Protein AF-A0A1F1UA17-F1 (afdb_monomer_lite)

Secondary structure (DSSP, 8-state):
-TT--SS-------SS------S---------------PPPP-PPPHHHHHHHTTSHHHHHHHHHHHHHHHHHHHHHHHHHHHHHHHHHHHHHHHHHHHHHHHHHHHHHHHHHHHHHHHHHHHHHHHHHHHHHHHHH-SS---HHHHHT-SSHHHHHHHHHHHHHHHHHHHHHHHHHHHHHHHHHHHHHHHHHHHHHHHHHHHHHHHHHHHHHHHHHHHHHHHHHHHHHHHHHHHHHHHHHTS-HHHHHHHHHHHHHHHHHHHHHHHHHHHHHHHHHHHHHHHHHHHHHHHHHHHTT-STT-PPPP-----------------------------------------------HHHHHHHHHHHHHHHHHHHHHHHHHHHHHHHHHHHHHHHHHHHHHHHHHHHHHHHHHHHHHHHHHHHHHHHHHHHHHHHHHHHHHHHHHHHHHHHHHHHHHHHHHHHHHHHHHHHHHHHHHHHHHHHHHHHHHHHHHHHHHHHHHHHHHHHHHHHHHHHHHHHHHHHHHHTSSS--------------STHHHHHHHHHHHHHHT-TT-EE-TT-BSSSEE-HHHHHHHHHGGGT----SSHHHHHHTSSEEEEGGG--TTPEEEEESSSSGGGEEEEEEEEETTEEEEEEETTTEEEEEEGGGSTTB-SEEEE-

Sequence (668 aa):
MAQRFRLAAAVTAVAITATTFVGTASAFPGAPTTKPVQKQRASVPSAHEVKTAKLNPTAAKDMRHTLETQLTQTSLNLNTAQANAQLAWDALSAAQQRAVRKSEEAAEAKRELEAAREAEQRAGKDLGRIASETYRNGGLNVDPGELLAAENPQEILNRSDVLRHLSDARARDLATARNATELAKQWDAYAQATARAAEKALGEQTEAETKAQKVAAETRVTVLETTADQNELLDRLADLNGTSRAKEAKAFQKREDERLQREFEAAQATQREEEARAQAEAARAEAEREAAEQANTTVDGIERPASVRDTGDTGTQAADAGASDDGAASDADSDGTEEAATPSESEAPAGPSDEELAESQRKAEEEAARAAAEREAAEQAEKQRQAEEKRKQLEAEQAEAAKKAEEARKAQEEAQRKAEEAKKAEHERLEREAAEREAAAKKAEEARKAAEQKAKQEAARAEADRKAAEKRAAEQRAAAKKAEEARKAAAKQAAAKKAKEQAAKKAAQQRAAQQKAAAKKAAAQKAQAKKAATKKKQAARAGAGKQAALNWALNIAGSQGYGYVFGANGPRYFDCSSFVQNAFRQSGISTQRVASAQFTGAPQQVSLKNLQVGDLVFSSNNGAPSGIYHVAIYVGNGQVVHARNPRAGIGVTPISYVNNIYPLAARY

Foldseek 3Di:
DPPPDDDDDDPPPPDDDDDDDCDDDDDDDDDPPDDDPCPDDDPQDDPVQLVVLLVDPVSLVVNLVVLLVVLVVLVVLLVVLVVQLVVLVVQLVVLVVQLVVLVVQLVVLVVQLVVLVVQLVVLVVVVVVVVVVCVVVVHPPDDVCNLVPDPDPVVNVVVVVVVVVVVVVVVVSVVSNVVSVVSSVVSVVSSVVSVVSSVVSVVSSVVSVVVSVVSVVVSVVSVVSSVVSSQSSLVSSCVSVVHDSVVSVVVSVVVVVVVVVVVVVVVVVVVVVVVVVVVVVVVVVVVVVVVVVVVPPDDPDDDDDDDDDDDDDDDDDDDDDDDDDDDDDDDDDDDDDDDDDDDDDDDDDDDDDPVVVVVVVVVVVVVVVVVVVVVVVVVVVVVVVVVVVVVVVVVVVVVVVVVVVVVVVVVVVVVVVVVVVVVVVVVVVVVVVVVVVVVVVVVVVVVVVVVVVVVVVVVVVVVVVVVVVVVVVVVVVVVVVVVVVVVVVVVVVVVVVVVVVVVVVVVVVVVVVVVVVVVVVVVVVPDDDDDDDDDDDDDDDDPPQLVQLVVVLQVLQPDPQAWEDPPDQDDRYDAFQSNSQVSNVSSVDGADRAQLRNQVVFPDKAFPVPDDQQWKKFAAPPLDSVRTHHIWGDHDPQKTWGRDDRVPTTHIDRVVVDPRIRRIIGDD

pLDDT: mean 75.11, std 20.71, range [23.78, 97.56]

Structure (mmCIF, N/CA/C/O backbone):
data_AF-A0A1F1UA17-F1
#
_entry.id   AF-A0A1F1UA17-F1
#
loop_
_atom_site.group_PDB
_atom_site.id
_atom_site.type_symbol
_atom_site.label_atom_id
_atom_site.label_alt_id
_atom_site.label_comp_id
_atom_site.label_asym_id
_atom_site.label_entity_id
_atom_site.label_seq_id
_atom_site.pdbx_PDB_ins_code
_atom_site.Cartn_x
_atom_site.Cartn_y
_atom_site.Cartn_z
_atom_site.occupancy
_atom_site.B_iso_or_equiv
_atom_site.auth_seq_id
_atom_site.auth_comp_id
_atom_site.auth_asym_id
_atom_site.auth_atom_id
_atom_site.pdbx_PDB_model_num
ATOM 1 N N . MET A 1 1 ? -37.613 4.885 18.551 1.00 37.16 1 MET A N 1
ATOM 2 C CA . MET A 1 1 ? -36.479 3.938 18.356 1.00 37.16 1 MET A CA 1
ATOM 3 C C . MET A 1 1 ? -35.224 4.584 17.731 1.00 37.16 1 MET A C 1
ATOM 5 O O . MET A 1 1 ? -34.185 3.924 17.656 1.00 37.16 1 MET A O 1
ATOM 9 N N . ALA A 1 2 ? -35.265 5.865 17.331 1.00 29.19 2 ALA A N 1
ATOM 10 C CA . ALA A 1 2 ? -34.175 6.574 16.647 1.00 29.19 2 ALA A CA 1
ATOM 11 C C . ALA A 1 2 ? -33.151 7.234 17.601 1.00 29.19 2 ALA A C 1
ATOM 13 O O . ALA A 1 2 ? -32.923 8.435 17.543 1.00 29.19 2 ALA A O 1
ATOM 14 N N . GLN A 1 3 ? -32.538 6.447 18.492 1.00 27.97 3 GLN A N 1
ATOM 15 C CA . GLN A 1 3 ? -31.350 6.877 19.260 1.00 27.97 3 GLN A CA 1
ATOM 16 C C . GLN A 1 3 ? -30.450 5.706 19.704 1.00 27.97 3 GLN A C 1
ATOM 18 O O . GLN A 1 3 ? -29.608 5.843 20.580 1.00 27.97 3 GLN A O 1
ATOM 23 N N . ARG A 1 4 ? -30.592 4.535 19.065 1.00 32.06 4 ARG A N 1
ATOM 24 C CA . ARG A 1 4 ? -29.698 3.374 19.245 1.00 32.06 4 ARG A CA 1
ATOM 25 C C . ARG A 1 4 ? -28.726 3.253 18.071 1.00 32.06 4 ARG A C 1
ATOM 27 O O . ARG A 1 4 ? -28.770 2.279 17.327 1.00 32.06 4 ARG A O 1
ATOM 34 N N . PHE A 1 5 ? -27.913 4.293 17.906 1.00 30.95 5 PHE A N 1
ATOM 35 C CA . PHE A 1 5 ? -26.740 4.324 17.031 1.00 30.95 5 PHE A CA 1
ATOM 36 C C . PHE A 1 5 ? -25.610 5.078 17.749 1.00 30.95 5 PHE A C 1
ATOM 38 O O . PHE A 1 5 ? -25.275 6.203 17.388 1.00 30.95 5 PHE A O 1
ATOM 45 N N . ARG A 1 6 ? -25.088 4.466 18.822 1.00 32.44 6 ARG A N 1
ATOM 46 C CA . ARG A 1 6 ? -23.750 4.637 19.430 1.00 32.44 6 ARG A CA 1
ATOM 47 C C . ARG A 1 6 ? -23.704 3.838 20.741 1.00 32.44 6 ARG A C 1
ATOM 49 O O . ARG A 1 6 ? -24.639 3.934 21.523 1.00 32.44 6 ARG A O 1
ATOM 56 N N . LEU A 1 7 ? -22.589 3.130 20.946 1.00 27.09 7 LEU A N 1
ATOM 57 C CA . LEU A 1 7 ? -22.154 2.435 22.172 1.00 27.09 7 LEU A CA 1
ATOM 58 C C . LEU A 1 7 ? -22.980 1.211 22.648 1.00 27.09 7 LEU A C 1
ATOM 60 O O . LEU A 1 7 ? -24.201 1.230 22.694 1.00 27.09 7 LEU A O 1
ATOM 64 N N . ALA A 1 8 ? -22.224 0.180 23.054 1.00 26.05 8 ALA A N 1
ATOM 65 C CA . ALA A 1 8 ? -22.585 -1.030 23.811 1.00 26.05 8 ALA A CA 1
ATOM 66 C C . ALA A 1 8 ? -23.638 -2.026 23.248 1.00 26.05 8 ALA A C 1
ATOM 68 O O . ALA A 1 8 ? -24.774 -1.689 22.937 1.00 26.05 8 ALA A O 1
ATOM 69 N N . ALA A 1 9 ? -23.240 -3.310 23.267 1.00 23.78 9 ALA A N 1
ATOM 70 C CA . ALA A 1 9 ? -23.976 -4.527 22.881 1.00 23.78 9 ALA A CA 1
ATOM 71 C C . ALA A 1 9 ? -24.308 -4.700 21.372 1.00 23.78 9 ALA A C 1
ATOM 73 O O . ALA A 1 9 ? -24.719 -3.774 20.687 1.00 23.78 9 ALA A O 1
ATOM 74 N N . ALA A 1 10 ? -24.158 -5.894 20.783 1.00 25.17 10 ALA A N 1
ATOM 75 C CA . ALA A 1 10 ? -24.022 -7.212 21.415 1.00 25.17 10 ALA A CA 1
ATOM 76 C C . ALA A 1 10 ? -22.642 -7.882 21.233 1.00 25.17 10 ALA A C 1
ATOM 78 O O . ALA A 1 10 ? -22.318 -8.404 20.166 1.00 25.17 10 ALA A O 1
ATOM 79 N N . VAL A 1 11 ? -21.890 -8.026 22.332 1.00 29.12 11 VAL A N 1
ATOM 80 C CA . VAL A 1 11 ? -20.833 -9.049 22.454 1.00 29.12 11 VAL A CA 1
ATOM 81 C C . VAL A 1 11 ? -21.508 -10.390 22.778 1.00 29.12 11 VAL A C 1
ATOM 83 O O . VAL A 1 11 ? -21.478 -10.875 23.907 1.00 29.12 11 VAL A O 1
ATOM 86 N N . THR A 1 12 ? -22.220 -10.969 21.805 1.00 28.62 12 THR A N 1
ATOM 87 C CA . THR A 1 12 ? -22.893 -12.280 21.970 1.00 28.62 12 THR A CA 1
ATOM 88 C C . THR A 1 12 ? -22.998 -13.074 20.659 1.00 28.62 12 THR A C 1
ATOM 90 O O . THR A 1 12 ? -23.964 -13.792 20.428 1.00 28.62 12 THR A O 1
ATOM 93 N N . ALA A 1 13 ? -21.986 -12.961 19.793 1.00 25.39 13 ALA A N 1
ATOM 94 C CA . ALA A 1 13 ? -21.880 -13.731 18.546 1.00 25.39 13 ALA A CA 1
ATOM 95 C C . ALA A 1 13 ? -20.439 -14.208 18.252 1.00 25.39 13 ALA A C 1
ATOM 97 O O . ALA A 1 13 ? -20.044 -14.368 17.101 1.00 25.39 13 ALA A O 1
ATOM 98 N N . VAL A 1 14 ? -19.621 -14.448 19.287 1.00 32.19 14 VAL A N 1
ATOM 99 C CA . VAL A 1 14 ? -18.227 -14.926 19.129 1.00 32.19 14 VAL A CA 1
ATOM 100 C C . VAL A 1 14 ? -18.182 -16.458 19.000 1.00 32.19 14 VAL A C 1
ATOM 102 O O . VAL A 1 14 ? -17.486 -17.156 19.734 1.00 32.19 14 VAL A O 1
ATOM 105 N N . ALA A 1 15 ? -18.959 -16.987 18.055 1.00 31.56 15 ALA A N 1
ATOM 106 C CA . ALA A 1 15 ? -18.907 -18.372 17.605 1.00 31.56 15 ALA A CA 1
ATOM 107 C C . ALA A 1 15 ? -19.426 -18.468 16.160 1.00 31.56 15 ALA A C 1
ATOM 109 O O . ALA A 1 15 ? -20.573 -18.132 15.896 1.00 31.56 15 ALA A O 1
ATOM 110 N N . ILE A 1 16 ? -18.587 -18.987 15.255 1.00 31.47 16 ILE A N 1
ATOM 111 C CA . ILE A 1 16 ? -18.923 -19.358 13.866 1.00 31.47 16 ILE A CA 1
ATOM 112 C C . ILE A 1 16 ? -19.369 -18.191 12.952 1.00 31.47 16 ILE A C 1
ATOM 114 O O . ILE A 1 16 ? -20.545 -18.029 12.672 1.00 31.47 16 ILE A O 1
ATOM 118 N N . THR A 1 17 ? -18.391 -17.502 12.351 1.00 27.30 17 THR A N 1
ATOM 119 C CA . THR A 1 17 ? -18.189 -17.499 10.878 1.00 27.30 17 THR A CA 1
ATOM 120 C C . THR A 1 17 ? -16.768 -17.023 10.567 1.00 27.30 17 THR A C 1
ATOM 122 O O . THR A 1 17 ? -16.470 -15.837 10.674 1.00 27.30 17 THR A O 1
ATOM 125 N N . ALA A 1 18 ? -15.877 -17.943 10.188 1.00 37.56 18 ALA A N 1
ATOM 126 C CA . ALA A 1 18 ? -14.478 -17.650 9.861 1.00 37.56 18 ALA A CA 1
ATOM 127 C C . ALA A 1 18 ? -14.213 -17.795 8.350 1.00 37.56 18 ALA A C 1
ATOM 129 O O . ALA A 1 18 ? -13.520 -18.709 7.912 1.00 37.56 18 ALA A O 1
ATOM 130 N N . THR A 1 19 ? -14.785 -16.882 7.564 1.00 32.78 19 THR A N 1
ATOM 131 C CA . THR A 1 19 ? -14.606 -16.710 6.108 1.00 32.78 19 THR A CA 1
ATOM 132 C C . THR A 1 19 ? -15.048 -15.281 5.763 1.00 32.78 19 THR A C 1
ATOM 134 O O . THR A 1 19 ? -16.111 -14.885 6.222 1.00 32.78 19 THR A O 1
ATOM 137 N N . THR A 1 20 ? -14.335 -14.456 4.990 1.00 32.75 20 THR A N 1
ATOM 138 C CA . THR A 1 20 ? -13.154 -14.701 4.141 1.00 32.75 20 THR A CA 1
ATOM 139 C C . THR A 1 20 ? -12.091 -13.607 4.298 1.00 32.75 20 THR A C 1
ATOM 141 O O . THR A 1 20 ? -12.412 -12.427 4.194 1.00 32.75 20 THR A O 1
ATOM 144 N N . PHE A 1 21 ? -10.815 -13.989 4.395 1.00 29.61 21 PHE A N 1
ATOM 145 C CA . PHE A 1 21 ? -9.687 -13.107 4.073 1.00 29.61 21 PHE A CA 1
ATOM 146 C C . PHE A 1 21 ? -8.685 -13.908 3.234 1.00 29.61 21 PHE A C 1
ATOM 148 O O . PHE A 1 21 ? -8.322 -15.023 3.610 1.00 29.61 21 PHE A O 1
ATOM 155 N N . VAL A 1 22 ? -8.301 -13.396 2.061 1.00 34.97 22 VAL A N 1
ATOM 156 C CA . VAL A 1 22 ? -7.479 -14.122 1.077 1.00 34.97 22 VAL A CA 1
ATOM 157 C C . VAL A 1 22 ? -6.304 -13.249 0.653 1.00 34.97 22 VAL A C 1
ATOM 159 O O . VAL A 1 22 ? -6.498 -12.197 0.052 1.00 34.97 22 VAL A O 1
ATOM 162 N N . GLY A 1 23 ? -5.091 -13.730 0.929 1.00 28.97 23 GLY A N 1
ATOM 163 C CA . GLY A 1 23 ? -3.838 -13.010 0.692 1.00 28.97 23 GLY A CA 1
ATOM 164 C C . GLY A 1 23 ? -3.134 -12.672 2.012 1.00 28.97 23 GLY A C 1
ATOM 165 O O . GLY A 1 23 ? -3.680 -11.914 2.799 1.00 28.97 23 GLY A O 1
ATOM 166 N N . THR A 1 24 ? -1.955 -13.214 2.323 1.00 33.53 24 THR A N 1
ATOM 167 C CA . THR A 1 24 ? -1.175 -14.259 1.626 1.00 33.53 24 THR A CA 1
ATOM 168 C C . THR A 1 24 ? -0.622 -15.276 2.629 1.00 33.53 24 THR A C 1
ATOM 170 O O . THR A 1 24 ? -0.332 -14.952 3.776 1.00 33.53 24 THR A O 1
ATOM 173 N N . ALA A 1 25 ? -0.500 -16.540 2.212 1.00 33.84 25 ALA A N 1
ATOM 174 C CA . ALA A 1 25 ? -0.069 -17.620 3.096 1.00 33.84 25 ALA A CA 1
ATOM 175 C C . ALA A 1 25 ? 1.456 -17.816 3.072 1.00 33.84 25 ALA A C 1
ATOM 177 O O . ALA A 1 25 ? 2.014 -18.177 2.037 1.00 33.84 25 ALA A O 1
ATOM 178 N N . SER A 1 26 ? 2.082 -17.690 4.243 1.00 31.70 26 SER A N 1
ATOM 179 C CA . SER A 1 26 ? 3.440 -18.163 4.537 1.00 31.70 26 SER A CA 1
ATOM 180 C C . SER A 1 26 ? 3.420 -18.928 5.865 1.00 31.70 26 SER A C 1
ATOM 182 O O . SER A 1 26 ? 3.401 -18.321 6.931 1.00 31.70 26 SER A O 1
ATOM 184 N N . ALA A 1 27 ? 3.399 -20.264 5.815 1.00 36.69 27 ALA A N 1
ATOM 185 C CA . ALA A 1 27 ? 3.686 -21.107 6.985 1.00 36.69 27 ALA A CA 1
ATOM 186 C C . ALA A 1 27 ? 5.205 -21.047 7.272 1.00 36.69 27 ALA A C 1
ATOM 188 O O . ALA A 1 27 ? 5.982 -20.827 6.346 1.00 36.69 27 ALA A O 1
ATOM 189 N N . PHE A 1 28 ? 5.738 -21.169 8.489 1.00 33.56 28 PHE A N 1
ATOM 190 C CA . PHE A 1 28 ? 5.559 -22.135 9.592 1.00 33.56 28 PHE A CA 1
ATOM 191 C C . PHE A 1 28 ? 6.394 -21.597 10.801 1.00 33.56 28 PHE A C 1
ATOM 193 O O . PHE A 1 28 ? 7.018 -20.546 10.652 1.00 33.56 28 PHE A O 1
ATOM 200 N N . PRO A 1 29 ? 6.634 -22.335 11.910 1.00 49.88 29 PRO A N 1
ATOM 201 C CA . PRO A 1 29 ? 5.796 -23.261 12.684 1.00 49.88 29 PRO A CA 1
ATOM 202 C C . PRO A 1 29 ? 5.737 -22.861 14.186 1.00 49.88 29 PRO A C 1
ATOM 204 O O . PRO A 1 29 ? 6.427 -21.948 14.628 1.00 49.88 29 PRO A O 1
ATOM 207 N N . GLY A 1 30 ? 5.025 -23.644 15.006 1.00 27.45 30 GLY A N 1
ATOM 208 C CA . GLY A 1 30 ? 5.251 -23.704 16.461 1.00 27.45 30 GLY A CA 1
ATOM 209 C C . GLY A 1 30 ? 4.042 -23.318 17.314 1.00 27.45 30 GLY A C 1
ATOM 210 O O . GLY A 1 30 ? 3.489 -22.232 17.183 1.00 27.45 30 GLY A O 1
ATOM 211 N N . ALA A 1 31 ? 3.638 -24.216 18.216 1.00 36.25 31 ALA A N 1
ATOM 212 C CA . ALA A 1 31 ? 2.626 -23.914 19.226 1.00 36.25 31 ALA A CA 1
ATOM 213 C C . ALA A 1 31 ? 3.236 -23.068 20.364 1.00 36.25 31 ALA A C 1
ATOM 215 O O . ALA A 1 31 ? 4.387 -23.310 20.736 1.00 36.25 31 ALA A O 1
ATOM 216 N N . PRO A 1 32 ? 2.487 -22.126 20.968 1.00 37.59 32 PRO A N 1
ATOM 217 C CA . PRO A 1 32 ? 2.959 -21.340 22.105 1.00 37.59 32 PRO A CA 1
ATOM 218 C C . PRO A 1 32 ? 2.970 -22.178 23.397 1.00 37.59 32 PRO A C 1
ATOM 220 O O . PRO A 1 32 ? 2.123 -22.024 24.272 1.00 37.59 32 PRO A O 1
ATOM 223 N N . THR A 1 33 ? 3.948 -23.076 23.536 1.00 43.59 33 THR A N 1
ATOM 224 C CA . THR A 1 33 ? 4.228 -23.788 24.792 1.00 43.59 33 THR A CA 1
ATOM 225 C C . THR A 1 33 ? 5.214 -23.004 25.657 1.00 43.59 33 THR A C 1
ATOM 227 O O . THR A 1 33 ? 6.329 -23.456 25.924 1.00 43.59 33 THR A O 1
ATOM 230 N N . THR A 1 34 ? 4.798 -21.830 26.125 1.00 32.31 34 THR A N 1
ATOM 231 C CA . THR A 1 34 ? 5.414 -21.154 27.274 1.00 32.31 34 THR A CA 1
ATOM 232 C C . THR A 1 34 ? 4.431 -21.164 28.442 1.00 32.31 34 THR A C 1
ATOM 234 O O . THR A 1 34 ? 3.227 -20.984 28.271 1.00 32.31 34 THR A O 1
ATOM 237 N N . LYS A 1 35 ? 4.937 -21.460 29.644 1.00 29.14 35 LYS A N 1
ATOM 238 C CA . LYS A 1 35 ? 4.129 -21.505 30.875 1.00 29.14 35 LYS A CA 1
ATOM 239 C C . LYS A 1 35 ? 3.566 -20.107 31.187 1.00 29.14 35 LYS A C 1
ATOM 241 O O . LYS A 1 35 ? 4.203 -19.123 30.808 1.00 29.14 35 LYS A O 1
ATOM 246 N N . PRO A 1 36 ? 2.393 -20.006 31.842 1.00 31.97 36 PRO A N 1
ATOM 247 C CA . PRO A 1 36 ? 1.668 -18.746 31.953 1.00 31.97 36 PRO A CA 1
ATOM 248 C C . PRO A 1 36 ? 2.503 -17.672 32.645 1.00 31.97 36 PRO A C 1
ATOM 250 O O . PRO A 1 36 ? 3.062 -17.897 33.721 1.00 31.97 36 PRO A O 1
ATOM 253 N N . VAL A 1 37 ? 2.528 -16.480 32.048 1.00 31.67 37 VAL A N 1
ATOM 254 C CA . VAL A 1 37 ? 2.958 -15.268 32.744 1.00 31.67 37 VAL A CA 1
ATOM 255 C C . VAL A 1 37 ? 1.876 -14.956 33.768 1.00 31.67 37 VAL A C 1
ATOM 257 O O . VAL A 1 37 ? 0.871 -14.334 33.441 1.00 31.67 37 VAL A O 1
ATOM 260 N N . GLN A 1 38 ? 2.076 -15.399 35.010 1.00 34.94 38 GLN A N 1
ATOM 261 C CA . GLN A 1 38 ? 1.240 -15.009 36.143 1.00 34.94 38 GLN A CA 1
ATOM 262 C C . GLN A 1 38 ? 1.461 -13.524 36.475 1.00 34.94 38 GLN A C 1
ATOM 264 O O . GLN A 1 38 ? 2.044 -13.174 37.500 1.00 34.94 38 GLN A O 1
ATOM 269 N N . LYS A 1 39 ? 0.936 -12.630 35.627 1.00 39.88 39 LYS A N 1
ATOM 270 C CA . LYS A 1 39 ? 0.374 -11.379 36.139 1.00 39.88 39 LYS A CA 1
ATOM 271 C C . LYS A 1 39 ? -0.710 -11.810 37.121 1.00 39.88 39 LYS A C 1
ATOM 273 O O . LYS A 1 39 ? -1.581 -12.595 36.757 1.00 39.88 39 LYS A O 1
ATOM 278 N N . GLN A 1 40 ? -0.571 -11.409 38.380 1.00 41.22 40 GLN A N 1
ATOM 279 C CA . GLN A 1 40 ? -1.403 -11.934 39.459 1.00 41.22 40 GLN A CA 1
ATOM 280 C C . GLN A 1 40 ? -2.884 -11.733 39.106 1.00 41.22 40 GLN A C 1
ATOM 282 O O . GLN A 1 40 ? -3.300 -10.604 38.843 1.00 41.22 40 GLN A O 1
ATOM 287 N N . ARG A 1 41 ? -3.664 -12.827 39.113 1.00 50.22 41 ARG A N 1
ATOM 288 C CA . ARG A 1 41 ? -5.130 -12.749 39.184 1.00 50.22 41 ARG A CA 1
ATOM 289 C C . ARG A 1 41 ? -5.504 -11.767 40.293 1.00 50.22 41 ARG A C 1
ATOM 291 O O . ARG A 1 41 ? -4.842 -11.746 41.336 1.00 50.22 41 ARG A O 1
ATOM 298 N N . ALA A 1 42 ? -6.583 -11.010 40.100 1.00 54.47 42 ALA A N 1
ATOM 299 C CA . ALA A 1 42 ? -7.197 -10.312 41.222 1.00 54.47 42 ALA A CA 1
ATOM 300 C C . ALA A 1 42 ? -7.484 -11.347 42.322 1.00 54.47 42 ALA A C 1
ATOM 302 O O . ALA A 1 42 ? -7.936 -12.454 42.023 1.00 54.47 42 ALA A O 1
ATOM 303 N N . SER A 1 43 ? -7.175 -11.032 43.582 1.00 66.44 43 SER A N 1
ATOM 304 C CA . SER A 1 43 ? -7.358 -11.974 44.687 1.00 66.44 43 SER A CA 1
ATOM 305 C C . SER A 1 43 ? -8.850 -12.133 44.989 1.00 66.44 43 SER A C 1
ATOM 307 O O . SER A 1 43 ? -9.397 -11.443 45.853 1.00 66.44 43 SER A O 1
ATOM 309 N N . VAL A 1 44 ? -9.504 -13.014 44.229 1.00 74.75 44 VAL A N 1
ATOM 310 C CA . VAL A 1 44 ? -10.883 -13.449 44.450 1.00 74.75 44 VAL A CA 1
ATOM 311 C C . VAL A 1 44 ? -10.953 -14.061 45.855 1.00 74.75 44 VAL A C 1
ATOM 313 O O . VAL A 1 44 ? -10.216 -15.017 46.117 1.00 74.75 44 VAL A O 1
ATOM 316 N N . PRO A 1 45 ? -11.803 -13.541 46.762 1.00 84.19 45 PRO A N 1
ATOM 317 C CA . PRO A 1 45 ? -11.960 -14.082 48.105 1.00 84.19 45 PRO A CA 1
ATOM 318 C C . PRO A 1 45 ? -12.239 -15.584 48.078 1.00 84.19 45 PRO A C 1
ATOM 320 O O . PRO A 1 45 ? -13.050 -16.075 47.282 1.00 84.19 45 PRO A O 1
ATOM 323 N N . SER A 1 46 ? -11.561 -16.336 48.940 1.00 85.56 46 SER A N 1
ATOM 324 C CA . SER A 1 46 ? -11.682 -17.789 48.954 1.00 85.56 46 SER A CA 1
ATOM 325 C C . SER A 1 46 ? -13.071 -18.236 49.415 1.00 85.56 46 SER A C 1
ATOM 327 O O . SER A 1 46 ? -13.778 -17.555 50.164 1.00 85.56 46 SER A O 1
ATOM 329 N N . ALA A 1 47 ? -13.442 -19.462 49.039 1.00 83.25 47 ALA A N 1
ATOM 330 C CA . ALA A 1 47 ? -14.666 -20.101 49.519 1.00 83.25 47 ALA A CA 1
ATOM 331 C C . ALA A 1 47 ? -14.726 -20.234 51.058 1.00 83.25 47 ALA A C 1
ATOM 333 O O . ALA A 1 47 ? -15.807 -20.444 51.605 1.00 83.25 47 ALA A O 1
ATOM 334 N N . HIS A 1 48 ? -13.589 -20.132 51.758 1.00 84.62 48 HIS A N 1
ATOM 335 C CA . HIS A 1 48 ? -13.538 -20.115 53.218 1.00 84.62 48 HIS A CA 1
ATOM 336 C C . HIS A 1 48 ? -13.862 -18.722 53.776 1.00 84.62 48 HIS A C 1
ATOM 338 O O . HIS A 1 48 ? -14.739 -18.603 54.625 1.00 84.62 48 HIS A O 1
ATOM 344 N N . GLU A 1 49 ? -13.219 -17.671 53.260 1.00 85.81 49 GLU A N 1
ATOM 345 C CA . GLU A 1 49 ? -13.422 -16.281 53.704 1.00 85.81 49 GLU A CA 1
ATOM 346 C C . GLU A 1 49 ? -14.857 -15.796 53.473 1.00 85.81 49 GLU A C 1
ATOM 348 O O . GLU A 1 49 ? -15.435 -15.133 54.331 1.00 85.81 49 GLU A O 1
ATOM 353 N N . VAL A 1 50 ? -15.480 -16.185 52.356 1.00 86.50 50 VAL A N 1
ATOM 354 C CA . VAL A 1 50 ? -16.897 -15.875 52.103 1.00 86.50 50 VAL A CA 1
ATOM 355 C C . VAL A 1 50 ? -17.818 -16.613 53.084 1.00 86.50 50 VAL A C 1
ATOM 357 O O . VAL A 1 50 ? -18.811 -16.046 53.541 1.00 86.50 50 VAL A O 1
ATOM 360 N N . LYS A 1 51 ? -17.477 -17.850 53.476 1.00 86.88 51 LYS A N 1
ATOM 361 C CA . LYS A 1 51 ? -18.250 -18.620 54.465 1.00 86.88 51 LYS A CA 1
ATOM 362 C C . LYS A 1 51 ? -18.105 -18.072 55.883 1.00 86.88 51 LYS A C 1
ATOM 364 O O . LYS A 1 51 ? -19.114 -18.009 56.578 1.00 86.88 51 LYS A O 1
ATOM 369 N N . THR A 1 52 ? -16.917 -17.639 56.309 1.00 87.81 52 THR A N 1
ATOM 370 C CA . THR A 1 52 ? -16.751 -16.980 57.617 1.00 87.81 52 THR A CA 1
ATOM 371 C C . THR A 1 52 ? -17.390 -15.594 57.639 1.00 87.81 52 THR A C 1
ATOM 373 O O . THR A 1 52 ? -18.079 -15.274 58.606 1.00 87.81 52 THR A O 1
ATOM 376 N N . ALA A 1 53 ? -17.270 -14.802 56.565 1.00 87.12 53 ALA A N 1
ATOM 377 C CA . ALA A 1 53 ? -17.954 -13.512 56.450 1.00 87.12 53 ALA A CA 1
ATOM 378 C C . ALA A 1 53 ? -19.482 -13.650 56.573 1.00 87.12 53 ALA A C 1
ATOM 380 O O . ALA A 1 53 ? -20.118 -12.849 57.253 1.00 87.12 53 ALA A O 1
ATOM 381 N N . LYS A 1 54 ? -20.073 -14.709 55.997 1.00 89.62 54 LYS A N 1
ATOM 382 C CA . LYS A 1 54 ? -21.518 -14.990 56.068 1.00 89.62 54 LYS A CA 1
ATOM 383 C C . LYS A 1 54 ? -22.054 -15.224 57.494 1.00 89.62 54 LYS A C 1
ATOM 385 O O . LYS A 1 54 ? -23.260 -15.120 57.698 1.00 89.62 54 LYS A O 1
ATOM 390 N N . LEU A 1 55 ? -21.192 -15.497 58.480 1.00 89.69 55 LEU A N 1
ATOM 391 C CA . LEU A 1 55 ? -21.584 -15.686 59.886 1.00 89.69 55 LEU A CA 1
ATOM 392 C C . LEU A 1 55 ? -21.801 -14.368 60.655 1.00 89.69 55 LEU A C 1
ATOM 394 O O . LEU A 1 55 ? -22.323 -14.400 61.767 1.00 89.69 55 LEU A O 1
ATOM 398 N N . ASN A 1 56 ? -21.414 -13.214 60.098 1.00 91.88 56 ASN A N 1
ATOM 399 C CA . ASN A 1 56 ? -21.542 -11.905 60.745 1.00 91.88 56 ASN A CA 1
ATOM 400 C C . ASN A 1 56 ? -22.191 -10.890 59.774 1.00 91.88 56 ASN A C 1
ATOM 402 O O . ASN A 1 56 ? -21.650 -10.674 58.689 1.00 91.88 56 ASN A O 1
ATOM 406 N N . PRO A 1 57 ? -23.313 -10.226 60.130 1.00 89.88 57 PRO A N 1
ATOM 407 C CA . PRO A 1 57 ? -24.018 -9.309 59.226 1.00 89.88 57 PRO A CA 1
ATOM 408 C C . PRO A 1 57 ? -23.169 -8.158 58.665 1.00 89.88 57 PRO A C 1
ATOM 410 O O . PRO A 1 57 ? -23.356 -7.778 57.507 1.00 89.88 57 PRO A O 1
ATOM 413 N N . THR A 1 58 ? -22.230 -7.627 59.455 1.00 91.62 58 THR A N 1
ATOM 414 C CA . THR A 1 58 ? -21.308 -6.560 59.037 1.00 91.62 58 THR A CA 1
ATOM 415 C C . THR A 1 58 ? -20.270 -7.114 58.067 1.00 91.62 58 THR A C 1
ATOM 417 O O . THR A 1 58 ? -20.188 -6.648 56.935 1.00 91.62 58 THR A O 1
ATOM 420 N N . ALA A 1 59 ? -19.576 -8.197 58.435 1.00 90.19 59 ALA A N 1
ATOM 421 C CA . ALA A 1 59 ? -18.579 -8.822 57.560 1.00 90.19 59 ALA A CA 1
ATOM 422 C C . ALA A 1 59 ? -19.188 -9.306 56.228 1.00 90.19 59 ALA A C 1
ATOM 424 O O . ALA A 1 59 ? -18.560 -9.189 55.178 1.00 90.19 59 ALA A O 1
ATOM 425 N N . ALA A 1 60 ? -20.435 -9.786 56.237 1.00 88.94 60 ALA A N 1
ATOM 426 C CA . ALA A 1 60 ? -21.177 -10.135 55.028 1.00 88.94 60 ALA A CA 1
ATOM 427 C C . ALA A 1 60 ? -21.515 -8.912 54.151 1.00 88.94 60 ALA A C 1
ATOM 429 O O . ALA A 1 60 ? -21.577 -9.038 52.928 1.00 88.94 60 ALA A O 1
ATOM 430 N N . LYS A 1 61 ? -21.736 -7.728 54.741 1.00 93.06 61 LYS A N 1
ATOM 431 C CA . LYS A 1 61 ? -21.927 -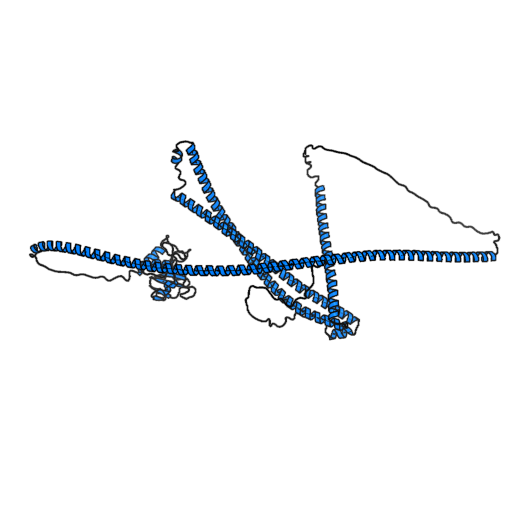6.470 54.000 1.00 93.06 61 LYS A CA 1
ATOM 432 C C . LYS A 1 61 ? -20.621 -6.008 53.355 1.00 93.06 61 LYS A C 1
ATOM 434 O O . LYS A 1 61 ? -20.627 -5.677 52.171 1.00 93.06 61 LYS A O 1
ATOM 439 N N . ASP A 1 62 ? -19.523 -6.053 54.097 1.00 91.75 62 ASP A N 1
ATOM 440 C CA . ASP A 1 62 ? -18.216 -5.599 53.619 1.00 91.75 62 ASP A CA 1
ATOM 441 C C . ASP A 1 62 ? -17.657 -6.554 52.546 1.00 91.75 62 ASP A C 1
ATOM 443 O O . ASP A 1 62 ? -17.154 -6.118 51.511 1.00 91.75 62 ASP A O 1
ATOM 447 N N . MET A 1 63 ? -17.848 -7.868 52.720 1.00 92.19 63 MET A N 1
ATOM 448 C CA . MET A 1 63 ? -17.497 -8.881 51.717 1.00 92.19 63 MET A CA 1
ATOM 449 C C . MET A 1 63 ? -18.321 -8.733 50.427 1.00 92.19 63 MET A C 1
ATOM 451 O O . MET A 1 63 ? -17.751 -8.840 49.342 1.00 92.19 63 MET A O 1
ATOM 455 N N . ARG A 1 64 ? -19.629 -8.420 50.509 1.00 92.44 64 ARG A N 1
ATOM 456 C CA . ARG A 1 64 ? -20.427 -8.059 49.317 1.00 92.44 64 ARG A CA 1
ATOM 457 C C . ARG A 1 64 ? -19.809 -6.865 48.595 1.00 92.44 64 ARG A C 1
ATOM 459 O O . ARG A 1 64 ? -19.581 -6.948 47.395 1.00 92.44 64 ARG A O 1
ATOM 466 N N . HIS A 1 65 ? -19.510 -5.783 49.314 1.00 91.25 65 HIS A N 1
ATOM 467 C CA . HIS A 1 65 ? -18.967 -4.569 48.706 1.00 91.25 65 HIS A CA 1
ATOM 468 C C . HIS A 1 65 ? -17.608 -4.813 48.024 1.00 91.25 65 HIS A C 1
ATOM 470 O O . HIS A 1 65 ? -17.393 -4.338 46.907 1.00 91.25 65 HIS A O 1
ATOM 476 N N . THR A 1 66 ? -16.731 -5.619 48.632 1.00 91.44 66 THR A N 1
ATOM 477 C CA . THR A 1 66 ? -15.458 -6.051 48.026 1.00 91.44 66 THR A CA 1
ATOM 478 C C . THR A 1 66 ? -15.676 -6.857 46.742 1.00 91.44 66 THR A C 1
ATOM 480 O O . THR A 1 66 ? -15.092 -6.523 45.711 1.00 91.44 66 THR A O 1
ATOM 483 N N . LEU A 1 67 ? -16.541 -7.881 46.770 1.00 91.44 67 LEU A N 1
ATOM 484 C CA . LEU A 1 67 ? -16.840 -8.721 45.601 1.00 91.44 67 LEU A CA 1
ATOM 485 C C . LEU A 1 67 ? -17.448 -7.909 44.449 1.00 91.44 67 LEU A C 1
ATOM 487 O O . LEU A 1 67 ? -17.049 -8.074 43.298 1.00 91.44 67 LEU A O 1
ATOM 491 N N . GLU A 1 68 ? -18.377 -7.004 44.754 1.00 90.56 68 GLU A N 1
ATOM 492 C CA . GLU A 1 68 ? -19.005 -6.124 43.765 1.00 90.56 68 GLU A CA 1
ATOM 493 C C . GLU A 1 68 ? -18.002 -5.129 43.168 1.00 90.56 68 GLU A C 1
ATOM 495 O O . GLU A 1 68 ? -17.975 -4.944 41.954 1.00 90.56 68 GLU A O 1
ATOM 500 N N . THR A 1 69 ? -17.108 -4.565 43.986 1.00 90.25 69 THR A N 1
ATOM 501 C CA . THR A 1 69 ? -16.041 -3.664 43.516 1.00 90.25 69 THR A CA 1
ATOM 502 C C . THR A 1 69 ? -15.046 -4.391 42.602 1.00 90.25 69 THR A C 1
ATOM 504 O O . THR A 1 69 ? -14.649 -3.853 41.568 1.00 90.25 69 THR A O 1
ATOM 507 N N . GLN A 1 70 ? -14.693 -5.643 42.913 1.00 90.94 70 GLN A N 1
ATOM 508 C CA . GLN A 1 70 ? -13.874 -6.491 42.035 1.00 90.94 70 GLN A CA 1
ATOM 509 C C . GLN A 1 70 ? -14.598 -6.850 40.721 1.00 90.94 70 GLN A C 1
ATOM 511 O O . GLN A 1 70 ? -13.963 -6.920 39.665 1.00 90.94 70 GLN A O 1
ATOM 516 N N . LEU A 1 71 ? -15.922 -7.027 40.751 1.00 90.88 71 LEU A N 1
ATOM 517 C CA . LEU A 1 71 ? -16.757 -7.247 39.563 1.00 90.88 71 LEU A CA 1
ATOM 518 C C . LEU A 1 71 ? -16.806 -6.011 38.647 1.00 90.88 71 LEU A C 1
ATOM 520 O O . LEU A 1 71 ? -16.603 -6.131 37.437 1.00 90.88 71 LEU A O 1
ATOM 524 N N . THR A 1 72 ? -16.963 -4.812 39.214 1.00 89.19 72 THR A N 1
ATOM 525 C CA . THR A 1 72 ? -16.870 -3.552 38.458 1.00 89.19 72 THR A CA 1
ATOM 526 C C . THR A 1 72 ? -15.462 -3.335 37.896 1.00 89.19 72 THR A C 1
ATOM 528 O O . THR A 1 72 ? -15.320 -2.992 36.724 1.00 89.19 72 THR A O 1
ATOM 531 N N . GLN A 1 73 ? -14.402 -3.605 38.667 1.00 87.62 73 GLN A N 1
ATOM 532 C CA . GLN A 1 73 ? -13.022 -3.455 38.183 1.00 87.62 73 GLN A CA 1
ATOM 533 C C . GLN A 1 73 ? -12.680 -4.446 37.059 1.00 87.62 73 GLN A C 1
ATOM 535 O O . GLN A 1 73 ? -11.980 -4.089 36.112 1.00 87.62 73 GLN A O 1
ATOM 540 N N . THR A 1 74 ? -13.179 -5.683 37.122 1.00 89.62 74 THR A N 1
ATOM 541 C CA . THR A 1 74 ? -13.004 -6.658 36.033 1.00 89.62 74 THR A CA 1
ATOM 542 C C . THR A 1 74 ? -13.793 -6.263 34.781 1.00 89.62 74 THR A C 1
ATOM 544 O O . THR A 1 74 ? -13.252 -6.363 33.681 1.00 89.62 74 THR A O 1
ATOM 547 N N . SER A 1 75 ? -15.008 -5.721 34.929 1.00 86.31 75 SER A N 1
ATOM 548 C CA . SER A 1 75 ? -15.757 -5.105 33.820 1.00 86.31 75 SER A CA 1
ATOM 549 C C . SER A 1 75 ? -14.978 -3.947 33.181 1.00 86.31 75 SER A C 1
ATOM 551 O O . SER A 1 75 ? -14.774 -3.933 31.966 1.00 86.31 75 SER A O 1
ATOM 553 N N . LEU A 1 76 ? -14.440 -3.025 33.990 1.00 85.31 76 LEU A N 1
ATOM 554 C CA . LEU A 1 76 ? -13.607 -1.915 33.520 1.00 85.31 76 LEU A CA 1
ATOM 555 C C . LEU A 1 76 ? -12.391 -2.418 32.724 1.00 85.31 76 LEU A C 1
ATOM 557 O O . LEU A 1 76 ? -12.185 -1.992 31.591 1.00 85.31 76 LEU A O 1
ATOM 561 N N . ASN A 1 77 ? -11.632 -3.374 33.274 1.00 84.00 77 ASN A N 1
ATOM 562 C CA . ASN A 1 77 ? -10.452 -3.953 32.622 1.00 84.00 77 ASN A CA 1
ATOM 563 C C . ASN A 1 77 ? -10.793 -4.585 31.259 1.00 84.00 77 ASN A C 1
ATOM 565 O O . ASN A 1 77 ? -10.052 -4.408 30.289 1.00 84.00 77 ASN A O 1
ATOM 569 N N . LEU A 1 78 ? -11.921 -5.301 31.175 1.00 85.44 78 LEU A N 1
ATOM 570 C CA . LEU A 1 78 ? -12.419 -5.905 29.940 1.00 85.44 78 LEU A CA 1
ATOM 571 C C . LEU A 1 78 ? -12.779 -4.837 28.898 1.00 85.44 78 LEU A C 1
ATOM 573 O O . LEU A 1 78 ? -12.340 -4.927 27.750 1.00 85.44 78 LEU A O 1
ATOM 577 N N . ASN A 1 79 ? -13.518 -3.806 29.310 1.00 82.31 79 ASN A N 1
ATOM 578 C CA . ASN A 1 79 ? -13.915 -2.690 28.451 1.00 82.31 79 ASN A CA 1
ATOM 579 C C . ASN A 1 79 ? -12.688 -1.915 27.938 1.00 82.31 79 ASN A C 1
ATOM 581 O O . ASN A 1 79 ? -12.609 -1.613 26.749 1.00 82.31 79 ASN A O 1
ATOM 585 N N . THR A 1 80 ? -11.679 -1.670 28.783 1.00 82.81 80 THR A N 1
ATOM 586 C CA . THR A 1 80 ? -10.404 -1.055 28.373 1.00 82.81 80 THR A CA 1
ATOM 587 C C . THR A 1 80 ? -9.639 -1.928 27.371 1.00 82.81 80 THR A C 1
ATOM 589 O O . THR A 1 80 ? -9.139 -1.414 26.371 1.00 82.81 80 THR A O 1
ATOM 592 N N . ALA A 1 81 ? -9.568 -3.247 27.579 1.00 80.94 81 ALA A N 1
ATOM 593 C CA . ALA A 1 81 ? -8.904 -4.159 26.642 1.00 80.94 81 ALA A CA 1
ATOM 594 C C . ALA A 1 81 ? -9.622 -4.236 25.278 1.00 80.94 81 ALA A C 1
ATOM 596 O O . ALA A 1 81 ? -8.968 -4.345 24.238 1.00 80.94 81 ALA A O 1
ATOM 597 N N . GLN A 1 82 ? -10.955 -4.137 25.264 1.00 81.06 82 GLN A N 1
ATOM 598 C CA . GLN A 1 82 ? -11.753 -4.061 24.036 1.00 81.06 82 GLN A CA 1
ATOM 599 C C . GLN A 1 82 ? -11.593 -2.705 23.329 1.00 81.06 82 GLN A C 1
ATOM 601 O O . GLN A 1 82 ? -11.360 -2.680 22.121 1.00 81.06 82 GLN A O 1
ATOM 606 N N . ALA A 1 83 ? -11.623 -1.588 24.063 1.00 78.25 83 ALA A N 1
ATOM 607 C CA . ALA A 1 83 ? -11.399 -0.250 23.512 1.00 78.25 83 ALA A CA 1
ATOM 608 C C . ALA A 1 83 ? -9.998 -0.108 22.890 1.00 78.25 83 ALA A C 1
ATOM 610 O O . ALA A 1 83 ? -9.866 0.384 21.771 1.00 78.25 83 ALA A O 1
ATOM 611 N N . ASN A 1 84 ? -8.956 -0.620 23.554 1.00 78.44 84 ASN A N 1
ATOM 612 C CA . ASN A 1 84 ? -7.594 -0.640 23.013 1.00 78.44 84 ASN A CA 1
ATOM 613 C C . ASN A 1 84 ? -7.488 -1.470 21.722 1.00 78.44 84 ASN A C 1
ATOM 615 O O . ASN A 1 84 ? -6.772 -1.080 20.799 1.00 78.44 84 ASN A O 1
ATOM 619 N N . ALA A 1 85 ? -8.216 -2.590 21.626 1.00 78.25 85 ALA A N 1
ATOM 620 C CA . ALA A 1 85 ? -8.282 -3.378 20.398 1.00 78.25 85 ALA A CA 1
ATOM 621 C C . ALA A 1 85 ? -9.001 -2.625 19.267 1.00 78.25 85 ALA A C 1
ATOM 623 O O . ALA A 1 85 ? -8.513 -2.640 18.138 1.00 78.25 85 ALA A O 1
ATOM 624 N N . GLN A 1 86 ? -10.101 -1.922 19.561 1.00 76.44 86 GLN A N 1
ATOM 625 C CA . GLN A 1 86 ? -10.800 -1.092 18.576 1.00 76.44 86 GLN A CA 1
ATOM 626 C C . GLN A 1 86 ? -9.899 0.037 18.055 1.00 76.44 86 GLN A C 1
ATOM 628 O O . GLN A 1 86 ? -9.712 0.151 16.848 1.00 76.44 86 GLN A O 1
ATOM 633 N N . LEU A 1 87 ? -9.242 0.789 18.946 1.00 81.31 87 LEU A N 1
ATOM 634 C CA . LEU A 1 87 ? -8.308 1.858 18.570 1.00 81.31 87 LEU A CA 1
ATOM 635 C C . LEU A 1 87 ? -7.150 1.351 17.691 1.00 81.31 87 LEU A C 1
ATOM 637 O O . LEU A 1 87 ? -6.717 2.048 16.773 1.00 81.31 87 LEU A O 1
ATOM 641 N N . ALA A 1 88 ? -6.662 0.129 17.929 1.00 75.19 88 ALA A N 1
ATOM 642 C CA . ALA A 1 88 ? -5.639 -0.489 17.087 1.00 75.19 88 ALA A CA 1
ATOM 643 C C . ALA A 1 88 ? -6.170 -0.873 15.688 1.00 75.19 88 ALA A C 1
ATOM 645 O O . ALA A 1 88 ? -5.459 -0.695 14.695 1.00 75.19 88 ALA A O 1
ATOM 646 N N . TRP A 1 89 ? -7.420 -1.341 15.587 1.00 75.25 89 TRP A N 1
ATOM 647 C CA . TRP A 1 89 ? -8.098 -1.601 14.309 1.00 75.25 89 TRP A CA 1
ATOM 648 C C . TRP A 1 89 ? -8.419 -0.320 13.530 1.00 75.25 89 TRP A C 1
ATOM 650 O O . TRP A 1 89 ? -8.231 -0.284 12.311 1.00 75.25 89 TRP A O 1
ATOM 660 N N . ASP A 1 90 ? -8.832 0.746 14.212 1.00 78.69 90 ASP A N 1
ATOM 661 C CA . ASP A 1 90 ? -9.086 2.054 13.603 1.00 78.69 90 ASP A CA 1
ATOM 662 C C . ASP A 1 90 ? -7.779 2.665 13.069 1.00 78.69 90 ASP A C 1
ATOM 664 O O . ASP A 1 90 ? -7.723 3.147 11.934 1.00 78.69 90 ASP A O 1
ATOM 668 N N . ALA A 1 91 ? -6.685 2.561 13.836 1.00 78.75 91 ALA A N 1
ATOM 669 C CA . ALA A 1 91 ? -5.354 2.995 13.416 1.00 78.75 91 ALA A CA 1
ATOM 670 C C . ALA A 1 91 ? -4.826 2.213 12.197 1.00 78.75 91 ALA A C 1
ATOM 672 O O . ALA A 1 91 ? -4.264 2.821 11.280 1.00 78.75 91 ALA A O 1
ATOM 673 N N . LEU A 1 92 ? -5.040 0.890 12.150 1.00 83.56 92 LEU A N 1
ATOM 674 C CA . LEU A 1 92 ? -4.735 0.054 10.983 1.00 83.56 92 LEU A CA 1
ATOM 675 C C . LEU A 1 92 ? -5.566 0.473 9.764 1.00 83.56 92 LEU A C 1
ATOM 677 O O . LEU A 1 92 ? -5.005 0.701 8.693 1.00 83.56 92 LEU A O 1
ATOM 681 N N . SER A 1 93 ? -6.876 0.643 9.931 1.00 75.31 93 SER A N 1
ATOM 682 C CA . SER A 1 93 ? -7.788 1.054 8.856 1.00 75.31 93 SER A CA 1
ATOM 683 C C . SER A 1 93 ? -7.396 2.421 8.279 1.00 75.31 93 SER A C 1
ATOM 685 O O . SER A 1 93 ? -7.315 2.602 7.062 1.00 75.31 93 SER A O 1
ATOM 687 N N . ALA A 1 94 ? -7.049 3.377 9.145 1.00 80.25 94 ALA A N 1
ATOM 688 C CA . ALA A 1 94 ? -6.539 4.683 8.741 1.00 80.25 94 ALA A CA 1
ATOM 689 C C . ALA A 1 94 ? -5.172 4.597 8.033 1.00 80.25 94 ALA A C 1
ATOM 691 O O . ALA A 1 94 ? -4.910 5.386 7.123 1.00 80.25 94 ALA A O 1
ATOM 692 N N . ALA A 1 95 ? -4.294 3.665 8.422 1.00 77.00 95 ALA A N 1
ATOM 693 C CA . ALA A 1 95 ? -3.004 3.446 7.764 1.00 77.00 95 ALA A CA 1
ATOM 694 C C . ALA A 1 95 ? -3.163 2.806 6.374 1.00 77.00 95 ALA A C 1
ATOM 696 O O . ALA A 1 95 ? -2.583 3.311 5.414 1.00 77.00 95 ALA A O 1
ATOM 697 N N . GLN A 1 96 ? -4.019 1.787 6.236 1.00 80.12 96 GLN A N 1
ATOM 698 C CA . GLN A 1 96 ? -4.388 1.185 4.946 1.00 80.12 96 GLN A CA 1
ATOM 699 C C . GLN A 1 96 ? -4.932 2.242 3.973 1.00 80.12 96 GLN A C 1
ATOM 701 O O . GLN A 1 96 ? -4.468 2.346 2.840 1.00 80.12 96 GLN A O 1
ATOM 706 N N . GLN A 1 97 ? -5.848 3.104 4.428 1.00 79.31 97 GLN A N 1
ATOM 707 C CA . GLN A 1 97 ? -6.357 4.206 3.606 1.00 79.31 97 GLN A CA 1
ATOM 708 C C . GLN A 1 97 ? -5.274 5.216 3.184 1.00 79.31 97 GLN A C 1
ATOM 710 O O . GLN A 1 97 ? -5.333 5.742 2.072 1.00 79.31 97 GLN A O 1
ATOM 715 N N . ARG A 1 98 ? -4.284 5.514 4.045 1.00 80.94 98 ARG A N 1
ATOM 716 C CA . ARG A 1 98 ? -3.139 6.365 3.663 1.00 80.94 98 ARG A CA 1
ATOM 717 C C . ARG A 1 98 ? -2.265 5.682 2.611 1.00 80.94 98 ARG A C 1
ATOM 719 O O . ARG A 1 98 ? -1.867 6.344 1.657 1.00 80.94 98 ARG A O 1
ATOM 726 N N . ALA A 1 99 ? -2.000 4.385 2.765 1.00 77.12 99 ALA A N 1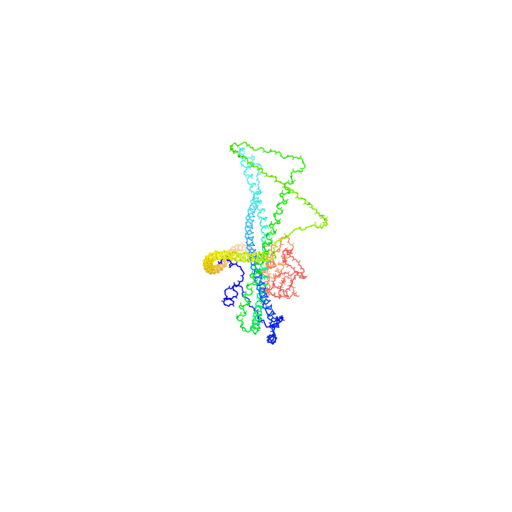
ATOM 727 C CA . ALA A 1 99 ? -1.199 3.606 1.827 1.00 77.12 99 ALA A CA 1
ATOM 728 C C . ALA A 1 99 ? -1.847 3.508 0.436 1.00 77.12 99 ALA A C 1
ATOM 730 O O . ALA A 1 99 ? -1.154 3.705 -0.563 1.00 77.12 99 ALA A O 1
ATOM 731 N N . VAL A 1 100 ? -3.168 3.293 0.363 1.00 85.00 100 VAL A N 1
ATOM 732 C CA . VAL A 1 100 ? -3.930 3.315 -0.900 1.00 85.00 100 VAL A CA 1
ATOM 733 C C . VAL A 1 100 ? -3.812 4.681 -1.577 1.00 85.00 100 VAL A C 1
ATOM 735 O O . VAL A 1 100 ? -3.234 4.754 -2.660 1.00 85.00 100 VAL A O 1
ATOM 738 N N . ARG A 1 101 ? -4.221 5.773 -0.908 1.00 81.94 101 ARG A N 1
ATOM 739 C CA . ARG A 1 101 ? -4.180 7.127 -1.497 1.00 81.94 101 ARG A CA 1
ATOM 740 C C . ARG A 1 101 ? -2.781 7.525 -1.978 1.00 81.94 101 ARG A C 1
ATOM 742 O O . ARG A 1 101 ? -2.636 8.052 -3.074 1.00 81.94 101 ARG A O 1
ATOM 749 N N . LYS A 1 102 ? -1.727 7.227 -1.206 1.00 80.38 102 LYS A N 1
ATOM 750 C CA . LYS A 1 102 ? -0.346 7.534 -1.624 1.00 80.38 102 LYS A CA 1
ATOM 751 C C . LYS A 1 102 ? 0.149 6.655 -2.773 1.00 80.38 102 LYS A C 1
ATOM 753 O O . LYS A 1 102 ? 0.921 7.138 -3.598 1.00 80.38 102 LYS A O 1
ATOM 758 N N . SER A 1 103 ? -0.323 5.414 -2.880 1.00 80.81 103 SER A N 1
ATOM 759 C CA . SER A 1 103 ? -0.043 4.556 -4.039 1.00 80.81 103 SER A CA 1
ATOM 760 C C . SER A 1 103 ? -0.753 5.048 -5.307 1.00 80.81 103 SER A C 1
ATOM 762 O O . SER A 1 103 ? -0.177 4.980 -6.392 1.00 80.81 103 SER A O 1
ATOM 764 N N . GLU A 1 104 ? -1.969 5.584 -5.177 1.00 82.06 104 GLU A N 1
ATOM 765 C CA . GLU A 1 104 ? -2.732 6.197 -6.273 1.00 82.06 104 GLU A CA 1
ATOM 766 C C . GLU A 1 104 ? -2.075 7.501 -6.758 1.00 82.06 104 GLU A C 1
ATOM 768 O O . GLU A 1 104 ? -1.796 7.621 -7.952 1.00 82.06 104 GLU A O 1
ATOM 773 N N . GLU A 1 105 ? -1.710 8.409 -5.841 1.00 78.56 105 GLU A N 1
ATOM 774 C CA . GLU A 1 105 ? -0.927 9.624 -6.138 1.00 78.56 105 GLU A CA 1
ATOM 775 C C . GLU A 1 105 ? 0.381 9.295 -6.883 1.00 78.56 105 GLU A C 1
ATOM 777 O O . GLU A 1 105 ? 0.711 9.927 -7.887 1.00 78.56 105 GLU A O 1
ATOM 782 N N . ALA A 1 106 ? 1.120 8.269 -6.441 1.00 78.06 106 ALA A N 1
ATOM 783 C CA . ALA A 1 106 ? 2.355 7.838 -7.099 1.00 78.06 106 ALA A CA 1
ATOM 784 C C . ALA A 1 106 ? 2.112 7.228 -8.496 1.00 78.06 106 ALA A C 1
ATOM 786 O O . ALA A 1 106 ? 2.921 7.412 -9.409 1.00 78.06 106 ALA A O 1
ATOM 787 N N . ALA A 1 107 ? 0.994 6.522 -8.694 1.00 81.50 107 ALA A N 1
ATOM 788 C CA . ALA A 1 107 ? 0.604 5.973 -9.992 1.00 81.50 107 ALA A CA 1
ATOM 789 C C . ALA A 1 107 ? 0.106 7.054 -10.972 1.00 81.50 107 ALA A C 1
ATOM 791 O O . ALA A 1 107 ? 0.246 6.902 -12.185 1.00 81.50 107 ALA A O 1
ATOM 792 N N . GLU A 1 108 ? -0.476 8.146 -10.479 1.00 82.31 108 GLU A N 1
ATOM 793 C CA . GLU A 1 108 ? -0.813 9.338 -11.263 1.00 82.31 108 GLU A CA 1
ATOM 794 C C . GLU A 1 108 ? 0.437 10.136 -11.648 1.00 82.31 108 GLU A C 1
ATOM 796 O O . GLU A 1 108 ? 0.708 10.290 -12.838 1.00 82.31 108 GLU A O 1
ATOM 801 N N . ALA A 1 109 ? 1.282 10.494 -10.676 1.00 74.56 109 ALA A N 1
ATOM 802 C CA . ALA A 1 109 ? 2.556 11.179 -10.910 1.00 74.56 109 ALA A CA 1
ATOM 803 C C . ALA A 1 109 ? 3.449 10.457 -11.936 1.00 74.56 109 ALA A C 1
ATOM 805 O O . ALA A 1 109 ? 4.119 11.090 -12.755 1.00 74.56 109 ALA A O 1
ATOM 806 N N . LYS A 1 110 ? 3.439 9.118 -11.927 1.00 83.44 110 LYS A N 1
ATOM 807 C CA . LYS A 1 110 ? 4.155 8.302 -12.912 1.00 83.44 110 LYS A CA 1
ATOM 808 C C . LYS A 1 110 ? 3.551 8.385 -14.325 1.00 83.44 110 LYS A C 1
ATOM 810 O O . LYS A 1 110 ? 4.314 8.402 -15.289 1.00 83.44 110 LYS A O 1
ATOM 815 N N . ARG A 1 111 ? 2.221 8.432 -14.468 1.00 87.50 111 ARG A N 1
ATOM 816 C CA . ARG A 1 111 ? 1.554 8.566 -15.781 1.00 87.50 111 ARG A CA 1
ATOM 817 C C . ARG A 1 111 ? 1.862 9.921 -16.416 1.00 87.50 111 ARG A C 1
ATOM 819 O O . ARG A 1 111 ? 2.218 9.968 -17.591 1.00 87.50 111 ARG A O 1
ATOM 826 N N . GLU A 1 112 ? 1.843 10.988 -15.623 1.00 85.19 112 GLU A N 1
ATOM 827 C CA . GLU A 1 112 ? 2.224 12.329 -16.080 1.00 85.19 112 GLU A CA 1
ATOM 828 C C . GLU A 1 112 ? 3.717 12.425 -16.439 1.00 85.19 112 GLU A C 1
ATOM 830 O O . GLU A 1 112 ? 4.072 13.012 -17.461 1.00 85.19 112 GLU A O 1
ATOM 835 N N . LEU A 1 113 ? 4.606 11.754 -15.694 1.00 89.69 113 LEU A N 1
ATOM 836 C CA . LEU A 1 113 ? 6.017 11.602 -16.079 1.00 89.69 113 LEU A CA 1
ATOM 837 C C . LEU A 1 113 ? 6.190 10.876 -17.424 1.00 89.69 113 LEU A C 1
ATOM 839 O O . LEU A 1 113 ? 7.028 11.270 -18.239 1.00 89.69 113 LEU A O 1
ATOM 843 N N . GLU A 1 114 ? 5.427 9.811 -17.673 1.00 88.38 114 GLU A N 1
ATOM 844 C CA . GLU A 1 114 ? 5.470 9.082 -18.945 1.00 88.38 114 GLU A CA 1
ATOM 845 C C . GLU A 1 114 ? 4.974 9.974 -20.102 1.00 88.38 114 GLU A C 1
ATOM 847 O O . GLU A 1 114 ? 5.674 10.099 -21.111 1.00 88.38 114 GLU A O 1
ATOM 852 N N . ALA A 1 115 ? 3.872 10.711 -19.920 1.00 87.50 115 ALA A N 1
ATOM 853 C CA . ALA A 1 115 ? 3.366 11.685 -20.894 1.00 87.50 115 ALA A CA 1
ATOM 854 C C . ALA A 1 115 ? 4.346 12.851 -21.158 1.00 87.50 115 ALA A C 1
ATOM 856 O O . ALA A 1 115 ? 4.578 13.227 -22.314 1.00 87.50 115 ALA A O 1
ATOM 857 N N . ALA A 1 116 ? 4.979 13.394 -20.114 1.00 84.62 116 ALA A N 1
ATOM 858 C CA . ALA A 1 116 ? 5.974 14.460 -20.229 1.00 84.62 116 ALA A CA 1
ATOM 859 C C . ALA A 1 116 ? 7.239 13.988 -20.970 1.00 84.62 116 ALA A C 1
ATOM 861 O O . ALA A 1 116 ? 7.747 14.694 -21.844 1.00 84.62 116 ALA A O 1
ATOM 862 N N . ARG A 1 117 ? 7.704 12.757 -20.714 1.00 91.75 117 ARG A N 1
ATOM 863 C CA . ARG A 1 117 ? 8.808 12.132 -21.468 1.00 91.75 117 ARG A CA 1
ATOM 864 C C . ARG A 1 117 ? 8.439 11.847 -22.928 1.00 91.75 117 ARG A C 1
ATOM 866 O O . ARG A 1 117 ? 9.309 11.912 -23.796 1.00 91.75 117 ARG A O 1
ATOM 873 N N . GLU A 1 118 ? 7.175 11.565 -23.248 1.00 92.62 118 GLU A N 1
ATOM 874 C CA . GLU A 1 118 ? 6.718 11.490 -24.644 1.00 92.62 118 GLU A CA 1
ATOM 875 C C . GLU A 1 118 ? 6.661 12.862 -25.333 1.00 92.62 118 GLU A C 1
ATOM 877 O O . GLU A 1 118 ? 6.897 12.953 -26.541 1.00 92.62 118 GLU A O 1
ATOM 882 N N . ALA A 1 119 ? 6.336 13.934 -24.606 1.00 85.62 119 ALA A N 1
ATOM 883 C CA . ALA A 1 119 ? 6.423 15.302 -25.119 1.00 85.62 119 ALA A CA 1
ATOM 884 C C . ALA A 1 119 ? 7.886 15.705 -25.383 1.00 85.62 119 ALA A C 1
ATOM 886 O O . ALA A 1 119 ? 8.198 16.171 -26.480 1.00 85.62 119 ALA A O 1
ATOM 887 N N . GLU A 1 120 ? 8.797 15.424 -24.446 1.00 92.38 120 GLU A N 1
ATOM 888 C CA . GLU A 1 120 ? 10.242 15.629 -24.617 1.00 92.38 120 GLU A CA 1
ATOM 889 C C . GLU A 1 120 ? 10.785 14.852 -25.827 1.00 92.38 120 GLU A C 1
ATOM 891 O O . GLU A 1 120 ? 11.439 15.428 -26.698 1.00 92.38 120 GLU A O 1
ATOM 896 N N . GLN A 1 121 ? 10.460 13.561 -25.955 1.00 94.50 121 GLN A N 1
ATOM 897 C CA . GLN A 1 121 ? 10.889 12.752 -27.101 1.00 94.50 121 GLN A CA 1
ATOM 898 C C . GLN A 1 121 ? 10.331 13.240 -28.444 1.00 94.50 121 GLN A C 1
ATOM 900 O O . GLN A 1 121 ? 10.970 13.014 -29.473 1.00 94.50 121 GLN A O 1
ATOM 905 N N . ARG A 1 122 ? 9.145 13.861 -28.473 1.00 92.56 122 ARG A N 1
ATOM 906 C CA . ARG A 1 122 ? 8.600 14.490 -29.687 1.00 92.56 122 ARG A CA 1
ATOM 907 C C . ARG A 1 122 ? 9.383 15.754 -30.027 1.00 92.56 122 ARG A C 1
ATOM 909 O O . ARG A 1 122 ? 9.978 15.812 -31.099 1.00 92.56 122 ARG A O 1
ATOM 916 N N . ALA A 1 123 ? 9.498 16.689 -29.088 1.00 89.94 123 ALA A N 1
ATOM 917 C CA . ALA A 1 123 ? 10.218 17.939 -29.309 1.00 89.94 123 ALA A CA 1
ATOM 918 C C . ALA A 1 123 ? 11.717 17.724 -29.623 1.00 89.94 123 ALA A C 1
ATOM 920 O O . ALA A 1 123 ? 12.288 18.434 -30.447 1.00 89.94 123 ALA A O 1
ATOM 921 N N . GLY A 1 124 ? 12.346 16.689 -29.054 1.00 92.69 124 GLY A N 1
ATOM 922 C CA . GLY A 1 124 ? 13.709 16.269 -29.394 1.00 92.69 124 GLY A CA 1
ATOM 923 C C . GLY A 1 124 ? 13.853 15.686 -30.808 1.00 92.69 124 GLY A C 1
ATOM 924 O O . GLY A 1 124 ? 14.871 15.920 -31.463 1.00 92.69 124 GLY A O 1
ATOM 925 N N . LYS A 1 125 ? 12.838 14.971 -31.323 1.00 93.75 125 LYS A N 1
ATOM 926 C CA . LYS A 1 125 ? 12.801 14.521 -32.731 1.00 93.75 125 LYS A CA 1
ATOM 927 C C . LYS A 1 125 ? 12.641 15.704 -33.676 1.00 93.75 125 LYS A C 1
ATOM 929 O O . LYS A 1 125 ? 13.346 15.753 -34.683 1.00 93.75 125 LYS A O 1
ATOM 934 N N . ASP A 1 126 ? 11.777 16.659 -33.336 1.00 87.31 126 ASP A N 1
ATOM 935 C CA . ASP A 1 126 ? 11.636 17.886 -34.113 1.00 87.31 126 ASP A CA 1
ATOM 936 C C . ASP A 1 126 ? 12.935 18.688 -34.112 1.00 87.31 126 ASP A C 1
ATOM 938 O O . ASP A 1 126 ? 13.467 18.907 -35.193 1.00 87.31 126 ASP A O 1
ATOM 942 N N . LEU A 1 127 ? 13.547 18.991 -32.959 1.00 90.19 127 LEU A N 1
ATOM 943 C CA . LEU A 1 127 ? 14.876 19.625 -32.901 1.00 90.19 127 LEU A CA 1
ATOM 944 C C . LEU A 1 127 ? 15.935 18.883 -33.733 1.00 90.19 127 LEU A C 1
ATOM 946 O O . LEU A 1 127 ? 16.716 19.524 -34.437 1.00 90.19 127 LEU A O 1
ATOM 950 N N . GLY A 1 128 ? 15.958 17.546 -33.697 1.00 90.00 128 GLY A N 1
ATOM 951 C CA . GLY A 1 128 ? 16.855 16.734 -34.526 1.00 90.00 128 GLY A CA 1
ATOM 952 C C . GLY A 1 128 ? 16.601 16.898 -36.029 1.00 90.00 128 GLY A C 1
ATOM 953 O O . GLY A 1 128 ? 17.548 16.961 -36.819 1.00 90.00 128 GLY A O 1
ATOM 954 N N . ARG A 1 129 ? 15.332 17.038 -36.428 1.00 88.56 129 ARG A N 1
ATOM 955 C CA . ARG A 1 129 ? 14.925 17.392 -37.791 1.00 88.56 129 ARG A CA 1
ATOM 956 C C . ARG A 1 129 ? 15.358 18.820 -38.147 1.00 88.56 129 ARG A C 1
ATOM 958 O O . ARG A 1 129 ? 16.001 18.970 -39.181 1.00 88.56 129 ARG A O 1
ATOM 965 N N . ILE A 1 130 ? 15.123 19.828 -37.291 1.00 85.69 130 ILE A N 1
ATOM 966 C CA . ILE A 1 130 ? 15.606 21.211 -37.508 1.00 85.69 130 ILE A CA 1
ATOM 967 C C . ILE A 1 130 ? 17.121 21.205 -37.729 1.00 85.69 130 ILE A C 1
ATOM 969 O O . ILE A 1 130 ? 17.604 21.722 -38.730 1.00 85.69 130 ILE A O 1
ATOM 973 N N . ALA A 1 131 ? 17.879 20.571 -36.832 1.00 86.81 131 ALA A N 1
ATOM 974 C CA . ALA A 1 131 ? 19.333 20.509 -36.915 1.00 86.81 131 ALA A CA 1
ATOM 975 C C . ALA A 1 131 ? 19.814 19.812 -38.199 1.00 86.81 131 ALA A C 1
ATOM 977 O O . ALA A 1 131 ? 20.774 20.273 -38.815 1.00 86.81 131 ALA A O 1
ATOM 978 N N . SER A 1 132 ? 19.142 18.744 -38.648 1.00 86.69 132 SER A N 1
ATOM 979 C CA . SER A 1 132 ? 19.484 18.082 -39.914 1.00 86.69 132 SER A CA 1
ATOM 980 C C . SER A 1 132 ? 19.066 18.874 -41.158 1.00 86.69 132 SER A C 1
ATOM 982 O O . SER A 1 132 ? 19.717 18.713 -42.189 1.00 86.69 132 SER A O 1
ATOM 984 N N . GLU A 1 133 ? 17.997 19.668 -41.111 1.00 83.81 133 GLU A N 1
ATOM 985 C CA . GLU A 1 133 ? 17.595 20.578 -42.194 1.00 83.81 133 GLU A CA 1
ATOM 986 C C . GLU A 1 133 ? 18.623 21.716 -42.316 1.00 83.81 133 GLU A C 1
ATOM 988 O O . GLU A 1 133 ? 19.239 21.887 -43.368 1.00 83.81 133 GLU A O 1
ATOM 993 N N . THR A 1 134 ? 18.907 22.402 -41.203 1.00 83.12 134 THR A N 1
ATOM 994 C CA . THR A 1 134 ? 19.926 23.458 -41.083 1.00 83.12 134 THR A CA 1
ATOM 995 C C . THR A 1 134 ? 21.311 22.975 -41.521 1.00 83.12 134 THR A C 1
ATOM 997 O O . THR A 1 134 ? 21.977 23.660 -42.289 1.00 83.12 134 THR A O 1
ATOM 1000 N N . TYR A 1 135 ? 21.750 21.784 -41.098 1.00 83.44 135 TYR A N 1
ATOM 1001 C CA . TYR A 1 135 ? 23.068 21.255 -41.471 1.00 83.44 135 TYR A CA 1
ATOM 1002 C C . TYR A 1 135 ? 23.181 20.907 -42.964 1.00 83.44 135 TYR A C 1
ATOM 1004 O O . TYR A 1 135 ? 24.228 21.133 -43.565 1.00 83.44 135 TYR A O 1
ATOM 1012 N N . ARG A 1 136 ? 22.119 20.368 -43.583 1.00 83.88 136 ARG A N 1
ATOM 1013 C CA . ARG A 1 136 ? 22.125 20.011 -45.016 1.00 83.88 136 ARG A CA 1
ATOM 1014 C C . ARG A 1 136 ? 22.056 21.229 -45.928 1.00 83.88 136 ARG A C 1
ATOM 1016 O O . ARG A 1 136 ? 22.700 21.227 -46.971 1.00 83.88 136 ARG A O 1
ATOM 1023 N N . ASN A 1 137 ? 21.297 22.245 -45.527 1.00 80.12 137 ASN A N 1
ATOM 1024 C CA . ASN A 1 137 ? 21.061 23.449 -46.325 1.00 80.12 137 ASN A CA 1
ATOM 1025 C C . ASN A 1 137 ? 22.047 24.585 -45.971 1.00 80.12 137 ASN A C 1
ATOM 1027 O O . ASN A 1 137 ? 21.956 25.685 -46.508 1.00 80.12 137 ASN A O 1
ATOM 1031 N N . GLY A 1 138 ? 22.978 24.339 -45.043 1.00 72.81 138 GLY A N 1
ATOM 1032 C CA . GLY A 1 138 ? 23.977 25.297 -44.563 1.00 72.81 138 GLY A CA 1
ATOM 1033 C C . GLY A 1 138 ? 23.458 26.350 -43.574 1.00 72.81 138 GLY A C 1
ATOM 1034 O O . GLY A 1 138 ? 24.274 27.019 -42.946 1.00 72.81 138 GLY A O 1
ATOM 1035 N N . GLY A 1 139 ? 22.140 26.501 -43.421 1.00 71.00 139 GLY A N 1
ATOM 1036 C CA . GLY A 1 139 ? 21.510 27.465 -42.521 1.00 71.00 139 GLY A CA 1
ATOM 1037 C C . GLY A 1 139 ? 20.150 27.938 -43.035 1.00 71.00 139 GLY A C 1
ATOM 1038 O O . GLY A 1 139 ? 19.603 27.380 -43.986 1.00 71.00 139 GLY A O 1
ATOM 1039 N N . LEU A 1 140 ? 19.646 29.030 -42.453 1.00 68.56 140 LEU A N 1
ATOM 1040 C CA . LEU A 1 140 ? 18.765 29.964 -43.166 1.00 68.56 140 LEU A CA 1
ATOM 1041 C C . LEU A 1 140 ? 19.646 30.906 -44.004 1.00 68.56 140 LEU A C 1
ATOM 1043 O O . LEU A 1 140 ? 19.695 32.110 -43.767 1.00 68.56 140 LEU A O 1
ATOM 1047 N N . ASN A 1 141 ? 20.393 30.325 -44.946 1.00 62.62 141 ASN A N 1
ATOM 1048 C CA . ASN A 1 141 ? 21.259 31.059 -45.865 1.00 62.62 141 ASN A CA 1
ATOM 1049 C C . ASN A 1 141 ? 20.407 31.671 -46.975 1.00 62.62 141 ASN A C 1
ATOM 1051 O O . ASN A 1 141 ? 20.368 31.164 -48.091 1.00 62.62 141 ASN A O 1
ATOM 1055 N N . VAL A 1 142 ? 19.703 32.743 -46.629 1.00 63.69 142 VAL A N 1
ATOM 1056 C CA . VAL A 1 142 ? 19.105 33.650 -47.603 1.00 63.69 142 VAL A CA 1
ATOM 1057 C C . VAL A 1 142 ? 20.225 34.560 -48.074 1.00 63.69 142 VAL A C 1
ATOM 1059 O O . VAL A 1 142 ? 20.786 35.307 -47.268 1.00 63.69 142 VAL A O 1
ATOM 1062 N N . ASP A 1 143 ? 20.581 34.485 -49.350 1.00 63.94 143 ASP A N 1
ATOM 1063 C CA . ASP A 1 143 ? 21.510 35.458 -49.916 1.00 63.94 143 ASP A CA 1
ATOM 1064 C C . ASP A 1 143 ? 20.824 36.840 -49.880 1.00 63.94 143 ASP A C 1
ATOM 1066 O O . ASP A 1 143 ? 19.679 36.954 -50.330 1.00 63.94 143 ASP A O 1
ATOM 1070 N N . PRO A 1 144 ? 21.462 37.917 -49.382 1.00 66.88 144 PRO A N 1
ATOM 1071 C CA . PRO A 1 144 ? 20.956 39.271 -49.589 1.00 66.88 144 PRO A CA 1
ATOM 1072 C C . PRO A 1 144 ? 20.638 39.550 -51.068 1.00 66.88 144 PRO A C 1
ATOM 1074 O O . PRO A 1 144 ? 19.673 40.250 -51.362 1.00 66.88 144 PRO A O 1
ATOM 1077 N N . GLY A 1 145 ? 21.372 38.931 -51.998 1.00 66.94 145 GLY A N 1
ATOM 1078 C CA . GLY A 1 145 ? 21.074 38.901 -53.427 1.00 66.94 145 GLY A CA 1
ATOM 1079 C C . GLY A 1 145 ? 19.718 38.281 -53.787 1.00 66.94 145 GLY A C 1
ATOM 1080 O O . GLY A 1 145 ? 19.056 38.807 -54.671 1.00 66.94 145 GLY A O 1
ATOM 1081 N N . GLU A 1 146 ? 19.230 37.245 -53.095 1.00 68.19 146 GLU A N 1
ATOM 1082 C CA . GLU A 1 146 ? 17.882 36.686 -53.328 1.00 68.19 146 GLU A CA 1
ATOM 1083 C C . GLU A 1 146 ? 16.757 37.597 -52.816 1.00 68.19 146 GLU A C 1
ATOM 1085 O O . GLU A 1 146 ? 15.634 37.529 -53.318 1.00 68.19 146 GLU A O 1
ATOM 1090 N N . LEU A 1 147 ? 17.029 38.465 -51.838 1.00 71.50 147 LEU A N 1
ATOM 1091 C CA . LEU A 1 147 ? 16.084 39.505 -51.413 1.00 71.50 147 LEU A CA 1
ATOM 1092 C C . LEU A 1 147 ? 16.154 40.746 -52.318 1.00 71.50 147 LEU A C 1
ATOM 1094 O O . LEU A 1 147 ? 15.137 41.399 -52.530 1.00 71.50 147 LEU A O 1
ATOM 1098 N N . LEU A 1 148 ? 17.328 41.051 -52.878 1.00 72.56 148 LEU A N 1
ATOM 1099 C CA . LEU A 1 148 ? 17.555 42.187 -53.781 1.00 72.56 148 LEU A CA 1
ATOM 1100 C C . LEU A 1 148 ? 17.211 41.893 -55.254 1.00 72.56 148 LEU A C 1
ATOM 1102 O O . LEU A 1 148 ? 16.985 42.831 -56.011 1.00 72.56 148 LEU A O 1
ATOM 1106 N N . ALA A 1 149 ? 17.148 40.621 -55.661 1.00 78.69 149 ALA A N 1
ATOM 1107 C CA . ALA A 1 149 ? 16.784 40.178 -57.013 1.00 78.69 149 ALA A CA 1
ATOM 1108 C C . ALA A 1 149 ? 15.285 39.845 -57.179 1.00 78.69 149 ALA A C 1
ATOM 1110 O O . ALA A 1 149 ? 14.906 39.161 -58.129 1.00 78.69 149 ALA A O 1
ATOM 1111 N N . ALA A 1 150 ? 14.435 40.290 -56.252 1.00 79.69 150 ALA A N 1
ATOM 1112 C CA . ALA A 1 150 ? 12.984 40.239 -56.412 1.00 79.69 150 ALA A CA 1
ATOM 1113 C C . ALA A 1 150 ? 12.521 41.229 -57.497 1.00 79.69 150 ALA A C 1
ATOM 1115 O O . ALA A 1 150 ? 13.054 42.333 -57.605 1.00 79.69 150 ALA A O 1
ATOM 1116 N N . GLU A 1 151 ? 11.504 40.868 -58.280 1.00 83.62 151 GLU A N 1
ATOM 1117 C CA . GLU A 1 151 ? 11.091 41.657 -59.453 1.00 83.62 151 GLU A CA 1
ATOM 1118 C C . GLU A 1 151 ? 10.326 42.939 -59.080 1.00 83.62 151 GLU A C 1
ATOM 1120 O O . GLU A 1 151 ? 10.177 43.848 -59.897 1.00 83.62 151 GLU A O 1
ATOM 1125 N N . ASN A 1 152 ? 9.808 43.022 -57.850 1.00 86.31 152 ASN A N 1
ATOM 1126 C CA . ASN A 1 152 ? 9.022 44.154 -57.361 1.00 86.31 152 ASN A CA 1
ATOM 1127 C C . ASN A 1 152 ? 9.042 44.260 -55.816 1.00 86.31 152 ASN A C 1
ATOM 1129 O O . ASN A 1 152 ? 9.293 43.264 -55.132 1.00 86.31 152 ASN A O 1
ATOM 1133 N N . PRO A 1 153 ? 8.716 45.432 -55.228 1.00 85.06 153 PRO A N 1
ATOM 1134 C CA . PRO A 1 153 ? 8.761 45.627 -53.774 1.00 85.06 153 PRO A CA 1
ATOM 1135 C C . PRO A 1 153 ? 7.821 44.721 -52.962 1.00 85.06 153 PRO A C 1
ATOM 1137 O O . PRO A 1 153 ? 8.151 44.366 -51.832 1.00 85.06 153 PRO A O 1
ATOM 1140 N N . GLN A 1 154 ? 6.671 44.319 -53.518 1.00 87.06 154 GLN A N 1
ATOM 1141 C CA . GLN A 1 154 ? 5.725 43.443 -52.816 1.00 87.06 154 GLN A CA 1
ATOM 1142 C C . GLN A 1 154 ? 6.291 42.028 -52.652 1.00 87.06 154 GLN A C 1
ATOM 1144 O O . GLN A 1 154 ? 6.074 41.389 -51.625 1.00 87.06 154 GLN A O 1
ATOM 1149 N N . GLU A 1 155 ? 7.060 41.546 -53.627 1.00 85.06 155 GLU A N 1
ATOM 1150 C CA . GLU A 1 155 ? 7.753 40.268 -53.519 1.00 85.06 155 GLU A CA 1
ATOM 1151 C C . GLU A 1 155 ? 8.821 40.280 -52.411 1.00 85.06 155 GLU A C 1
ATOM 1153 O O . GLU A 1 155 ? 8.924 39.299 -51.674 1.00 85.06 155 GLU A O 1
ATOM 1158 N N . ILE A 1 156 ? 9.555 41.386 -52.224 1.00 83.81 156 ILE A N 1
ATOM 1159 C CA . ILE A 1 156 ? 10.527 41.530 -51.121 1.00 83.81 156 ILE A CA 1
ATOM 1160 C C . ILE A 1 156 ? 9.827 41.376 -49.765 1.00 83.81 156 ILE A C 1
ATOM 1162 O O . ILE A 1 156 ? 10.303 40.629 -48.908 1.00 83.81 156 ILE A O 1
ATOM 1166 N N . LEU A 1 157 ? 8.680 42.042 -49.582 1.00 86.31 157 LEU A N 1
ATOM 1167 C CA . LEU A 1 157 ? 7.868 41.938 -48.364 1.00 86.31 157 LEU A CA 1
ATOM 1168 C C . LEU A 1 157 ? 7.357 40.505 -48.153 1.00 86.31 157 LEU A C 1
ATOM 1170 O O . LEU A 1 157 ? 7.543 39.932 -47.084 1.00 86.31 157 LEU A O 1
ATOM 1174 N N . ASN A 1 158 ? 6.795 39.881 -49.191 1.00 85.31 158 ASN A N 1
ATOM 1175 C CA . ASN A 1 158 ? 6.294 38.507 -49.107 1.00 85.31 158 ASN A CA 1
ATOM 1176 C C . ASN A 1 158 ? 7.414 37.506 -48.747 1.00 85.31 158 ASN A C 1
ATOM 1178 O O . ASN A 1 158 ? 7.211 36.622 -47.912 1.00 85.31 158 ASN A O 1
ATOM 1182 N N . ARG A 1 159 ? 8.607 37.646 -49.349 1.00 84.81 159 ARG A N 1
ATOM 1183 C CA . ARG A 1 159 ? 9.786 36.822 -49.030 1.00 84.81 159 ARG A CA 1
ATOM 1184 C C . ARG A 1 159 ? 10.248 37.061 -47.584 1.00 84.81 159 ARG A C 1
ATOM 1186 O O . ARG A 1 159 ? 10.545 36.094 -46.883 1.00 84.81 159 ARG A O 1
ATOM 1193 N N . SER A 1 160 ? 10.271 38.311 -47.110 1.00 84.69 160 SER A N 1
ATOM 1194 C CA . SER A 1 160 ? 10.715 38.635 -45.747 1.00 84.69 160 SER A CA 1
ATOM 1195 C C . SER A 1 160 ? 9.756 38.124 -44.663 1.00 84.69 160 SER A C 1
ATOM 1197 O O . SER A 1 160 ? 10.224 37.570 -43.667 1.00 84.69 160 SER A O 1
ATOM 1199 N N . ASP A 1 161 ? 8.436 38.190 -44.870 1.00 87.62 161 ASP A N 1
ATOM 1200 C CA . ASP A 1 161 ? 7.459 37.650 -43.915 1.00 87.62 161 ASP A CA 1
ATOM 1201 C C . ASP A 1 161 ? 7.500 36.119 -43.828 1.00 87.62 161 ASP A C 1
ATOM 1203 O O . ASP A 1 161 ? 7.424 35.571 -42.727 1.00 87.62 161 ASP A O 1
ATOM 1207 N N . VAL A 1 162 ? 7.700 35.404 -44.943 1.00 86.19 162 VAL A N 1
ATOM 1208 C CA . VAL A 1 162 ? 7.900 33.939 -44.920 1.00 86.19 162 VAL A CA 1
ATOM 1209 C C . VAL A 1 162 ? 9.120 33.565 -44.072 1.00 86.19 162 VAL A C 1
ATOM 1211 O O . VAL A 1 162 ? 9.056 32.635 -43.265 1.00 86.19 162 VAL A O 1
ATOM 1214 N N . LEU A 1 163 ? 10.218 34.314 -44.197 1.00 83.50 163 LEU A N 1
ATOM 1215 C CA . LEU A 1 163 ? 11.432 34.109 -43.402 1.00 83.50 163 LEU A CA 1
ATOM 1216 C C . LEU A 1 163 ? 11.221 34.448 -41.923 1.00 83.50 163 LEU A C 1
ATOM 1218 O O . LEU A 1 163 ? 11.675 33.702 -41.051 1.00 83.50 163 LEU A O 1
ATOM 1222 N N . ARG A 1 164 ? 10.482 35.524 -41.633 1.00 84.69 164 ARG A N 1
ATOM 1223 C CA . ARG A 1 164 ? 10.104 35.926 -40.274 1.00 84.69 164 ARG A CA 1
ATOM 1224 C C . ARG A 1 164 ? 9.243 34.850 -39.607 1.00 84.69 164 ARG A C 1
ATOM 1226 O O . ARG A 1 164 ? 9.603 34.363 -38.540 1.00 84.69 164 ARG A O 1
ATOM 1233 N N . HIS A 1 165 ? 8.190 34.379 -40.277 1.00 87.06 165 HIS A N 1
ATOM 1234 C CA . HIS A 1 165 ? 7.333 33.290 -39.798 1.00 87.06 165 HIS A CA 1
ATOM 1235 C C . HIS A 1 165 ? 8.080 31.960 -39.616 1.00 87.06 165 HIS A C 1
ATOM 1237 O O . HIS A 1 165 ? 7.792 31.222 -38.670 1.00 87.06 165 HIS A O 1
ATOM 1243 N N . LEU A 1 166 ? 9.049 31.649 -40.484 1.00 85.94 166 LEU A N 1
ATOM 1244 C CA . LEU A 1 166 ? 9.896 30.466 -40.339 1.00 85.94 166 LEU A CA 1
ATOM 1245 C C . LEU A 1 166 ? 10.832 30.591 -39.126 1.00 85.94 166 LEU A C 1
ATOM 1247 O O . LEU A 1 166 ? 10.962 29.631 -38.368 1.00 85.94 166 LEU A O 1
ATOM 1251 N N . SER A 1 167 ? 11.417 31.768 -38.890 1.00 85.44 167 SER A N 1
ATOM 1252 C CA . SER A 1 167 ? 12.199 32.065 -37.681 1.00 85.44 167 SER A CA 1
ATOM 1253 C C . SER A 1 167 ? 11.343 31.944 -36.410 1.00 85.44 167 SER A C 1
ATOM 1255 O O . SER A 1 167 ? 11.691 31.189 -35.500 1.00 85.44 167 SER A O 1
ATOM 1257 N N . ASP A 1 168 ? 10.161 32.574 -36.395 1.00 88.25 168 ASP A N 1
ATOM 1258 C CA . ASP A 1 168 ? 9.176 32.500 -35.306 1.00 88.25 168 ASP A CA 1
ATOM 1259 C C . ASP A 1 168 ? 8.729 31.052 -35.025 1.00 88.25 168 ASP A C 1
ATOM 1261 O O . ASP A 1 168 ? 8.412 30.697 -33.888 1.00 88.25 168 ASP A O 1
ATOM 1265 N N . ALA A 1 169 ? 8.668 30.191 -36.047 1.00 86.50 169 ALA A N 1
ATOM 1266 C CA . ALA A 1 169 ? 8.406 28.763 -35.881 1.00 86.50 169 ALA A CA 1
ATOM 1267 C C . ALA A 1 169 ? 9.581 28.047 -35.196 1.00 86.50 169 ALA A C 1
ATOM 1269 O O . ALA A 1 169 ? 9.375 27.441 -34.148 1.00 86.50 169 ALA A O 1
ATOM 1270 N N . ARG A 1 170 ? 10.820 28.187 -35.695 1.00 87.06 170 ARG A N 1
ATOM 1271 C CA . ARG A 1 170 ? 11.994 27.534 -35.075 1.00 87.06 170 ARG A CA 1
ATOM 1272 C C . ARG A 1 170 ? 12.244 28.012 -33.637 1.00 87.06 170 ARG A C 1
ATOM 1274 O O . ARG A 1 170 ? 12.666 27.221 -32.795 1.00 87.06 170 ARG A O 1
ATOM 1281 N N . ALA A 1 171 ? 11.966 29.283 -33.343 1.00 88.19 171 ALA A N 1
ATOM 1282 C CA . ALA A 1 171 ? 12.046 29.837 -31.993 1.00 88.19 171 ALA A CA 1
ATOM 1283 C C . ALA A 1 171 ? 11.022 29.188 -31.044 1.00 88.19 171 ALA A C 1
ATOM 1285 O O . ALA A 1 171 ? 11.374 28.821 -29.920 1.00 88.19 171 ALA A O 1
ATOM 1286 N N . ARG A 1 172 ? 9.780 28.984 -31.509 1.00 89.38 172 ARG A N 1
ATOM 1287 C CA . ARG A 1 172 ? 8.741 28.260 -30.760 1.00 89.38 172 ARG A CA 1
ATOM 1288 C C . ARG A 1 172 ? 9.088 26.785 -30.580 1.00 89.38 172 ARG A C 1
ATOM 1290 O O . ARG A 1 172 ? 9.011 26.320 -29.452 1.00 89.38 172 ARG A O 1
ATOM 1297 N N . ASP A 1 173 ? 9.563 26.090 -31.614 1.00 87.44 173 ASP A N 1
ATOM 1298 C CA . ASP A 1 173 ? 10.001 24.688 -31.510 1.00 87.44 173 ASP A CA 1
ATOM 1299 C C . ASP A 1 173 ? 11.082 24.514 -30.420 1.00 87.44 173 ASP A C 1
ATOM 1301 O O . ASP A 1 173 ? 11.007 23.614 -29.578 1.00 87.44 173 ASP A O 1
ATOM 1305 N N . LEU A 1 174 ? 12.072 25.417 -30.387 1.00 89.31 174 LEU A N 1
ATOM 1306 C CA . LEU A 1 174 ? 13.145 25.417 -29.387 1.00 89.31 174 LEU A CA 1
ATOM 1307 C C . LEU A 1 174 ? 12.642 25.739 -27.971 1.00 89.31 174 LEU A C 1
ATOM 1309 O O . LEU A 1 174 ? 13.111 25.131 -27.005 1.00 89.31 174 LEU A O 1
ATOM 1313 N N . ALA A 1 175 ? 11.696 26.670 -27.830 1.00 89.81 175 ALA A N 1
ATOM 1314 C CA . ALA A 1 175 ? 11.051 26.960 -26.551 1.00 89.81 175 ALA A CA 1
ATOM 1315 C C . ALA A 1 175 ? 10.226 25.759 -26.056 1.00 89.81 175 ALA A C 1
ATOM 1317 O O . ALA A 1 175 ? 10.376 25.342 -24.908 1.00 89.81 175 ALA A O 1
ATOM 1318 N N . THR A 1 176 ? 9.429 25.139 -26.931 1.00 87.62 176 THR A N 1
ATOM 1319 C CA . THR A 1 176 ? 8.640 23.937 -26.635 1.00 87.62 176 THR A CA 1
ATOM 1320 C C . THR A 1 176 ? 9.527 22.780 -26.181 1.00 87.62 176 THR A C 1
ATOM 1322 O O . THR A 1 176 ? 9.204 22.132 -25.190 1.00 87.62 176 THR A O 1
ATOM 1325 N N . ALA A 1 177 ? 10.673 22.554 -26.830 1.00 89.31 177 ALA A N 1
ATOM 1326 C CA . ALA A 1 177 ? 11.620 21.518 -26.419 1.00 89.31 177 ALA A CA 1
ATOM 1327 C C . ALA A 1 177 ? 12.232 21.771 -25.032 1.00 89.31 177 ALA A C 1
ATOM 1329 O O . ALA A 1 177 ? 12.269 20.860 -24.206 1.00 89.31 177 ALA A O 1
ATOM 1330 N N . ARG A 1 178 ? 12.658 23.009 -24.742 1.00 91.06 178 ARG A N 1
ATOM 1331 C CA . ARG A 1 178 ? 13.172 23.389 -23.411 1.00 91.06 178 ARG A CA 1
ATOM 1332 C C . ARG A 1 178 ? 12.117 23.194 -22.323 1.00 91.06 178 ARG A C 1
ATOM 1334 O O . ARG A 1 178 ? 12.413 22.607 -21.284 1.00 91.06 178 ARG A O 1
ATOM 1341 N N . ASN A 1 179 ? 10.888 23.635 -22.588 1.00 92.38 179 ASN A N 1
ATOM 1342 C CA . ASN A 1 179 ? 9.770 23.498 -21.661 1.00 92.38 179 ASN A CA 1
ATOM 1343 C C . ASN A 1 179 ? 9.409 22.022 -21.434 1.00 92.38 179 ASN A C 1
ATOM 1345 O O . ASN A 1 179 ? 9.149 21.639 -20.300 1.00 92.38 179 ASN A O 1
ATOM 1349 N N . ALA A 1 180 ? 9.447 21.181 -22.475 1.00 87.00 180 ALA A N 1
ATOM 1350 C CA . ALA A 1 180 ? 9.176 19.749 -22.358 1.00 87.00 180 ALA A CA 1
ATOM 1351 C C . ALA A 1 180 ? 10.228 19.010 -21.508 1.00 87.00 180 ALA A C 1
ATOM 1353 O O . ALA A 1 180 ? 9.851 18.212 -20.653 1.00 87.00 180 ALA A O 1
ATOM 1354 N N . THR A 1 181 ? 11.523 19.306 -21.680 1.00 87.94 181 THR A N 1
ATOM 1355 C CA . THR A 1 181 ? 12.594 18.745 -20.833 1.00 87.94 181 THR A CA 1
ATOM 1356 C C . THR A 1 181 ? 12.461 19.179 -19.372 1.00 87.94 181 THR A C 1
ATOM 1358 O O . THR A 1 181 ? 12.565 18.346 -18.471 1.00 87.94 181 THR A O 1
ATOM 1361 N N . GLU A 1 182 ? 12.202 20.462 -19.100 1.00 87.38 182 GLU A N 1
ATOM 1362 C CA . GLU A 1 182 ? 12.061 20.932 -17.715 1.00 87.38 182 GLU A CA 1
ATOM 1363 C C . GLU A 1 182 ? 10.778 20.390 -17.056 1.00 87.38 182 GLU A C 1
ATOM 1365 O O . GLU A 1 182 ? 10.819 19.977 -15.900 1.00 87.38 182 GLU A O 1
ATOM 1370 N N . LEU A 1 183 ? 9.673 20.275 -17.804 1.00 84.50 183 LEU A N 1
ATOM 1371 C CA . LEU A 1 183 ? 8.437 19.633 -17.347 1.00 84.50 183 LEU A CA 1
ATOM 1372 C C . LEU A 1 183 ? 8.649 18.141 -17.034 1.00 84.50 183 LEU A C 1
ATOM 1374 O O . LEU A 1 183 ? 8.235 17.673 -15.975 1.00 84.50 183 LEU A O 1
ATOM 1378 N N . ALA A 1 184 ? 9.340 17.398 -17.905 1.00 84.06 184 ALA A N 1
ATOM 1379 C CA . ALA A 1 184 ? 9.681 15.995 -17.661 1.00 84.06 184 ALA A CA 1
ATOM 1380 C C . ALA A 1 184 ? 10.566 15.826 -16.414 1.00 84.06 184 ALA A C 1
ATOM 1382 O O . ALA A 1 184 ? 10.347 14.912 -15.623 1.00 84.06 184 ALA A O 1
ATOM 1383 N N . LYS A 1 185 ? 11.515 16.742 -16.189 1.00 86.88 185 LYS A N 1
ATOM 1384 C CA . LYS A 1 185 ? 12.373 16.796 -14.994 1.00 86.88 185 LYS A CA 1
ATOM 1385 C C . LYS A 1 185 ? 11.602 17.133 -13.709 1.00 86.88 185 LYS A C 1
ATOM 1387 O O . LYS A 1 185 ? 11.898 16.556 -12.663 1.00 86.88 185 LYS A O 1
ATOM 1392 N N . GLN A 1 186 ? 10.610 18.021 -13.772 1.00 87.75 186 GLN A N 1
ATOM 1393 C CA . GLN A 1 186 ? 9.734 18.337 -12.636 1.00 87.75 186 GLN A CA 1
ATOM 1394 C C . GLN A 1 186 ? 8.842 17.144 -12.266 1.00 87.75 186 GLN A C 1
ATOM 1396 O O . GLN A 1 186 ? 8.795 16.760 -11.095 1.00 87.75 186 GLN A O 1
ATOM 1401 N N . TRP A 1 187 ? 8.221 16.494 -13.255 1.00 83.94 187 TRP A N 1
ATOM 1402 C CA . TRP A 1 187 ? 7.467 15.258 -13.030 1.00 83.94 187 TRP A CA 1
ATOM 1403 C C . TRP A 1 187 ? 8.344 14.101 -12.543 1.00 83.94 187 TRP A C 1
ATOM 1405 O O . TRP A 1 187 ? 7.873 13.295 -11.747 1.00 83.94 187 TRP A O 1
ATOM 1415 N N . ASP A 1 188 ? 9.619 14.026 -12.940 1.00 83.19 188 ASP A N 1
ATOM 1416 C CA . ASP A 1 188 ? 10.539 12.989 -12.455 1.00 83.19 188 ASP A CA 1
ATOM 1417 C C . ASP A 1 188 ? 10.797 13.139 -10.950 1.00 83.19 188 ASP A C 1
ATOM 1419 O O . ASP A 1 188 ? 10.639 12.187 -10.183 1.00 83.19 188 ASP A O 1
ATOM 1423 N N . ALA A 1 189 ? 11.088 14.366 -10.505 1.00 80.50 189 ALA A N 1
ATOM 1424 C CA . ALA A 1 189 ? 11.247 14.683 -9.090 1.00 80.50 189 ALA A CA 1
ATOM 1425 C C . ALA A 1 189 ? 9.952 14.439 -8.289 1.00 80.50 189 ALA A C 1
ATOM 1427 O O . ALA A 1 189 ? 10.003 13.871 -7.195 1.00 80.50 189 ALA A O 1
ATOM 1428 N N . TYR A 1 190 ? 8.789 14.815 -8.835 1.00 79.75 190 TYR A N 1
ATOM 1429 C CA . TYR A 1 190 ? 7.493 14.614 -8.182 1.00 79.75 190 TYR A CA 1
ATOM 1430 C C . TYR A 1 190 ? 7.101 13.129 -8.086 1.00 79.75 190 TYR A C 1
ATOM 1432 O O . TYR A 1 190 ? 6.700 12.664 -7.016 1.00 79.75 190 TYR A O 1
ATOM 1440 N N . ALA A 1 191 ? 7.291 12.348 -9.153 1.00 78.56 191 ALA A N 1
ATOM 1441 C CA . ALA A 1 191 ? 7.060 10.903 -9.160 1.00 78.56 191 ALA A CA 1
ATOM 1442 C C . ALA A 1 191 ? 8.001 10.163 -8.192 1.00 78.56 191 ALA A C 1
ATOM 1444 O O . ALA A 1 191 ? 7.574 9.248 -7.491 1.00 78.56 191 ALA A O 1
ATOM 1445 N N . GLN A 1 192 ? 9.267 10.586 -8.079 1.00 81.56 192 GLN A N 1
ATOM 1446 C CA . GLN A 1 192 ? 10.180 10.052 -7.063 1.00 81.56 192 GLN A CA 1
ATOM 1447 C C . GLN A 1 192 ? 9.744 10.399 -5.629 1.00 81.56 192 GLN A C 1
ATOM 1449 O O . GLN A 1 192 ? 9.897 9.571 -4.730 1.00 81.56 192 GLN A O 1
ATOM 1454 N N . ALA A 1 193 ? 9.219 11.605 -5.390 1.00 79.12 193 ALA A N 1
ATOM 1455 C CA . ALA A 1 193 ? 8.758 12.027 -4.067 1.00 79.12 193 ALA A CA 1
ATOM 1456 C C . ALA A 1 193 ? 7.477 11.290 -3.633 1.00 79.12 193 ALA A C 1
ATOM 1458 O O . ALA A 1 193 ? 7.411 10.770 -2.518 1.00 79.12 193 ALA A O 1
ATOM 1459 N N . THR A 1 194 ? 6.488 11.189 -4.526 1.00 74.94 194 THR A N 1
ATOM 1460 C CA . THR A 1 194 ? 5.231 10.459 -4.285 1.00 74.94 194 THR A CA 1
ATOM 1461 C C . THR A 1 194 ? 5.465 8.958 -4.109 1.00 74.94 194 THR A C 1
ATOM 1463 O O . THR A 1 194 ? 4.917 8.376 -3.175 1.00 74.94 194 THR A O 1
ATOM 1466 N N . ALA A 1 195 ? 6.353 8.337 -4.897 1.00 78.50 195 ALA A N 1
ATOM 1467 C CA . ALA A 1 195 ? 6.727 6.931 -4.716 1.00 78.50 195 ALA A CA 1
ATOM 1468 C C . ALA A 1 195 ? 7.304 6.650 -3.315 1.00 78.50 195 ALA A C 1
ATOM 1470 O O . ALA A 1 195 ? 6.841 5.738 -2.634 1.00 78.50 195 ALA A O 1
ATOM 1471 N N . ARG A 1 196 ? 8.238 7.481 -2.827 1.00 84.25 196 ARG A N 1
ATOM 1472 C CA . ARG A 1 196 ? 8.787 7.348 -1.460 1.00 84.25 196 ARG A CA 1
ATOM 1473 C C . ARG A 1 196 ? 7.728 7.573 -0.375 1.00 84.25 196 ARG A C 1
ATOM 1475 O O . ARG A 1 196 ? 7.787 6.949 0.683 1.00 84.25 196 ARG A O 1
ATOM 1482 N N . ALA A 1 197 ? 6.753 8.453 -0.618 1.00 76.25 197 ALA A N 1
ATOM 1483 C CA . ALA A 1 197 ? 5.628 8.657 0.292 1.00 76.25 197 ALA A CA 1
ATOM 1484 C C . ALA A 1 197 ? 4.694 7.430 0.343 1.00 76.25 197 ALA A C 1
ATOM 1486 O O . ALA A 1 197 ? 4.224 7.075 1.424 1.00 76.25 197 ALA A O 1
ATOM 1487 N N . ALA A 1 198 ? 4.477 6.752 -0.790 1.00 79.81 198 ALA A N 1
ATOM 1488 C CA . ALA A 1 198 ? 3.739 5.491 -0.861 1.00 79.81 198 ALA A CA 1
ATOM 1489 C C . ALA A 1 198 ? 4.477 4.351 -0.139 1.00 79.81 198 ALA A C 1
ATOM 1491 O O . ALA A 1 198 ? 3.886 3.679 0.704 1.00 79.81 198 ALA A O 1
ATOM 1492 N N . GLU A 1 199 ? 5.782 4.188 -0.387 1.00 80.69 199 GLU A N 1
ATOM 1493 C CA . GLU A 1 199 ? 6.638 3.217 0.314 1.00 80.69 199 GLU A CA 1
ATOM 1494 C C . GLU A 1 199 ? 6.603 3.425 1.837 1.00 80.69 199 GLU A C 1
ATOM 1496 O O . GLU A 1 199 ? 6.406 2.469 2.590 1.00 80.69 199 GLU A O 1
ATOM 1501 N N . LYS A 1 200 ? 6.704 4.680 2.308 1.00 88.94 200 LYS A N 1
ATOM 1502 C CA . LYS A 1 200 ? 6.566 5.005 3.737 1.00 88.94 200 LYS A CA 1
ATOM 1503 C C . LYS A 1 200 ? 5.183 4.639 4.280 1.00 88.94 200 LYS A C 1
ATOM 1505 O O . LYS A 1 200 ? 5.099 4.061 5.361 1.00 88.94 200 LYS A O 1
ATOM 1510 N N . ALA A 1 201 ? 4.109 4.954 3.557 1.00 75.56 201 ALA A N 1
ATOM 1511 C CA . ALA A 1 201 ? 2.745 4.662 3.997 1.00 75.56 201 ALA A CA 1
ATOM 1512 C C . ALA A 1 201 ? 2.453 3.147 4.066 1.00 75.56 201 ALA A C 1
ATOM 1514 O O . ALA A 1 201 ? 1.765 2.701 4.982 1.00 75.56 201 ALA A O 1
ATOM 1515 N N . LEU A 1 202 ? 3.034 2.345 3.167 1.00 76.00 202 LEU A N 1
ATOM 1516 C CA . LEU A 1 202 ? 3.002 0.876 3.230 1.00 76.00 202 LEU A CA 1
ATOM 1517 C C . LEU A 1 202 ? 3.795 0.331 4.436 1.00 76.00 202 LEU A C 1
ATOM 1519 O O . LEU A 1 202 ? 3.365 -0.628 5.082 1.00 76.00 202 LEU A O 1
ATOM 1523 N N . GLY A 1 203 ? 4.911 0.974 4.795 1.00 81.31 203 GLY A N 1
ATOM 1524 C CA . GLY A 1 203 ? 5.626 0.708 6.048 1.00 81.31 203 GLY A CA 1
ATOM 1525 C C . GLY A 1 203 ? 4.770 1.001 7.287 1.00 81.31 203 GLY A C 1
ATOM 1526 O O . GLY A 1 203 ? 4.605 0.130 8.140 1.00 81.31 203 GLY A O 1
ATOM 1527 N N . GLU A 1 204 ? 4.144 2.183 7.347 1.00 85.56 204 GLU A N 1
ATOM 1528 C CA . GLU A 1 204 ? 3.210 2.563 8.421 1.00 85.56 204 GLU A CA 1
ATOM 1529 C C . GLU A 1 204 ? 2.027 1.588 8.546 1.00 85.56 204 GLU A C 1
ATOM 1531 O O . GLU A 1 204 ? 1.638 1.244 9.663 1.00 85.56 204 GLU A O 1
ATOM 1536 N N . GLN A 1 205 ? 1.474 1.113 7.424 1.00 84.44 205 GLN A N 1
ATOM 1537 C CA . GLN A 1 205 ? 0.442 0.073 7.405 1.00 84.44 205 GLN A CA 1
ATOM 1538 C C . GLN A 1 205 ? 0.951 -1.236 8.022 1.00 84.44 205 GLN A C 1
ATOM 1540 O O . GLN A 1 205 ? 0.278 -1.802 8.879 1.00 84.44 205 GLN A O 1
ATOM 1545 N N . THR A 1 206 ? 2.135 -1.704 7.620 1.00 79.69 206 THR A N 1
ATOM 1546 C CA . THR A 1 206 ? 2.719 -2.971 8.100 1.00 79.69 206 THR A CA 1
ATOM 1547 C C . THR A 1 206 ? 3.014 -2.920 9.606 1.00 79.69 206 THR A C 1
ATOM 1549 O O . THR A 1 206 ? 2.756 -3.877 10.343 1.00 79.69 206 THR A O 1
ATOM 1552 N N . GLU A 1 207 ? 3.490 -1.774 10.102 1.00 87.69 207 GLU A N 1
ATOM 1553 C CA . GLU A 1 207 ? 3.627 -1.522 11.537 1.00 87.69 207 GLU A CA 1
ATOM 1554 C C . GLU A 1 207 ? 2.277 -1.513 12.265 1.00 87.69 207 GLU A C 1
ATOM 1556 O O . GLU A 1 207 ? 2.162 -2.101 13.342 1.00 87.69 207 GLU A O 1
ATOM 1561 N N . ALA A 1 208 ? 1.268 -0.830 11.715 1.00 81.00 208 ALA A N 1
ATOM 1562 C CA . ALA A 1 208 ? -0.063 -0.764 12.312 1.00 81.00 208 ALA A CA 1
ATOM 1563 C C . ALA A 1 208 ? -0.725 -2.148 12.367 1.00 81.00 208 ALA A C 1
ATOM 1565 O O . ALA A 1 208 ? -1.349 -2.483 13.370 1.00 81.00 208 ALA A O 1
ATOM 1566 N N . GLU A 1 209 ? -0.518 -2.983 11.347 1.00 78.81 209 GLU A N 1
ATOM 1567 C CA . GLU A 1 209 ? -1.017 -4.356 11.311 1.00 78.81 209 GLU A CA 1
ATOM 1568 C C . GLU A 1 209 ? -0.344 -5.213 12.386 1.00 78.81 209 GLU A C 1
ATOM 1570 O O . GLU A 1 209 ? -1.026 -5.861 13.175 1.00 78.81 209 GLU A O 1
ATOM 1575 N N . THR A 1 210 ? 0.984 -5.134 12.501 1.00 82.62 210 THR A N 1
ATOM 1576 C CA . THR A 1 210 ? 1.749 -5.829 13.551 1.00 82.62 210 THR A CA 1
ATOM 1577 C C . THR A 1 210 ? 1.276 -5.423 14.956 1.00 82.62 210 THR A C 1
ATOM 1579 O O . THR A 1 210 ? 1.122 -6.270 15.840 1.00 82.62 210 THR A O 1
ATOM 1582 N N . LYS A 1 211 ? 0.991 -4.129 15.168 1.00 85.31 211 LYS A N 1
ATOM 1583 C CA . LYS A 1 211 ? 0.451 -3.598 16.432 1.00 85.31 211 LYS A CA 1
ATOM 1584 C C . LYS A 1 211 ? -0.975 -4.107 16.687 1.00 85.31 211 LYS A C 1
ATOM 1586 O O . LYS A 1 211 ? -1.244 -4.588 17.785 1.00 85.31 211 LYS A O 1
ATOM 1591 N N . ALA A 1 212 ? -1.858 -4.081 15.687 1.00 79.94 212 ALA A N 1
ATOM 1592 C CA . ALA A 1 212 ? -3.233 -4.573 15.800 1.00 79.94 212 ALA A CA 1
ATOM 1593 C C . ALA A 1 212 ? -3.302 -6.088 16.060 1.00 79.94 212 ALA A C 1
ATOM 1595 O O . ALA A 1 212 ? -4.029 -6.516 16.955 1.00 79.94 212 ALA A O 1
ATOM 1596 N N . GLN A 1 213 ? -2.496 -6.896 15.361 1.00 79.31 213 GLN A N 1
ATOM 1597 C CA . GLN A 1 213 ? -2.385 -8.339 15.604 1.00 79.31 213 GLN A CA 1
ATOM 1598 C C . GLN A 1 213 ? -1.914 -8.636 17.038 1.00 79.31 213 GLN A C 1
ATOM 1600 O O . GLN A 1 213 ? -2.491 -9.496 17.708 1.00 79.31 213 GLN A O 1
ATOM 1605 N N . LYS A 1 214 ? -0.911 -7.896 17.538 1.00 85.38 214 LYS A N 1
ATOM 1606 C CA . LYS A 1 214 ? -0.440 -8.024 18.924 1.00 85.38 214 LYS A CA 1
ATOM 1607 C C . LYS A 1 214 ? -1.550 -7.695 19.930 1.00 85.38 214 LYS A C 1
ATOM 1609 O O . LYS A 1 214 ? -1.819 -8.513 20.806 1.00 85.38 214 LYS A O 1
ATOM 1614 N N . VAL A 1 215 ? -2.204 -6.538 19.799 1.00 81.81 215 VAL A N 1
ATOM 1615 C CA . VAL A 1 215 ? -3.269 -6.123 20.730 1.00 81.81 215 VAL A CA 1
ATOM 1616 C C . VAL A 1 215 ? -4.452 -7.094 20.673 1.00 81.81 215 VAL A C 1
ATOM 1618 O O . VAL A 1 215 ? -4.971 -7.472 21.715 1.00 81.81 215 VAL A O 1
ATOM 1621 N N . ALA A 1 216 ? -4.834 -7.593 19.494 1.00 77.31 216 ALA A N 1
ATOM 1622 C CA . ALA A 1 216 ? -5.883 -8.606 19.368 1.00 77.31 216 ALA A CA 1
ATOM 1623 C C . ALA A 1 216 ? -5.529 -9.927 20.083 1.00 77.31 216 ALA A C 1
ATOM 1625 O O . ALA A 1 216 ? -6.405 -10.559 20.679 1.00 77.31 216 ALA A O 1
ATOM 1626 N N . ALA A 1 217 ? -4.256 -10.340 20.066 1.00 77.56 217 ALA A N 1
ATOM 1627 C CA . ALA A 1 217 ? -3.786 -11.506 20.813 1.00 77.56 217 ALA A CA 1
ATOM 1628 C C . ALA A 1 217 ? -3.792 -11.265 22.335 1.00 77.56 217 ALA A C 1
ATOM 1630 O O . ALA A 1 217 ? -4.274 -12.118 23.080 1.00 77.56 217 ALA A O 1
ATOM 1631 N N . GLU A 1 218 ? -3.319 -10.101 22.793 1.00 82.62 218 GLU A N 1
ATOM 1632 C CA . GLU A 1 218 ? -3.324 -9.712 24.212 1.00 82.62 218 GLU A CA 1
ATOM 1633 C C . GLU A 1 218 ? -4.762 -9.597 24.750 1.00 82.62 218 GLU A C 1
ATOM 1635 O O . GLU A 1 218 ? -5.110 -10.270 25.722 1.00 82.62 218 GLU A O 1
ATOM 1640 N N . THR A 1 219 ? -5.646 -8.869 24.058 1.00 80.75 219 THR A N 1
ATOM 1641 C CA . THR A 1 219 ? -7.068 -8.749 24.414 1.00 80.75 219 THR A CA 1
ATOM 1642 C C . THR A 1 219 ? -7.777 -10.104 24.408 1.00 80.75 219 THR A C 1
ATOM 1644 O O . THR A 1 219 ? -8.607 -10.343 25.281 1.00 80.75 219 THR A O 1
ATOM 1647 N N . ARG A 1 220 ? -7.439 -11.044 23.511 1.00 80.31 220 ARG A N 1
ATOM 1648 C CA . ARG A 1 220 ? -8.008 -12.407 23.549 1.00 80.31 220 ARG A CA 1
ATOM 1649 C C . ARG A 1 220 ? -7.648 -13.156 24.837 1.00 80.31 220 ARG A C 1
ATOM 1651 O O . ARG A 1 220 ? -8.500 -13.873 25.359 1.00 80.31 220 ARG A O 1
ATOM 1658 N N . VAL A 1 221 ? -6.424 -13.004 25.345 1.00 82.94 221 VAL A N 1
ATOM 1659 C CA . VAL A 1 221 ? -6.020 -13.587 26.637 1.00 82.94 221 VAL A CA 1
ATOM 1660 C C . VAL A 1 221 ? -6.776 -12.900 27.776 1.00 82.94 221 VAL A C 1
ATOM 1662 O O . VAL A 1 221 ? -7.444 -13.579 28.552 1.00 82.94 221 VAL A O 1
ATOM 1665 N N . THR A 1 222 ? -6.790 -11.563 27.806 1.00 81.25 222 THR A N 1
ATOM 1666 C CA . THR A 1 222 ? -7.500 -10.786 28.836 1.00 81.25 222 THR A CA 1
ATOM 1667 C C . THR A 1 222 ? -9.001 -11.081 28.877 1.00 81.25 222 THR A C 1
ATOM 1669 O O . THR A 1 222 ? -9.560 -11.186 29.965 1.00 81.25 222 THR A O 1
ATOM 1672 N N . VAL A 1 223 ? -9.665 -11.271 27.730 1.00 80.75 223 VAL A N 1
ATOM 1673 C CA . VAL A 1 223 ? -11.078 -11.686 27.669 1.00 80.75 223 VAL A CA 1
ATOM 1674 C C . VAL A 1 223 ? -11.276 -13.040 28.354 1.00 80.75 223 VAL A C 1
ATOM 1676 O O . VAL A 1 223 ? -12.195 -13.171 29.159 1.00 80.75 223 VAL A O 1
ATOM 1679 N N . LEU A 1 224 ? -10.423 -14.035 28.083 1.00 82.25 224 LEU A N 1
ATOM 1680 C CA . LEU A 1 224 ? -10.555 -15.373 28.671 1.00 82.25 224 LEU A CA 1
ATOM 1681 C C . LEU A 1 224 ? -10.316 -15.363 30.187 1.00 82.25 224 LEU A C 1
ATOM 1683 O O . LEU A 1 224 ? -11.113 -15.932 30.932 1.00 82.25 224 LEU A O 1
ATOM 1687 N N . GLU A 1 225 ? -9.261 -14.684 30.640 1.00 83.88 225 GLU A N 1
ATOM 1688 C CA . GLU A 1 225 ? -8.913 -14.571 32.061 1.00 83.88 225 GLU A CA 1
ATOM 1689 C C . GLU A 1 225 ? -9.988 -13.794 32.834 1.00 83.88 225 GLU A C 1
ATOM 1691 O O . GLU A 1 225 ? -10.544 -14.303 33.805 1.00 83.88 225 GLU A O 1
ATOM 1696 N N . THR A 1 226 ? -10.382 -12.616 32.342 1.00 85.31 226 THR A N 1
ATOM 1697 C CA . THR A 1 226 ? -11.400 -11.781 32.999 1.00 85.31 226 THR A CA 1
ATOM 1698 C C . THR A 1 226 ? -12.771 -12.466 33.026 1.00 85.31 226 THR A C 1
ATOM 1700 O O . THR A 1 226 ? -13.479 -12.373 34.025 1.00 85.31 226 THR A O 1
ATOM 1703 N N . THR A 1 227 ? -13.139 -13.219 31.980 1.00 83.75 227 THR A N 1
ATOM 1704 C CA . THR A 1 227 ? -14.386 -14.010 31.975 1.00 83.75 227 THR A CA 1
ATOM 1705 C C . THR A 1 227 ? -14.362 -15.115 33.035 1.00 83.75 227 THR A C 1
ATOM 1707 O O . THR A 1 227 ? -15.385 -15.378 33.672 1.00 83.75 227 THR A O 1
ATOM 1710 N N . ALA A 1 228 ? -13.216 -15.769 33.250 1.00 85.81 228 ALA A N 1
ATOM 1711 C CA . ALA A 1 228 ? -13.077 -16.784 34.291 1.00 85.81 228 ALA A CA 1
ATOM 1712 C C . ALA A 1 228 ? -13.174 -16.164 35.696 1.00 85.81 228 ALA A C 1
ATOM 1714 O O . ALA A 1 228 ? -13.909 -16.674 36.542 1.00 85.81 228 ALA A O 1
ATOM 1715 N N . ASP A 1 229 ? -12.491 -15.040 35.919 1.00 87.56 229 ASP A N 1
ATOM 1716 C CA . ASP A 1 229 ? -12.471 -14.328 37.200 1.00 87.56 229 ASP A CA 1
ATOM 1717 C C . ASP A 1 229 ? -13.858 -13.741 37.541 1.00 87.56 229 ASP A C 1
ATOM 1719 O O . ASP A 1 229 ? -14.327 -13.893 38.668 1.00 87.56 229 ASP A O 1
ATOM 1723 N N . GLN A 1 230 ? -14.581 -13.173 36.564 1.00 89.62 230 GLN A N 1
ATOM 1724 C CA . GLN A 1 230 ? -15.971 -12.722 36.743 1.00 89.62 230 GLN A CA 1
ATOM 1725 C C . GLN A 1 230 ? -16.926 -13.865 37.107 1.00 89.62 230 GLN A C 1
ATOM 1727 O O . GLN A 1 230 ? -17.789 -13.683 37.966 1.00 89.62 230 GLN A O 1
ATOM 1732 N N . ASN A 1 231 ? -16.788 -15.046 36.492 1.00 90.62 231 ASN A N 1
ATOM 1733 C CA . ASN A 1 231 ? -17.608 -16.203 36.862 1.00 90.62 231 ASN A CA 1
ATOM 1734 C C . ASN A 1 231 ? -17.344 -16.641 38.311 1.00 90.62 231 ASN A C 1
ATOM 1736 O O . ASN A 1 231 ? -18.299 -16.938 39.027 1.00 90.62 231 ASN A O 1
ATOM 1740 N N . GLU A 1 232 ? -16.082 -16.640 38.755 1.00 90.94 232 GLU A N 1
ATOM 1741 C CA . GLU A 1 232 ? -15.735 -16.992 40.136 1.00 90.94 232 GLU A CA 1
ATOM 1742 C C . GLU A 1 232 ? -16.268 -15.949 41.137 1.00 90.94 232 GLU A C 1
ATOM 1744 O O . GLU A 1 232 ? -16.872 -16.321 42.142 1.00 90.94 232 GLU A O 1
ATOM 1749 N N . LEU A 1 233 ? -16.146 -14.649 40.838 1.00 91.88 233 LEU A N 1
ATOM 1750 C CA . LEU A 1 233 ? -16.711 -13.565 41.655 1.00 91.88 233 LEU A CA 1
ATOM 1751 C C . LEU A 1 233 ? -18.243 -13.648 41.771 1.00 91.88 233 LEU A C 1
ATOM 1753 O O . LEU A 1 233 ? -18.788 -13.465 42.861 1.00 91.88 233 LEU A O 1
ATOM 1757 N N . LEU A 1 234 ? -18.943 -13.968 40.678 1.00 92.81 234 LEU A N 1
ATOM 1758 C CA . LEU A 1 234 ? -20.400 -14.146 40.678 1.00 92.81 234 LEU A CA 1
ATOM 1759 C C . LEU A 1 234 ? -20.844 -15.400 41.448 1.00 92.81 234 LEU A C 1
ATOM 1761 O O . LEU A 1 234 ? -21.910 -15.376 42.062 1.00 92.81 234 LEU A O 1
ATOM 1765 N N . ASP A 1 235 ? -20.039 -16.468 41.466 1.00 92.75 235 ASP A N 1
ATOM 1766 C CA . ASP A 1 235 ? -20.276 -17.622 42.345 1.00 92.75 235 ASP A CA 1
ATOM 1767 C C . ASP A 1 235 ? -20.083 -17.250 43.822 1.00 92.75 235 ASP A C 1
ATOM 1769 O O . ASP A 1 235 ? -20.943 -17.567 44.640 1.00 92.75 235 ASP A O 1
ATOM 1773 N N . ARG A 1 236 ? -19.015 -16.515 44.176 1.00 91.75 236 ARG A N 1
ATOM 1774 C CA . ARG A 1 236 ? -18.799 -16.019 45.553 1.00 91.75 236 ARG A CA 1
ATOM 1775 C C . ARG A 1 236 ? -19.941 -15.114 46.022 1.00 91.75 236 ARG A C 1
ATOM 1777 O O . ARG A 1 236 ? -20.379 -15.229 47.166 1.00 91.75 236 ARG A O 1
ATOM 1784 N N . LEU A 1 237 ? -20.441 -14.236 45.151 1.00 92.62 237 LEU A N 1
ATOM 1785 C CA . LEU A 1 237 ? -21.562 -13.347 45.463 1.00 92.62 237 LEU A CA 1
ATOM 1786 C C . LEU A 1 237 ? -22.875 -14.133 45.637 1.00 92.62 237 LEU A C 1
ATOM 1788 O O . LEU A 1 237 ? -23.624 -13.865 46.577 1.00 92.62 237 LEU A O 1
ATOM 1792 N N . ALA A 1 238 ? -23.116 -15.155 44.809 1.00 93.50 238 ALA A N 1
ATOM 1793 C CA . ALA A 1 238 ? -24.276 -16.037 44.942 1.00 93.50 238 ALA A CA 1
ATOM 1794 C C . ALA A 1 238 ? -24.224 -16.901 46.218 1.00 93.50 238 ALA A C 1
ATOM 1796 O O . ALA A 1 238 ? -25.223 -16.985 46.939 1.00 93.50 238 ALA A O 1
ATOM 1797 N N . ASP A 1 239 ? -23.057 -17.472 46.546 1.00 91.56 239 ASP A N 1
ATOM 1798 C CA . ASP A 1 239 ? -22.790 -18.184 47.806 1.00 91.56 239 ASP A CA 1
ATOM 1799 C C . ASP A 1 239 ? -23.088 -17.291 49.020 1.00 91.56 239 ASP A C 1
ATOM 1801 O O . ASP A 1 239 ? -23.717 -17.732 49.988 1.00 91.56 239 ASP A O 1
ATOM 1805 N N . LEU A 1 240 ? -22.667 -16.023 48.977 1.00 91.88 240 LEU A N 1
ATOM 1806 C CA . LEU A 1 240 ? -22.873 -15.056 50.055 1.00 91.88 240 LEU A CA 1
ATOM 1807 C C . LEU A 1 240 ? -24.353 -14.671 50.202 1.00 91.88 240 LEU A C 1
ATOM 1809 O O . LEU A 1 240 ? -24.896 -14.741 51.307 1.00 91.88 240 LEU A O 1
ATOM 1813 N N . ASN A 1 241 ? -25.022 -14.350 49.092 1.00 90.62 241 ASN A N 1
ATOM 1814 C CA . ASN A 1 241 ? -26.412 -13.888 49.066 1.00 90.62 241 ASN A CA 1
ATOM 1815 C C . ASN A 1 241 ? -27.451 -15.017 49.217 1.00 90.62 241 ASN A C 1
ATOM 1817 O O . ASN A 1 241 ? -28.599 -14.743 49.557 1.00 90.62 241 ASN A O 1
ATOM 1821 N N . GLY A 1 242 ? -27.078 -16.283 48.988 1.00 90.75 242 GLY A N 1
ATOM 1822 C CA . GLY A 1 242 ? -28.032 -17.402 48.936 1.00 90.75 242 GLY A CA 1
ATOM 1823 C C . GLY A 1 242 ? -28.873 -17.415 47.652 1.00 90.75 242 GLY A C 1
ATOM 1824 O O . GLY A 1 242 ? -30.033 -17.823 47.665 1.00 90.75 242 GLY A O 1
ATOM 1825 N N . THR A 1 243 ? -28.304 -16.922 46.555 1.00 94.50 243 THR A N 1
ATOM 1826 C CA . THR A 1 243 ? -28.960 -16.760 45.251 1.00 94.50 243 THR A CA 1
ATOM 1827 C C . THR A 1 243 ? -28.340 -17.723 44.226 1.00 94.50 243 THR A C 1
ATOM 1829 O O . THR A 1 243 ? -27.860 -18.796 44.580 1.00 94.50 243 THR A O 1
ATOM 1832 N N . SER A 1 244 ? -28.391 -17.399 42.932 1.00 94.00 244 SER A N 1
ATOM 1833 C CA . SER A 1 244 ? -27.733 -18.173 41.876 1.00 94.00 244 SER A CA 1
ATOM 1834 C C . SER A 1 244 ? -26.935 -17.245 40.967 1.00 94.00 244 SER A C 1
ATOM 1836 O O . SER A 1 244 ? -27.353 -16.106 40.738 1.00 94.00 244 SER A O 1
ATOM 1838 N N . ARG A 1 245 ? -25.827 -17.740 40.392 1.00 92.81 245 ARG A N 1
ATOM 1839 C CA . ARG A 1 245 ? -24.942 -16.966 39.500 1.00 92.81 245 ARG A CA 1
ATOM 1840 C C . ARG A 1 245 ? -25.714 -16.194 38.425 1.00 92.81 245 ARG A C 1
ATOM 1842 O O . ARG A 1 245 ? -25.412 -15.040 38.167 1.00 92.81 245 ARG A O 1
ATOM 1849 N N . ALA A 1 246 ? -26.751 -16.796 37.836 1.00 90.44 246 ALA A N 1
ATOM 1850 C CA . ALA A 1 246 ? -27.580 -16.158 36.809 1.00 90.44 246 ALA A CA 1
ATOM 1851 C C . ALA A 1 246 ? -28.426 -14.973 37.327 1.00 90.44 246 ALA A C 1
ATOM 1853 O O . ALA A 1 246 ? -28.670 -14.027 36.577 1.00 90.44 246 ALA A O 1
ATOM 1854 N N . LYS A 1 247 ? -28.862 -14.992 38.597 1.00 91.88 247 LYS A N 1
ATOM 1855 C CA . LYS A 1 247 ? -29.534 -13.844 39.230 1.00 91.88 247 LYS A CA 1
ATOM 1856 C C . LYS A 1 247 ? -28.538 -12.724 39.519 1.00 91.88 247 LYS A C 1
ATOM 1858 O O . LYS A 1 247 ? -28.809 -11.586 39.148 1.00 91.88 247 LYS A O 1
ATOM 1863 N N . GLU A 1 248 ? -27.386 -13.052 40.104 1.00 92.62 248 GLU A N 1
ATOM 1864 C CA . GLU A 1 248 ? -26.335 -12.067 40.397 1.00 92.62 248 GLU A CA 1
ATOM 1865 C C . GLU A 1 248 ? -25.757 -11.449 39.120 1.00 92.62 248 GLU A C 1
ATOM 1867 O O . GLU A 1 248 ? -25.614 -10.235 39.043 1.00 92.62 248 GLU A O 1
ATOM 1872 N N . ALA A 1 249 ? -25.532 -12.242 38.067 1.00 89.69 249 ALA A N 1
ATOM 1873 C CA . ALA A 1 249 ? -25.077 -11.752 36.766 1.00 89.69 249 ALA A CA 1
ATOM 1874 C C . ALA A 1 249 ? -26.054 -10.727 36.170 1.00 89.69 249 ALA A C 1
ATOM 1876 O O . ALA A 1 249 ? -25.632 -9.669 35.712 1.00 89.69 249 ALA A O 1
ATOM 1877 N N . LYS A 1 250 ? -27.366 -10.997 36.236 1.00 92.75 250 LYS A N 1
ATOM 1878 C CA . LYS A 1 250 ? -28.399 -10.069 35.756 1.00 92.75 250 LYS A CA 1
ATOM 1879 C C . LYS A 1 250 ? -28.520 -8.816 36.638 1.00 92.75 250 LYS A C 1
ATOM 1881 O O . LYS A 1 250 ? -28.763 -7.728 36.120 1.00 92.75 250 LYS A O 1
ATOM 1886 N N . ALA A 1 251 ? -28.337 -8.950 37.953 1.00 90.50 251 ALA A N 1
ATOM 1887 C CA . ALA A 1 251 ? -28.313 -7.825 38.889 1.00 90.50 251 ALA A CA 1
ATOM 1888 C C . ALA A 1 251 ? -27.040 -6.965 38.756 1.00 90.50 251 ALA A C 1
ATOM 1890 O O . ALA A 1 251 ? -27.084 -5.759 38.990 1.00 90.50 251 ALA A O 1
ATOM 1891 N N . PHE A 1 252 ? -25.915 -7.564 38.362 1.00 91.31 252 PHE A N 1
ATOM 1892 C CA . PHE A 1 252 ? -24.683 -6.860 38.021 1.00 91.31 252 PHE A CA 1
ATOM 1893 C C . PHE A 1 252 ? -24.813 -6.134 36.677 1.00 91.31 252 PHE A C 1
ATOM 1895 O O . PHE A 1 252 ? -24.600 -4.929 36.636 1.00 91.31 252 PHE A O 1
ATOM 1902 N N . GLN A 1 253 ? -25.272 -6.816 35.618 1.00 87.44 253 GLN A N 1
ATOM 1903 C CA . GLN A 1 253 ? -25.519 -6.202 34.304 1.00 87.44 253 GLN A CA 1
ATOM 1904 C C . GLN A 1 253 ? -26.423 -4.969 34.406 1.00 87.44 253 GLN A C 1
ATOM 1906 O O . GLN A 1 253 ? -26.028 -3.904 33.953 1.00 87.44 253 GLN A O 1
ATOM 1911 N N . LYS A 1 254 ? -27.564 -5.061 35.106 1.00 92.00 254 LYS A N 1
ATOM 1912 C CA . LYS A 1 254 ? -28.457 -3.906 35.315 1.00 92.00 254 LYS A CA 1
ATOM 1913 C C . LYS A 1 254 ? -27.752 -2.719 35.990 1.00 92.00 254 LYS A C 1
ATOM 1915 O O . LYS A 1 254 ? -28.021 -1.579 35.632 1.00 92.00 254 LYS A O 1
ATOM 1920 N N . ARG A 1 255 ? -26.855 -2.974 36.952 1.00 89.19 255 ARG A N 1
ATOM 1921 C CA . ARG A 1 255 ? -26.086 -1.922 37.642 1.00 89.19 255 ARG A CA 1
ATOM 1922 C C . ARG A 1 255 ? -24.992 -1.319 36.763 1.00 89.19 255 ARG A C 1
ATOM 1924 O O . ARG A 1 255 ? -24.744 -0.123 36.871 1.00 89.19 255 ARG A O 1
ATOM 1931 N N . GLU A 1 256 ? -24.373 -2.116 35.897 1.00 85.25 256 GLU A N 1
ATOM 1932 C CA . GLU A 1 256 ? -23.418 -1.637 34.892 1.00 85.25 256 GLU A CA 1
ATOM 1933 C C . GLU A 1 256 ? -24.112 -0.811 33.804 1.00 85.25 256 GLU A C 1
ATOM 1935 O O . GLU A 1 256 ? -23.634 0.274 33.492 1.00 85.25 256 GLU A O 1
ATOM 1940 N N . ASP A 1 257 ? -25.271 -1.245 33.301 1.00 83.88 257 ASP A N 1
ATOM 1941 C CA . ASP A 1 257 ? -26.098 -0.469 32.366 1.00 83.88 257 ASP A CA 1
ATOM 1942 C C . ASP A 1 257 ? -26.489 0.888 32.990 1.00 83.88 257 ASP A C 1
ATOM 1944 O O . ASP A 1 257 ? -26.305 1.944 32.386 1.00 83.88 257 ASP A O 1
ATOM 1948 N N . GLU A 1 258 ? -26.950 0.882 34.247 1.00 89.19 258 GLU A N 1
ATOM 1949 C CA . GLU A 1 258 ? -27.271 2.092 35.018 1.00 89.19 258 GLU A CA 1
ATOM 1950 C C . GLU A 1 258 ? -26.046 2.956 35.348 1.00 89.19 258 GLU A C 1
ATOM 1952 O O . GLU A 1 258 ? -26.196 4.151 35.604 1.00 89.19 258 GLU A O 1
ATOM 1957 N N . ARG A 1 259 ? -24.834 2.393 35.396 1.00 85.81 259 ARG A N 1
ATOM 1958 C CA . ARG A 1 259 ? -23.585 3.152 35.564 1.00 85.81 259 ARG A CA 1
ATOM 1959 C C . ARG A 1 259 ? -23.188 3.818 34.247 1.00 85.81 259 ARG A C 1
ATOM 1961 O O . ARG A 1 259 ? -23.016 5.032 34.221 1.00 85.81 259 ARG A O 1
ATOM 1968 N N . LEU A 1 260 ? -23.128 3.048 33.162 1.00 79.00 260 LEU A N 1
ATOM 1969 C CA . LEU A 1 260 ? -22.760 3.517 31.824 1.00 79.00 260 LEU A CA 1
ATOM 1970 C C . LEU A 1 260 ? -23.729 4.589 31.300 1.00 79.00 260 LEU A C 1
ATOM 1972 O O . LEU A 1 260 ? -23.284 5.564 30.701 1.00 79.00 260 LEU A O 1
ATOM 1976 N N . GLN A 1 261 ? -25.031 4.460 31.579 1.00 82.81 261 GLN A N 1
ATOM 1977 C CA . GLN A 1 261 ? -26.027 5.485 31.249 1.00 82.81 261 GLN A CA 1
ATOM 1978 C C . GLN A 1 261 ? -25.715 6.824 31.942 1.00 82.81 261 GLN A C 1
ATOM 1980 O O . GLN A 1 261 ? -25.694 7.861 31.283 1.00 82.81 261 GLN A O 1
ATOM 1985 N N . ARG A 1 262 ? -25.400 6.805 33.247 1.00 87.94 262 ARG A N 1
ATOM 1986 C CA . ARG A 1 262 ? -25.039 8.014 34.011 1.00 87.94 262 ARG A CA 1
ATOM 1987 C C . ARG A 1 262 ? -23.696 8.604 33.584 1.00 87.94 262 ARG A C 1
ATOM 1989 O O . ARG A 1 262 ? -23.565 9.820 33.531 1.00 87.94 262 ARG A O 1
ATOM 1996 N N . GLU A 1 263 ? -22.714 7.769 33.249 1.00 81.31 263 GLU A N 1
ATOM 1997 C CA . GLU A 1 263 ? -21.423 8.219 32.706 1.00 81.31 263 GLU A CA 1
ATOM 1998 C C . GLU A 1 263 ? -21.594 8.895 31.334 1.00 81.31 263 GLU A C 1
ATOM 2000 O O . GLU A 1 263 ? -20.977 9.926 31.073 1.00 81.31 263 GLU A O 1
ATOM 2005 N N . PHE A 1 264 ? -22.483 8.375 30.482 1.00 75.25 264 PHE A N 1
ATOM 2006 C CA . PHE A 1 264 ? -22.826 8.969 29.187 1.00 75.25 264 PHE A CA 1
ATOM 2007 C C . PHE A 1 264 ? -23.618 10.282 29.318 1.00 75.25 264 PHE A C 1
ATOM 2009 O O . PHE A 1 264 ? -23.364 11.233 28.576 1.00 75.25 264 PHE A O 1
ATOM 2016 N N . GLU A 1 265 ? -24.551 10.363 30.269 1.00 85.69 265 GLU A N 1
ATOM 2017 C CA . GLU A 1 265 ? -25.294 11.591 30.583 1.00 85.69 265 GLU A CA 1
ATOM 2018 C C . GLU A 1 265 ? -24.378 12.679 31.162 1.00 85.69 265 GLU A C 1
ATOM 2020 O O . GLU A 1 265 ? -24.450 13.828 30.725 1.00 85.69 265 GLU A O 1
ATOM 2025 N N . ALA A 1 266 ? -23.460 12.317 32.065 1.00 86.69 266 ALA A N 1
ATOM 2026 C CA . ALA A 1 266 ? -22.448 13.227 32.600 1.00 86.69 266 ALA A CA 1
ATOM 2027 C C . ALA A 1 266 ? -21.489 13.729 31.506 1.00 86.69 266 ALA A C 1
ATOM 2029 O O . ALA A 1 266 ? -21.256 14.930 31.407 1.00 86.69 266 ALA A O 1
ATOM 2030 N N . ALA A 1 267 ? -20.999 12.844 30.629 1.00 78.56 267 ALA A N 1
ATOM 2031 C CA . ALA A 1 267 ? -20.144 13.237 29.507 1.00 78.56 267 ALA A CA 1
ATOM 2032 C C . ALA A 1 267 ? -20.850 14.208 28.539 1.00 78.56 267 ALA A C 1
ATOM 2034 O O . ALA A 1 267 ? -20.235 15.161 28.063 1.00 78.56 267 ALA A O 1
ATOM 2035 N N . GLN A 1 268 ? -22.152 14.018 28.283 1.00 81.44 268 GLN A N 1
ATOM 2036 C CA . GLN A 1 268 ? -22.946 14.986 27.519 1.00 81.44 268 GLN A CA 1
ATOM 2037 C C . GLN A 1 268 ? -23.137 16.321 28.246 1.00 81.44 268 GLN A C 1
ATOM 2039 O O . GLN A 1 268 ? -23.196 17.350 27.578 1.00 81.44 268 GLN A O 1
ATOM 2044 N N . ALA A 1 269 ? -23.262 16.329 29.576 1.00 87.94 269 ALA A N 1
ATOM 2045 C CA . ALA A 1 269 ? -23.337 17.571 30.341 1.00 87.94 269 ALA A CA 1
ATOM 2046 C C . ALA A 1 269 ? -22.028 18.366 30.207 1.00 87.94 269 ALA A C 1
ATOM 2048 O O . ALA A 1 269 ? -22.069 19.514 29.773 1.00 87.94 269 ALA A O 1
ATOM 2049 N N . THR A 1 270 ? -20.876 17.725 30.435 1.00 90.38 270 THR A N 1
ATOM 2050 C CA . THR A 1 270 ? -19.556 18.357 30.270 1.00 90.38 270 THR A CA 1
ATOM 2051 C C . THR A 1 270 ? -19.327 18.865 28.844 1.00 90.38 270 THR A C 1
ATOM 2053 O O . THR A 1 270 ? -18.882 19.995 28.679 1.00 90.38 270 THR A O 1
ATOM 2056 N N . GLN A 1 271 ? -19.702 18.107 27.803 1.00 82.75 271 GLN A N 1
ATOM 2057 C CA . GLN A 1 271 ? -19.586 18.594 26.420 1.00 82.75 271 GLN A CA 1
ATOM 2058 C C . GLN A 1 271 ? -20.421 19.868 26.187 1.00 82.75 271 GLN A C 1
ATOM 2060 O O . GLN A 1 271 ? -19.949 20.804 25.548 1.00 82.75 271 GLN A O 1
ATOM 2065 N N . ARG A 1 272 ? -21.646 19.942 26.727 1.00 90.31 272 ARG A N 1
ATOM 2066 C CA . ARG A 1 272 ? -22.494 21.145 26.610 1.00 90.31 272 ARG A CA 1
ATOM 2067 C C . ARG A 1 272 ? -21.933 22.328 27.400 1.00 90.31 272 ARG A C 1
ATOM 2069 O O . ARG A 1 272 ? -22.083 23.461 26.957 1.00 90.31 272 ARG A O 1
ATOM 2076 N N . GLU A 1 273 ? -21.289 22.085 28.539 1.00 89.81 273 GLU A N 1
ATOM 2077 C CA . GLU A 1 273 ? -20.584 23.115 29.314 1.00 89.81 273 GLU A CA 1
ATOM 2078 C C . GLU A 1 273 ? -19.358 23.654 28.556 1.00 89.81 273 GLU A C 1
ATOM 2080 O O . GLU A 1 273 ? -19.150 24.867 28.515 1.00 89.81 273 GLU A O 1
ATOM 2085 N N . GLU A 1 274 ? -18.583 22.785 27.898 1.00 87.69 274 GLU A N 1
ATOM 2086 C CA . GLU A 1 274 ? -17.461 23.178 27.034 1.00 87.69 274 GLU A CA 1
ATOM 2087 C C . GLU A 1 274 ? -17.932 23.958 25.795 1.00 87.69 274 GLU A C 1
ATOM 2089 O O . GLU A 1 274 ? -17.376 25.013 25.486 1.00 87.69 274 GLU A O 1
ATOM 2094 N N . GLU A 1 275 ? -18.993 23.501 25.121 1.00 87.00 275 GLU A N 1
ATOM 2095 C CA . GLU A 1 275 ? -19.596 24.193 23.973 1.00 87.00 275 GLU A CA 1
ATOM 2096 C C . GLU A 1 275 ? -20.180 25.560 24.369 1.00 87.00 275 GLU A C 1
ATOM 2098 O O . GLU A 1 275 ? -19.917 26.557 23.694 1.00 87.00 275 GLU A O 1
ATOM 2103 N N . ALA A 1 276 ? -20.906 25.646 25.489 1.00 90.31 276 ALA A N 1
ATOM 2104 C CA . ALA A 1 276 ? -21.439 26.907 26.006 1.00 90.31 276 ALA A CA 1
ATOM 2105 C C . ALA A 1 276 ? -20.323 27.875 26.434 1.00 90.31 276 ALA A C 1
ATOM 2107 O O . ALA A 1 276 ? -20.419 29.080 26.193 1.00 90.31 276 ALA A O 1
ATOM 2108 N N . ARG A 1 277 ? -19.230 27.364 27.018 1.00 92.44 277 ARG A N 1
ATOM 2109 C CA . ARG A 1 277 ? -18.046 28.168 27.344 1.00 92.44 277 ARG A CA 1
ATOM 2110 C C . ARG A 1 277 ? -17.368 28.707 26.085 1.00 92.44 277 ARG A C 1
ATOM 2112 O O . ARG A 1 277 ? -17.053 29.892 26.048 1.00 92.44 277 ARG A O 1
ATOM 2119 N N . ALA A 1 278 ? -17.184 27.878 25.057 1.00 88.62 278 ALA A N 1
ATOM 2120 C CA . ALA A 1 278 ? -16.605 28.305 23.785 1.00 88.62 278 ALA A CA 1
ATOM 2121 C C . ALA A 1 278 ? -17.478 29.359 23.078 1.00 88.62 278 ALA A C 1
ATOM 2123 O O . ALA A 1 278 ? -16.951 30.332 22.542 1.00 88.62 278 ALA A O 1
ATOM 2124 N N . GLN A 1 279 ? -18.807 29.220 23.133 1.00 90.62 279 GLN A N 1
ATOM 2125 C CA . GLN A 1 279 ? -19.748 30.229 22.632 1.00 90.62 279 GLN A CA 1
ATOM 2126 C C . GLN A 1 279 ? -19.666 31.541 23.429 1.00 90.62 279 GLN A C 1
ATOM 2128 O O . GLN A 1 279 ? -19.631 32.614 22.832 1.00 90.62 279 GLN A O 1
ATOM 2133 N N . ALA A 1 280 ? -19.571 31.478 24.761 1.00 88.44 280 ALA A N 1
ATOM 2134 C CA . ALA A 1 280 ? -19.415 32.663 25.607 1.00 88.44 280 ALA A CA 1
ATOM 2135 C C . ALA A 1 280 ? -18.058 33.369 25.412 1.00 88.44 280 ALA A C 1
ATOM 2137 O O . ALA A 1 280 ? -17.979 34.591 25.532 1.00 88.44 280 ALA A O 1
ATOM 2138 N N . GLU A 1 281 ? -16.993 32.625 25.105 1.00 90.31 281 GLU A N 1
ATOM 2139 C CA . GLU A 1 281 ? -15.671 33.172 24.777 1.00 90.31 281 GLU A CA 1
ATOM 2140 C C . GLU A 1 281 ? -15.661 33.811 23.377 1.00 90.31 281 GLU A C 1
ATOM 2142 O O . GLU A 1 281 ? -15.161 34.923 23.216 1.00 90.31 281 GLU A O 1
ATOM 2147 N N . ALA A 1 282 ? -16.315 33.184 22.392 1.00 86.19 282 ALA A N 1
ATOM 2148 C CA . ALA A 1 282 ? -16.514 33.758 21.061 1.00 86.19 282 ALA A CA 1
ATOM 2149 C C . ALA A 1 282 ? -17.345 35.055 21.103 1.00 86.19 282 ALA A C 1
ATOM 2151 O O . ALA A 1 282 ? -16.918 36.060 20.543 1.00 86.19 282 ALA A O 1
ATOM 2152 N N . ALA A 1 283 ? -18.469 35.068 21.828 1.00 89.94 283 ALA A N 1
ATOM 2153 C CA . ALA A 1 283 ? -19.317 36.253 21.981 1.00 89.94 283 ALA A CA 1
ATOM 2154 C C . ALA A 1 283 ? -18.600 37.414 22.698 1.00 89.94 283 ALA A C 1
ATOM 2156 O O . ALA A 1 283 ? -18.837 38.577 22.384 1.00 89.94 283 ALA A O 1
ATOM 2157 N N . ARG A 1 284 ? -17.679 37.119 23.630 1.00 89.50 284 ARG A N 1
ATOM 2158 C CA . ARG A 1 284 ? -16.794 38.136 24.228 1.00 89.50 284 ARG A CA 1
ATOM 2159 C C . ARG A 1 284 ? -15.799 38.686 23.213 1.00 89.50 284 ARG A C 1
ATOM 2161 O O . ARG A 1 284 ? -15.671 39.897 23.110 1.00 89.50 284 ARG A O 1
ATOM 2168 N N . ALA A 1 285 ? -15.143 37.822 22.438 1.00 84.31 285 ALA A N 1
ATOM 2169 C CA . ALA A 1 285 ? -14.208 38.245 21.396 1.00 84.31 285 ALA A CA 1
ATOM 2170 C C . ALA A 1 285 ? -14.892 39.017 20.246 1.00 84.31 285 ALA A C 1
ATOM 2172 O O . ALA A 1 285 ? -14.243 39.814 19.572 1.00 84.31 285 ALA A O 1
ATOM 2173 N N . GLU A 1 286 ? -16.186 38.790 20.017 1.00 85.38 286 GLU A N 1
ATOM 2174 C CA . GLU A 1 286 ? -17.023 39.559 19.092 1.00 85.38 286 GLU A CA 1
ATOM 2175 C C . GLU A 1 286 ? -17.382 40.931 19.686 1.00 85.38 286 GLU A C 1
ATOM 2177 O O . GLU A 1 286 ? -17.058 41.949 19.080 1.00 85.38 286 GLU A O 1
ATOM 2182 N N . ALA A 1 287 ? -17.889 40.986 20.923 1.00 83.69 287 ALA A N 1
ATOM 2183 C CA . ALA A 1 287 ? -18.169 42.246 21.620 1.00 83.69 287 ALA A CA 1
ATOM 2184 C C . ALA A 1 287 ? -16.914 43.124 21.834 1.00 83.69 287 ALA A C 1
ATOM 2186 O O . ALA A 1 287 ? -16.988 44.347 21.738 1.00 83.69 287 ALA A O 1
ATOM 2187 N N . GLU A 1 288 ? -15.740 42.528 22.076 1.00 84.12 288 GLU A N 1
ATOM 2188 C CA . GLU A 1 288 ? -14.457 43.246 22.146 1.00 84.12 288 GLU A CA 1
ATOM 2189 C C . GLU A 1 288 ? -14.042 43.832 20.786 1.00 84.12 288 GLU A C 1
ATOM 2191 O O . GLU A 1 288 ? -13.439 44.906 20.741 1.00 84.12 288 GLU A O 1
ATOM 2196 N N . ARG A 1 289 ? -14.392 43.176 19.668 1.00 76.88 289 ARG A N 1
ATOM 2197 C CA . ARG A 1 289 ? -14.180 43.720 18.316 1.00 76.88 289 ARG A CA 1
ATOM 2198 C C . ARG A 1 289 ? -15.149 44.849 18.008 1.00 76.88 289 ARG A C 1
ATOM 2200 O O . ARG A 1 289 ? -14.695 45.888 17.546 1.00 76.88 289 ARG A O 1
ATOM 2207 N N . GLU A 1 290 ? -16.435 44.682 18.304 1.00 79.56 290 GLU A N 1
ATOM 2208 C CA . GLU A 1 290 ? -17.434 45.742 18.130 1.00 79.56 290 GLU A CA 1
ATOM 2209 C C . GLU A 1 290 ? -17.081 46.979 18.969 1.00 79.56 290 GLU A C 1
ATOM 2211 O O . GLU A 1 290 ? -17.123 48.099 18.464 1.00 79.56 290 GLU A O 1
ATOM 2216 N N . ALA A 1 291 ? -16.640 46.790 20.217 1.00 73.88 291 ALA A N 1
ATOM 2217 C CA . ALA A 1 291 ? -16.161 47.876 21.069 1.00 73.88 291 ALA A CA 1
ATOM 2218 C C . ALA A 1 291 ? -14.894 48.551 20.509 1.00 73.88 291 ALA A C 1
ATOM 2220 O O . ALA A 1 291 ? -14.793 49.777 20.542 1.00 73.88 291 ALA A O 1
ATOM 2221 N N . ALA A 1 292 ? -13.943 47.787 19.960 1.00 65.50 292 ALA A N 1
ATOM 2222 C CA . ALA A 1 292 ? -12.748 48.340 19.317 1.00 65.50 292 ALA A CA 1
ATOM 2223 C C . ALA A 1 292 ? -13.063 49.084 18.002 1.00 65.50 292 ALA A C 1
ATOM 2225 O O . ALA A 1 292 ? -12.427 50.094 17.699 1.00 65.50 292 ALA A O 1
ATOM 2226 N N . GLU A 1 293 ? -14.053 48.622 17.237 1.00 63.84 293 GLU A N 1
ATOM 2227 C CA . GLU A 1 293 ? -14.505 49.257 15.995 1.00 63.84 293 GLU A CA 1
ATOM 2228 C C . GLU A 1 293 ? -15.286 50.552 16.281 1.00 63.84 293 GLU A C 1
ATOM 2230 O O . GLU A 1 293 ? -15.027 51.573 15.646 1.00 63.84 293 GLU A O 1
ATOM 2235 N N . GLN A 1 294 ? -16.137 50.567 17.314 1.00 61.28 294 GLN A N 1
ATOM 2236 C CA . GLN A 1 294 ? -16.809 51.778 17.812 1.00 61.28 294 GLN A CA 1
ATOM 2237 C C . GLN A 1 294 ? -15.822 52.794 18.421 1.00 61.28 294 GLN A C 1
ATOM 2239 O O . GLN A 1 294 ? -15.973 54.004 18.228 1.00 61.28 294 GLN A O 1
ATOM 2244 N N . ALA A 1 295 ? -14.779 52.322 19.114 1.00 54.38 295 ALA A N 1
ATOM 2245 C CA . ALA A 1 295 ? -13.726 53.175 19.669 1.00 54.38 295 ALA A CA 1
ATOM 2246 C C . ALA A 1 295 ? -12.839 53.828 18.592 1.00 54.38 295 ALA A C 1
ATOM 2248 O O . ALA A 1 295 ? -12.251 54.881 18.840 1.00 54.38 295 ALA A O 1
ATOM 2249 N N . ASN A 1 296 ? -12.756 53.259 17.383 1.00 46.94 296 ASN A N 1
ATOM 2250 C CA . ASN A 1 296 ? -11.943 53.793 16.287 1.00 46.94 296 ASN A CA 1
ATOM 2251 C C . ASN A 1 296 ? -12.650 54.913 15.492 1.00 46.94 296 ASN A C 1
ATOM 2253 O O . ASN A 1 296 ? -12.647 54.936 14.261 1.00 46.94 296 ASN A O 1
ATOM 2257 N N . THR A 1 297 ? -13.259 55.860 16.207 1.00 46.25 297 THR A N 1
ATOM 2258 C CA . THR A 1 297 ? -13.922 57.046 15.640 1.00 46.25 297 THR A CA 1
ATOM 2259 C C . THR A 1 297 ? -13.063 58.316 15.697 1.00 46.25 297 THR A C 1
ATOM 2261 O O . THR A 1 297 ? -13.470 59.350 15.169 1.00 46.25 297 THR A O 1
ATOM 2264 N N . THR A 1 298 ? -11.847 58.277 16.263 1.00 45.47 298 THR A N 1
ATOM 2265 C CA . THR A 1 298 ? -10.856 59.367 16.130 1.00 45.47 298 THR A CA 1
ATOM 2266 C C . THR A 1 298 ? -9.409 58.880 16.274 1.00 45.47 298 THR A C 1
ATOM 2268 O O . THR A 1 298 ? -8.954 58.587 17.376 1.00 45.47 298 THR A O 1
ATOM 2271 N N . VAL A 1 299 ? -8.651 58.924 15.173 1.00 41.78 299 VAL A N 1
ATOM 2272 C CA . VAL A 1 299 ? -7.178 59.030 15.155 1.00 41.78 299 VAL A CA 1
ATOM 2273 C C . VAL A 1 299 ? -6.802 60.017 14.040 1.00 41.78 299 VAL A C 1
ATOM 2275 O O . VAL A 1 299 ? -7.383 59.969 12.959 1.00 41.78 299 VAL A O 1
ATOM 2278 N N . ASP A 1 300 ? -5.877 60.940 14.313 1.00 40.38 300 ASP A N 1
ATOM 2279 C CA . ASP A 1 300 ? -5.276 61.899 13.364 1.00 40.38 300 ASP A CA 1
ATOM 2280 C C . ASP A 1 300 ? -6.221 62.791 12.520 1.00 40.38 300 ASP A C 1
ATOM 2282 O O . ASP A 1 300 ? -5.855 63.272 11.449 1.00 40.38 300 ASP A O 1
ATOM 2286 N N . GLY A 1 301 ? -7.400 63.128 13.055 1.00 40.66 301 GLY A N 1
ATOM 2287 C CA . GLY A 1 301 ? -8.030 64.444 12.836 1.00 40.66 301 GLY A CA 1
ATOM 2288 C C . GLY A 1 301 ? -8.480 64.817 11.415 1.00 40.66 301 GLY A C 1
ATOM 2289 O O . GLY A 1 301 ? -8.581 66.007 11.119 1.00 40.66 301 GLY A O 1
ATOM 2290 N N . ILE A 1 302 ? -8.756 63.845 10.539 1.00 33.69 302 ILE A N 1
ATOM 2291 C CA . ILE A 1 302 ? -9.258 64.080 9.174 1.00 33.69 302 ILE A CA 1
ATOM 2292 C C . ILE A 1 302 ? -10.571 63.316 8.962 1.00 33.69 302 ILE A C 1
ATOM 2294 O O . ILE A 1 302 ? -10.595 62.086 8.992 1.00 33.69 302 ILE A O 1
ATOM 2298 N N . GLU A 1 303 ? -11.662 64.038 8.694 1.00 34.91 303 GLU A N 1
ATOM 2299 C CA . GLU A 1 303 ? -12.933 63.430 8.284 1.00 34.91 303 GLU A CA 1
ATOM 2300 C C . GLU A 1 303 ? -12.839 62.806 6.884 1.00 34.91 303 GLU A C 1
ATOM 2302 O O . GLU A 1 303 ? -12.203 63.337 5.968 1.00 34.91 303 GLU A O 1
ATOM 2307 N N . ARG A 1 304 ? -13.521 61.673 6.688 1.00 30.75 304 ARG A N 1
ATOM 2308 C CA . ARG A 1 304 ? -13.580 60.985 5.395 1.00 30.75 304 ARG A CA 1
ATOM 2309 C C . ARG A 1 304 ? -14.696 61.596 4.529 1.00 30.75 304 ARG A C 1
ATOM 2311 O O . ARG A 1 304 ? -15.851 61.558 4.947 1.00 30.75 304 ARG A O 1
ATOM 2318 N N . PRO A 1 305 ? -14.402 62.124 3.325 1.00 33.19 305 PRO A N 1
ATOM 2319 C CA . PRO A 1 305 ? -15.374 62.891 2.548 1.00 33.19 305 PRO A CA 1
ATOM 2320 C C . PRO A 1 305 ? -16.530 62.032 2.022 1.00 33.19 305 PRO A C 1
ATOM 2322 O O . PRO A 1 305 ? -16.343 60.883 1.613 1.00 33.19 305 PRO A O 1
ATOM 2325 N N . ALA A 1 306 ? -17.721 62.630 1.977 1.00 37.69 306 ALA A N 1
ATOM 2326 C CA . ALA A 1 306 ? -18.923 62.002 1.443 1.00 37.69 306 ALA A CA 1
ATOM 2327 C C . ALA A 1 306 ? -18.780 61.683 -0.056 1.00 37.69 306 ALA A C 1
ATOM 2329 O O . ALA A 1 306 ? -18.471 62.557 -0.868 1.00 37.69 306 ALA A O 1
ATOM 2330 N N . SER A 1 307 ? -19.068 60.439 -0.442 1.00 32.91 307 SER A N 1
ATOM 2331 C CA . SER A 1 307 ? -19.228 60.064 -1.848 1.00 32.91 307 SER A CA 1
ATOM 2332 C C . SER A 1 307 ? -20.695 60.186 -2.252 1.00 32.91 307 SER A C 1
ATOM 2334 O O . SER A 1 307 ? -21.529 59.411 -1.778 1.00 32.91 307 SER A O 1
ATOM 2336 N N . VAL A 1 308 ? -20.998 61.125 -3.148 1.00 29.84 308 VAL A N 1
ATOM 2337 C CA . VAL A 1 308 ? -22.328 61.269 -3.752 1.00 29.84 308 VAL A CA 1
ATOM 2338 C C . VAL A 1 308 ? -22.724 59.963 -4.444 1.00 29.84 308 VAL A C 1
ATOM 2340 O O . VAL A 1 308 ? -22.009 59.481 -5.325 1.00 29.84 308 VAL A O 1
ATOM 2343 N N . ARG A 1 309 ? -23.890 59.419 -4.085 1.00 29.59 309 ARG A N 1
ATOM 2344 C CA . ARG A 1 309 ? -24.688 58.613 -5.011 1.00 29.59 309 ARG A CA 1
ATOM 2345 C C . ARG A 1 309 ? -25.898 59.418 -5.453 1.00 29.59 309 ARG A C 1
ATOM 2347 O O . ARG A 1 309 ? -26.426 60.225 -4.695 1.00 29.59 309 ARG A O 1
ATOM 2354 N N . ASP A 1 310 ? -26.222 59.216 -6.720 1.00 31.20 310 ASP A N 1
ATOM 2355 C CA . ASP A 1 310 ? -27.158 60.009 -7.503 1.00 31.20 310 ASP A CA 1
ATOM 2356 C C . ASP A 1 310 ? -28.607 59.890 -7.004 1.00 31.20 310 ASP A C 1
ATOM 2358 O O . ASP A 1 310 ? -28.980 58.969 -6.275 1.00 31.20 310 ASP A O 1
ATOM 2362 N N . THR A 1 311 ? -29.408 60.857 -7.425 1.00 32.06 311 THR A N 1
ATOM 2363 C CA . THR A 1 311 ? -30.837 60.998 -7.172 1.00 32.06 311 THR A CA 1
ATOM 2364 C C . THR A 1 311 ? -31.666 59.822 -7.704 1.00 32.06 311 THR A C 1
ATOM 2366 O O . THR A 1 311 ? -31.427 59.294 -8.788 1.00 32.06 311 THR A O 1
ATOM 2369 N N . GLY A 1 312 ? -32.684 59.432 -6.933 1.00 28.73 312 GLY A N 1
ATOM 2370 C CA . GLY A 1 312 ? -33.636 58.375 -7.273 1.00 28.73 312 GLY A CA 1
ATOM 2371 C C . GLY A 1 312 ? -34.913 58.532 -6.451 1.00 28.73 312 GLY A C 1
ATOM 2372 O O . GLY A 1 312 ? -34.971 58.105 -5.303 1.00 28.73 312 GLY A O 1
ATOM 2373 N N . ASP A 1 313 ? -35.902 59.211 -7.026 1.00 30.31 313 ASP A N 1
ATOM 2374 C CA . ASP A 1 313 ? -37.196 59.526 -6.408 1.00 30.31 313 ASP A CA 1
ATOM 2375 C C . ASP A 1 313 ? -38.073 58.274 -6.197 1.00 30.31 313 ASP A C 1
ATOM 2377 O O . ASP A 1 313 ? -38.179 57.460 -7.114 1.00 30.31 313 ASP A O 1
ATOM 2381 N N . THR A 1 314 ? -38.705 58.130 -5.017 1.00 32.81 314 THR A N 1
ATOM 2382 C CA . THR A 1 314 ? -40.172 57.914 -4.843 1.00 32.81 314 THR A CA 1
ATOM 2383 C C . THR A 1 314 ? -40.592 57.538 -3.401 1.00 32.81 314 THR A C 1
ATOM 2385 O O . THR A 1 314 ? -40.601 56.367 -3.040 1.00 32.81 314 THR A O 1
ATOM 2388 N N . GLY A 1 315 ? -41.082 58.524 -2.629 1.00 29.83 315 GLY A N 1
ATOM 2389 C CA . GLY A 1 315 ? -42.181 58.376 -1.640 1.00 29.83 315 GLY A CA 1
ATOM 2390 C C . GLY A 1 315 ? -42.018 57.513 -0.362 1.00 29.83 315 GLY A C 1
ATOM 2391 O O . GLY A 1 315 ? -41.056 56.778 -0.205 1.00 29.83 315 GLY A O 1
ATOM 2392 N N . THR A 1 316 ? -42.944 57.524 0.618 1.00 31.48 316 THR A N 1
ATOM 2393 C CA . THR A 1 316 ? -44.078 58.438 0.922 1.00 31.48 316 THR A CA 1
ATOM 2394 C C . THR A 1 316 ? -44.601 58.178 2.359 1.00 31.48 316 THR A C 1
ATOM 2396 O O . THR A 1 316 ? -45.045 57.067 2.618 1.00 31.48 316 THR A O 1
ATOM 2399 N N . GLN A 1 317 ? -44.664 59.219 3.218 1.00 33.34 317 GLN A N 1
ATOM 2400 C CA . GLN A 1 317 ? -45.496 59.342 4.456 1.00 33.34 317 GLN A CA 1
ATOM 2401 C C . GLN A 1 317 ? -45.286 58.326 5.621 1.00 33.34 317 GLN A C 1
ATOM 2403 O O . GLN A 1 317 ? -44.628 57.311 5.448 1.00 33.34 317 GLN A O 1
ATOM 2408 N N . ALA A 1 318 ? -45.855 58.497 6.833 1.00 33.34 318 ALA A N 1
ATOM 2409 C CA . ALA A 1 318 ? -46.062 59.680 7.708 1.00 33.34 318 ALA A CA 1
ATOM 2410 C C . ALA A 1 318 ? -46.651 59.247 9.084 1.00 33.34 318 ALA A C 1
ATOM 2412 O O . ALA A 1 318 ? -47.377 58.260 9.127 1.00 33.34 318 ALA A O 1
ATOM 2413 N N . ALA A 1 319 ? -46.449 60.066 10.136 1.00 33.50 319 ALA A N 1
ATOM 2414 C CA . ALA A 1 319 ? -47.113 60.007 11.463 1.00 33.50 319 ALA A CA 1
ATOM 2415 C C . ALA A 1 319 ? -46.853 58.720 12.307 1.00 33.50 319 ALA A C 1
ATOM 2417 O O . ALA A 1 319 ? -46.250 57.772 11.814 1.00 33.50 319 ALA A O 1
ATOM 2418 N N . ASP A 1 320 ? -47.182 58.631 13.606 1.00 31.28 320 ASP A N 1
ATOM 2419 C CA . ASP A 1 320 ? -47.890 59.560 14.518 1.00 31.28 320 ASP A CA 1
ATOM 2420 C C . ASP A 1 320 ? -47.298 59.519 15.959 1.00 31.28 320 ASP A C 1
ATOM 2422 O O . ASP A 1 320 ? -46.375 58.743 16.212 1.00 31.28 320 ASP A O 1
ATOM 2426 N N . ALA A 1 321 ? -47.793 60.341 16.900 1.00 33.88 321 ALA A N 1
ATOM 2427 C CA . ALA A 1 321 ? -47.249 60.491 18.263 1.00 33.88 321 ALA A CA 1
ATOM 2428 C C . ALA A 1 321 ? -48.307 60.588 19.399 1.00 33.88 321 ALA A C 1
ATOM 2430 O O . ALA A 1 321 ? -49.459 60.938 19.168 1.00 33.88 321 ALA A O 1
ATOM 2431 N N . GLY A 1 322 ? -47.878 60.328 20.646 1.00 30.95 322 GLY A N 1
ATOM 2432 C CA . GLY A 1 322 ? -48.646 60.448 21.909 1.00 30.95 322 GLY A CA 1
ATOM 2433 C C . GLY A 1 322 ? -48.161 59.403 22.942 1.00 30.95 322 GLY A C 1
ATOM 2434 O O . GLY A 1 322 ? -47.908 58.274 22.535 1.00 30.95 322 GLY A O 1
ATOM 2435 N N . ALA A 1 323 ? -47.852 59.658 24.228 1.00 36.50 323 ALA A N 1
ATOM 2436 C CA . ALA A 1 323 ? -48.369 60.591 25.260 1.00 36.50 323 ALA A CA 1
ATOM 2437 C C . ALA A 1 323 ? -49.767 60.187 25.797 1.00 36.50 323 ALA A C 1
ATOM 2439 O O . ALA A 1 323 ? -50.617 59.836 24.984 1.00 36.50 323 ALA A O 1
ATOM 2440 N N . SER A 1 324 ? -50.092 60.206 27.103 1.00 37.12 324 SER A N 1
ATOM 2441 C CA . SER A 1 324 ? -49.353 60.483 28.373 1.00 37.12 324 SER A CA 1
ATOM 2442 C C . SER A 1 324 ? -50.159 59.886 29.582 1.00 37.12 324 SER A C 1
ATOM 2444 O O . SER A 1 324 ? -50.967 59.000 29.307 1.00 37.12 324 SER A O 1
ATOM 2446 N N . ASP A 1 325 ? -50.058 60.163 30.903 1.00 39.16 325 ASP A N 1
ATOM 2447 C CA . ASP A 1 325 ? -49.343 61.087 31.839 1.00 39.16 325 ASP A CA 1
ATOM 2448 C C . ASP A 1 325 ? -49.379 60.485 33.292 1.00 39.16 325 ASP A C 1
ATOM 2450 O O . ASP A 1 325 ? -50.079 59.494 33.477 1.00 39.16 325 ASP A O 1
ATOM 2454 N N . ASP A 1 326 ? -48.664 61.087 34.274 1.00 38.34 326 ASP A N 1
ATOM 2455 C CA . ASP A 1 326 ? -48.854 61.182 35.770 1.00 38.34 326 ASP A CA 1
ATOM 2456 C C . ASP A 1 326 ? -49.465 60.036 36.645 1.00 38.34 326 ASP A C 1
ATOM 2458 O O . ASP A 1 326 ? -50.149 59.139 36.174 1.00 38.34 326 ASP A O 1
ATOM 2462 N N . GLY A 1 327 ? -49.336 59.960 37.988 1.00 31.89 327 GLY A N 1
ATOM 2463 C CA . GLY A 1 327 ? -48.711 60.730 39.103 1.00 31.89 327 GLY A CA 1
ATOM 2464 C C . GLY A 1 327 ? -49.153 60.046 40.441 1.00 31.89 327 GLY A C 1
ATOM 2465 O O . GLY A 1 327 ? -50.116 59.287 40.399 1.00 31.89 327 GLY A O 1
ATOM 2466 N N . ALA A 1 328 ? -48.573 60.103 41.656 1.00 34.16 328 ALA A N 1
ATOM 2467 C CA . ALA A 1 328 ? -47.885 61.108 42.497 1.00 34.16 328 ALA A CA 1
ATOM 2468 C C . ALA A 1 328 ? -48.531 61.098 43.935 1.00 34.16 328 ALA A C 1
ATOM 2470 O O . ALA A 1 328 ? -49.680 60.687 44.062 1.00 34.16 328 ALA A O 1
ATOM 2471 N N . ALA A 1 329 ? -47.824 61.588 44.979 1.00 35.44 329 ALA A N 1
ATOM 2472 C CA . ALA A 1 329 ? -48.259 61.819 46.396 1.00 35.44 329 ALA A CA 1
ATOM 2473 C C . ALA A 1 329 ? -48.514 60.603 47.355 1.00 35.44 329 ALA A C 1
ATOM 2475 O O . ALA A 1 329 ? -48.692 59.481 46.890 1.00 35.44 329 ALA A O 1
ATOM 2476 N N . SER A 1 330 ? -48.650 60.786 48.691 1.00 37.75 330 SER A N 1
ATOM 2477 C CA . SER A 1 330 ? -47.644 61.155 49.740 1.00 37.75 330 SER A CA 1
ATOM 2478 C C . SER A 1 330 ? -48.222 61.073 51.195 1.00 37.75 330 SER A C 1
ATOM 2480 O O . SER A 1 330 ? -49.435 60.950 51.337 1.00 37.75 330 SER A O 1
ATOM 2482 N N . ASP A 1 331 ? -47.364 61.181 52.239 1.00 35.84 331 ASP A N 1
ATOM 2483 C CA . ASP A 1 331 ? -47.651 61.608 53.654 1.00 35.84 331 ASP A CA 1
ATOM 2484 C C . ASP A 1 331 ? -48.629 60.743 54.525 1.00 35.84 331 ASP A C 1
ATOM 2486 O O . ASP A 1 331 ? -49.175 59.765 54.026 1.00 35.84 331 ASP A O 1
ATOM 2490 N N . ALA A 1 332 ? -48.976 61.014 55.808 1.00 38.69 332 ALA A N 1
ATOM 2491 C CA . ALA A 1 332 ? -48.257 61.223 57.110 1.00 38.69 332 ALA A CA 1
ATOM 2492 C C . ALA A 1 332 ? -49.302 60.980 58.280 1.00 38.69 332 ALA A C 1
ATOM 2494 O O . ALA A 1 332 ? -50.402 60.535 57.954 1.00 38.69 332 ALA A O 1
ATOM 2495 N N . ASP A 1 333 ? -49.174 61.171 59.617 1.00 34.72 333 ASP A N 1
ATOM 2496 C CA . ASP A 1 333 ? -48.161 61.642 60.607 1.00 34.72 333 ASP A CA 1
ATOM 2497 C C . ASP A 1 333 ? -48.586 61.239 62.079 1.00 34.72 333 ASP A C 1
ATOM 2499 O O . ASP A 1 333 ? -49.675 60.689 62.248 1.00 34.72 333 ASP A O 1
ATOM 2503 N N . SER A 1 334 ? -47.824 61.611 63.137 1.00 37.19 334 SER A N 1
ATOM 2504 C CA . SER A 1 334 ? -48.127 61.624 64.619 1.00 37.19 334 SER A CA 1
ATOM 2505 C C . SER A 1 334 ? -48.306 60.287 65.399 1.00 37.19 334 SER A C 1
ATOM 2507 O O . SER A 1 334 ? -48.746 59.303 64.815 1.00 37.19 334 SER A O 1
ATOM 2509 N N . ASP A 1 335 ? -47.977 60.078 66.697 1.00 33.84 335 ASP A N 1
ATOM 2510 C CA . ASP A 1 335 ? -47.421 60.832 67.874 1.00 33.84 335 ASP A CA 1
ATOM 2511 C C . ASP A 1 335 ? -48.383 61.300 69.021 1.00 33.84 335 ASP A C 1
ATOM 2513 O O . ASP A 1 335 ? -49.545 61.617 68.776 1.00 33.84 335 ASP A O 1
ATOM 2517 N N . GLY A 1 336 ? -47.872 61.325 70.274 1.00 32.81 336 GLY A N 1
ATOM 2518 C CA . GLY A 1 336 ? -48.531 61.640 71.574 1.00 32.81 336 GLY A CA 1
ATOM 2519 C C . GLY A 1 336 ? -48.651 60.407 72.507 1.00 32.81 336 GLY A C 1
ATOM 2520 O O . GLY A 1 336 ? -49.129 59.372 72.051 1.00 32.81 336 GLY A O 1
ATOM 2521 N N . THR A 1 337 ? -48.198 60.305 73.776 1.00 33.16 337 THR A N 1
ATOM 2522 C CA . THR A 1 337 ? -48.099 61.198 74.975 1.00 33.16 337 THR A CA 1
ATOM 2523 C C . THR A 1 337 ? -49.447 61.740 75.486 1.00 33.16 337 THR A C 1
ATOM 2525 O O . THR A 1 337 ? -50.328 62.030 74.686 1.00 33.16 337 THR A O 1
ATOM 2528 N N . GLU A 1 338 ? -49.738 61.874 76.791 1.00 32.56 338 GLU A N 1
ATOM 2529 C CA . GLU A 1 338 ? -49.073 61.459 78.058 1.00 32.56 338 GLU A CA 1
ATOM 2530 C C . GLU A 1 338 ? -50.187 61.010 79.066 1.00 32.56 338 GLU A C 1
ATOM 2532 O O . GLU A 1 338 ? -51.266 60.657 78.598 1.00 32.56 338 GLU A O 1
ATOM 2537 N N . GLU A 1 339 ? -50.115 60.881 80.402 1.00 35.50 339 GLU A N 1
ATOM 2538 C CA . GLU A 1 339 ? -49.245 61.337 81.514 1.00 35.50 339 GLU A CA 1
ATOM 2539 C C . GLU A 1 339 ? -49.350 60.305 82.692 1.00 35.50 339 GLU A C 1
ATOM 2541 O O . GLU A 1 339 ? -49.869 59.206 82.478 1.00 35.50 339 GLU A O 1
ATOM 2546 N N . ALA A 1 340 ? -48.907 60.600 83.931 1.00 33.12 340 ALA A N 1
ATOM 2547 C CA . ALA A 1 340 ? -49.163 59.760 85.120 1.00 33.12 340 ALA A CA 1
ATOM 2548 C C . ALA A 1 340 ? -49.074 60.523 86.470 1.00 33.12 340 ALA A C 1
ATOM 2550 O O . ALA A 1 340 ? -47.978 60.844 86.939 1.00 33.12 340 ALA A O 1
ATOM 2551 N N . ALA A 1 341 ? -50.208 60.677 87.173 1.00 33.25 341 ALA A N 1
ATOM 2552 C CA . ALA A 1 341 ? -50.298 61.366 88.470 1.00 33.25 341 ALA A CA 1
ATOM 2553 C C . ALA A 1 341 ? -51.191 60.643 89.507 1.00 33.25 341 ALA A C 1
ATOM 2555 O O . ALA A 1 341 ? -52.166 59.976 89.162 1.00 33.25 341 ALA A O 1
ATOM 2556 N N . THR A 1 342 ? -50.881 60.820 90.799 1.00 35.66 342 THR A N 1
ATOM 2557 C CA . THR A 1 342 ? -51.688 60.385 91.962 1.00 35.66 342 THR A CA 1
ATOM 2558 C C . THR A 1 342 ? -52.116 61.599 92.801 1.00 35.66 342 THR A C 1
ATOM 2560 O O . THR A 1 342 ? -51.425 62.621 92.778 1.00 35.66 342 THR A O 1
ATOM 2563 N N . PRO A 1 343 ? -53.257 61.536 93.523 1.00 41.81 343 PRO A N 1
ATOM 2564 C CA . PRO A 1 343 ? -53.165 61.487 94.996 1.00 41.81 343 PRO A CA 1
ATOM 2565 C C . PRO A 1 343 ? -54.316 60.739 95.734 1.00 41.81 343 PRO A C 1
ATOM 2567 O O . PRO A 1 343 ? -55.196 60.142 95.124 1.00 41.81 343 PRO A O 1
ATOM 2570 N N . SER A 1 344 ? -54.253 60.773 97.075 1.00 31.36 344 SER A N 1
ATOM 2571 C CA . SER A 1 344 ? -55.081 60.104 98.106 1.00 31.36 344 SER A CA 1
ATOM 2572 C C . SER A 1 344 ? -56.623 60.169 98.031 1.00 31.36 344 SER A C 1
ATOM 2574 O O . SER A 1 344 ? -57.200 61.217 97.778 1.00 31.36 344 SER A O 1
ATOM 2576 N N . GLU A 1 345 ? -57.214 59.045 98.469 1.00 35.03 345 GLU A N 1
ATOM 2577 C CA . GLU A 1 345 ? -58.340 58.837 99.418 1.00 35.03 345 GLU A CA 1
ATOM 2578 C C . GLU A 1 345 ? -59.704 59.569 99.335 1.00 35.03 345 GLU A C 1
ATOM 2580 O O . GLU A 1 345 ? -59.811 60.782 99.222 1.00 35.03 345 GLU A O 1
ATOM 2585 N N . SER A 1 346 ? -60.731 58.771 99.688 1.00 30.48 346 SER A N 1
ATOM 2586 C CA . SER A 1 346 ? -61.996 59.142 100.357 1.00 30.48 346 SER A CA 1
ATOM 2587 C C . SER A 1 346 ? -63.131 59.779 99.536 1.00 30.48 346 SER A C 1
ATOM 2589 O O . SER A 1 346 ? -63.293 60.992 99.533 1.00 30.48 346 SER A O 1
ATOM 2591 N N . GLU A 1 347 ? -64.044 58.951 99.012 1.00 33.69 347 GLU A N 1
ATOM 2592 C CA . GLU A 1 347 ? -65.384 58.714 99.608 1.00 33.69 347 GLU A CA 1
ATOM 2593 C C . GLU A 1 347 ? -66.138 57.595 98.845 1.00 33.69 347 GLU A C 1
ATOM 2595 O O . GLU A 1 347 ? -65.718 57.179 97.766 1.00 33.69 347 GLU A O 1
ATOM 2600 N N . ALA A 1 348 ? -67.226 57.061 99.417 1.00 36.72 348 ALA A N 1
ATOM 2601 C CA . ALA A 1 348 ? -68.035 55.981 98.830 1.00 36.72 348 ALA A CA 1
ATOM 2602 C C . ALA A 1 348 ? -69.446 56.461 98.442 1.00 36.72 348 ALA A C 1
ATOM 2604 O O . ALA A 1 348 ? -69.986 57.373 99.071 1.00 36.72 348 ALA A O 1
ATOM 2605 N N . PRO A 1 349 ? -70.098 55.788 97.479 1.00 46.91 349 PRO A N 1
ATOM 2606 C CA . PRO A 1 349 ? -71.403 55.200 97.806 1.00 46.91 349 PRO A CA 1
ATOM 2607 C C . PRO A 1 349 ? -71.595 53.760 97.287 1.00 46.91 349 PRO A C 1
ATOM 2609 O O . PRO A 1 349 ? -70.799 53.233 96.515 1.00 46.91 349 PRO A O 1
ATOM 2612 N N . ALA A 1 350 ? -72.660 53.111 97.768 1.00 39.22 350 ALA A N 1
ATOM 2613 C CA . ALA A 1 350 ? -72.918 51.676 97.629 1.00 39.22 350 ALA A CA 1
ATOM 2614 C C . ALA A 1 350 ? -73.101 51.166 96.182 1.00 39.22 350 ALA A C 1
ATOM 2616 O O . ALA A 1 350 ? -73.778 51.794 95.368 1.00 39.22 350 ALA A O 1
ATOM 2617 N N . GLY A 1 351 ? -72.568 49.967 95.916 1.00 42.72 351 GLY A N 1
ATOM 2618 C CA . GLY A 1 351 ? -72.895 49.142 94.746 1.00 42.72 351 GLY A CA 1
ATOM 2619 C C . GLY A 1 351 ? -74.018 48.120 95.019 1.00 42.72 351 GLY A C 1
ATOM 2620 O O . GLY A 1 351 ? -74.486 48.019 96.157 1.00 42.72 351 GLY A O 1
ATOM 2621 N N . PRO A 1 352 ? -74.463 47.368 93.991 1.00 52.91 352 PRO A N 1
ATOM 2622 C CA . PRO A 1 352 ? -75.458 46.299 94.126 1.00 52.91 352 PRO A CA 1
ATOM 2623 C C . PRO A 1 352 ? -74.908 45.071 94.874 1.00 52.91 352 PRO A C 1
ATOM 2625 O O . PRO A 1 352 ? -73.699 44.910 95.027 1.00 52.91 352 PRO A O 1
ATOM 2628 N N . SER A 1 353 ? -75.806 44.200 95.340 1.00 57.06 353 SER A N 1
ATOM 2629 C CA . SER A 1 353 ? -75.483 43.032 96.172 1.00 57.06 353 SER A CA 1
ATOM 2630 C C . SER A 1 353 ? -74.798 41.882 95.419 1.00 57.06 353 SER A C 1
ATOM 2632 O O . SER A 1 353 ? -75.151 41.574 94.280 1.00 57.06 353 SER A O 1
ATOM 2634 N N . ASP A 1 354 ? -73.885 41.188 96.110 1.00 57.38 354 ASP A N 1
ATOM 2635 C CA . ASP A 1 354 ? -72.988 40.150 95.565 1.00 57.38 354 ASP A CA 1
ATOM 2636 C C . ASP A 1 354 ? -73.688 39.020 94.780 1.00 57.38 354 ASP A C 1
ATOM 2638 O O . ASP A 1 354 ? -73.106 38.440 93.863 1.00 57.38 354 ASP A O 1
ATOM 2642 N N . GLU A 1 355 ? -74.939 38.698 95.119 1.00 57.91 355 GLU A N 1
ATOM 2643 C CA . GLU A 1 355 ? -75.688 37.586 94.518 1.00 57.91 355 GLU A CA 1
ATOM 2644 C C . GLU A 1 355 ? -76.105 37.870 93.058 1.00 57.91 355 GLU A C 1
ATOM 2646 O O . GLU A 1 355 ? -76.003 36.988 92.202 1.00 57.91 355 GLU A O 1
ATOM 2651 N N . GLU A 1 356 ? -76.454 39.120 92.723 1.00 56.53 356 GLU A N 1
ATOM 2652 C CA . GLU A 1 356 ? -76.787 39.525 91.345 1.00 56.53 356 GLU A CA 1
ATOM 2653 C C . GLU A 1 356 ? -75.537 39.595 90.450 1.00 56.53 356 GLU A C 1
ATOM 2655 O O . GLU A 1 356 ? -75.587 39.262 89.259 1.00 56.53 356 GLU A O 1
ATOM 2660 N N . LEU A 1 357 ? -74.387 39.967 91.025 1.00 56.03 357 LEU A N 1
ATOM 2661 C CA . LEU A 1 357 ? -73.092 39.918 90.340 1.00 56.03 357 LEU A CA 1
ATOM 2662 C C . LEU A 1 357 ? -72.681 38.468 90.043 1.00 56.03 357 LEU A C 1
ATOM 2664 O O . LEU A 1 357 ? -72.247 38.175 88.931 1.00 56.03 357 LEU A O 1
ATOM 2668 N N . ALA A 1 358 ? -72.887 37.542 90.982 1.00 61.84 358 ALA A N 1
ATOM 2669 C CA . ALA A 1 358 ? -72.568 36.130 90.783 1.00 61.84 358 ALA A CA 1
ATOM 2670 C C . ALA A 1 358 ? -73.449 35.450 89.713 1.00 61.84 358 ALA A C 1
ATOM 2672 O O . ALA A 1 358 ? -72.947 34.639 88.928 1.00 61.84 358 ALA A O 1
ATOM 2673 N N . GLU A 1 359 ? -74.750 35.759 89.643 1.00 64.31 359 GLU A N 1
ATOM 2674 C CA . GLU A 1 359 ? -75.628 35.168 88.619 1.00 64.31 359 GLU A CA 1
ATOM 2675 C C . GLU A 1 359 ? -75.394 35.774 87.223 1.00 64.31 359 GLU A C 1
ATOM 2677 O O . GLU A 1 359 ? -75.402 35.049 86.224 1.00 64.31 359 GLU A O 1
ATOM 2682 N N . SER A 1 360 ? -75.133 37.084 87.138 1.00 61.44 360 SER A N 1
ATOM 2683 C CA . SER A 1 360 ? -74.799 37.743 85.866 1.00 61.44 360 SER A CA 1
ATOM 2684 C C . SER A 1 360 ? -73.437 37.302 85.318 1.00 61.44 360 SER A C 1
ATOM 2686 O O . SER A 1 360 ? -73.342 37.013 84.125 1.00 61.44 360 SER A O 1
ATOM 2688 N N . GLN A 1 361 ? -72.420 37.137 86.173 1.00 67.81 361 GLN A N 1
ATOM 2689 C CA . GLN A 1 361 ? -71.126 36.562 85.784 1.00 67.81 361 GLN A CA 1
ATOM 2690 C C . GLN A 1 361 ? -71.275 35.141 85.229 1.00 67.81 361 GLN A C 1
ATOM 2692 O O . GLN A 1 361 ? -70.803 34.879 84.129 1.00 67.81 361 GLN A O 1
ATOM 2697 N N . ARG A 1 362 ? -72.004 34.244 85.909 1.00 72.00 362 ARG A N 1
ATOM 2698 C CA . ARG A 1 362 ? -72.202 32.862 85.423 1.00 72.00 362 ARG A CA 1
ATOM 2699 C C . ARG A 1 362 ? -72.924 32.787 84.080 1.00 72.00 362 ARG A C 1
ATOM 2701 O O . ARG A 1 362 ? -72.579 31.947 83.254 1.00 72.00 362 ARG A O 1
ATOM 2708 N N . LYS A 1 363 ? -73.909 33.659 83.841 1.00 70.31 363 LYS A N 1
ATOM 2709 C CA . LYS A 1 363 ? -74.595 33.744 82.540 1.00 70.31 363 LYS A CA 1
ATOM 2710 C C . LYS A 1 363 ? -73.653 34.246 81.446 1.00 70.31 363 LYS A C 1
ATOM 2712 O O . LYS A 1 363 ? -73.615 33.644 80.378 1.00 70.31 363 LYS A O 1
ATOM 2717 N N . ALA A 1 364 ? -72.848 35.270 81.733 1.00 69.06 364 ALA A N 1
ATOM 2718 C CA . ALA A 1 364 ? -71.829 35.762 80.810 1.00 69.06 364 ALA A CA 1
ATOM 2719 C C . ALA A 1 364 ? -70.734 34.714 80.525 1.00 69.06 364 ALA A C 1
ATOM 2721 O O . ALA A 1 364 ? -70.297 34.593 79.385 1.00 69.06 364 ALA A O 1
ATOM 2722 N N . GLU A 1 365 ? -70.324 33.921 81.519 1.00 74.06 365 GLU A N 1
ATOM 2723 C CA . GLU A 1 365 ? -69.378 32.809 81.350 1.00 74.06 365 GLU A CA 1
ATOM 2724 C C . GLU A 1 365 ? -69.966 31.668 80.507 1.00 74.06 365 GLU A C 1
ATOM 2726 O O . GLU A 1 365 ? -69.284 31.162 79.617 1.00 74.06 365 GLU A O 1
ATOM 2731 N N . GLU A 1 366 ? -71.228 31.275 80.725 1.00 74.88 366 GLU A N 1
ATOM 2732 C CA . GLU A 1 366 ? -71.872 30.233 79.913 1.00 74.88 366 GLU A CA 1
ATOM 2733 C C . GLU A 1 366 ? -72.113 30.703 78.468 1.00 74.88 366 GLU A C 1
ATOM 2735 O O . GLU A 1 366 ? -71.881 29.949 77.521 1.00 74.88 366 GLU A O 1
ATOM 2740 N N . GLU A 1 367 ? -72.524 31.958 78.272 1.00 72.81 367 GLU A N 1
ATOM 2741 C CA . GLU A 1 367 ? -72.696 32.559 76.946 1.00 72.81 367 GLU A CA 1
ATOM 2742 C C . GLU A 1 367 ? -71.349 32.720 76.221 1.00 72.81 367 GLU A C 1
ATOM 2744 O O . GLU A 1 367 ? -71.238 32.365 75.046 1.00 72.81 367 GLU A O 1
ATOM 2749 N N . ALA A 1 368 ? -70.287 33.131 76.924 1.00 71.75 368 ALA A N 1
ATOM 2750 C CA . ALA A 1 368 ? -68.929 33.170 76.382 1.00 71.75 368 ALA A CA 1
ATOM 2751 C C . ALA A 1 368 ? -68.394 31.768 76.038 1.00 71.75 368 ALA A C 1
ATOM 2753 O O . ALA A 1 368 ? -67.758 31.602 74.997 1.00 71.75 368 ALA A O 1
ATOM 2754 N N . ALA A 1 369 ? -68.677 30.749 76.856 1.00 73.31 369 ALA A N 1
ATOM 2755 C CA . ALA A 1 369 ? -68.295 29.363 76.582 1.00 73.31 369 ALA A CA 1
ATOM 2756 C C . ALA A 1 369 ? -69.038 28.789 75.362 1.00 73.31 369 ALA A C 1
ATOM 2758 O O . ALA A 1 369 ? -68.422 28.134 74.519 1.00 73.31 369 ALA A O 1
ATOM 2759 N N . ARG A 1 370 ? -70.337 29.085 75.217 1.00 75.62 370 ARG A N 1
ATOM 2760 C CA . ARG A 1 370 ? -71.129 28.745 74.022 1.00 75.62 370 ARG A CA 1
ATOM 2761 C C . ARG A 1 370 ? -70.580 29.453 72.780 1.00 75.62 370 ARG A C 1
ATOM 2763 O O . ARG A 1 370 ? -70.294 28.788 71.789 1.00 75.62 370 ARG A O 1
ATOM 2770 N N . ALA A 1 371 ? -70.328 30.760 72.856 1.00 71.62 371 ALA A N 1
ATOM 2771 C CA . ALA A 1 371 ? -69.750 31.535 71.758 1.00 71.62 371 ALA A CA 1
ATOM 2772 C C . ALA A 1 371 ? -68.326 31.077 71.382 1.00 71.62 371 ALA A C 1
ATOM 2774 O O . ALA A 1 371 ? -67.952 31.130 70.210 1.00 71.62 371 ALA A O 1
ATOM 2775 N N . ALA A 1 372 ? -67.527 30.602 72.342 1.00 74.19 372 ALA A N 1
ATOM 2776 C CA . ALA A 1 372 ? -66.221 29.998 72.079 1.00 74.19 372 ALA A CA 1
ATOM 2777 C C . ALA A 1 372 ? -66.355 28.647 71.356 1.00 74.19 372 ALA A C 1
ATOM 2779 O O . ALA A 1 372 ? -65.690 28.434 70.344 1.00 74.19 372 ALA A O 1
ATOM 2780 N N . ALA A 1 373 ? -67.257 27.773 71.814 1.00 74.62 373 ALA A N 1
ATOM 2781 C CA . ALA A 1 373 ? -67.520 26.481 71.179 1.00 74.62 373 ALA A CA 1
ATOM 2782 C C . ALA A 1 373 ? -68.091 26.626 69.755 1.00 74.62 373 ALA A C 1
ATOM 2784 O O . ALA A 1 373 ? -67.693 25.889 68.854 1.00 74.62 373 ALA A O 1
ATOM 2785 N N . GLU A 1 374 ? -68.973 27.601 69.516 1.00 77.00 374 GLU A N 1
ATOM 2786 C CA . GLU A 1 374 ? -69.494 27.907 68.177 1.00 77.00 374 GLU A CA 1
ATOM 2787 C C . GLU A 1 374 ? -68.406 28.458 67.242 1.00 77.00 374 GLU A C 1
ATOM 2789 O O . GLU A 1 374 ? -68.360 28.081 66.069 1.00 77.00 374 GLU A O 1
ATOM 2794 N N . ARG A 1 375 ? -67.481 29.287 67.752 1.00 77.12 375 ARG A N 1
ATOM 2795 C CA . ARG A 1 375 ? -66.309 29.753 66.989 1.00 77.12 375 ARG A CA 1
ATOM 2796 C C . ARG A 1 375 ? -65.360 28.609 66.643 1.00 77.12 375 ARG A C 1
ATOM 2798 O O . ARG A 1 375 ? -64.938 28.522 65.493 1.00 77.12 375 ARG A O 1
ATOM 2805 N N . GLU A 1 376 ? -65.061 27.715 67.586 1.00 79.44 376 GLU A N 1
ATOM 2806 C CA . GLU A 1 376 ? -64.208 26.553 67.312 1.00 79.44 376 GLU A CA 1
ATOM 2807 C C . GLU A 1 376 ? -64.872 25.603 66.300 1.00 79.44 376 GLU A C 1
ATOM 2809 O O . GLU A 1 376 ? -64.228 25.164 65.348 1.00 79.44 376 GLU A O 1
ATOM 2814 N N . ALA A 1 377 ? -66.178 25.347 66.432 1.00 76.44 377 ALA A N 1
ATOM 2815 C CA . ALA A 1 377 ? -66.935 24.550 65.469 1.00 76.44 377 ALA A CA 1
ATOM 2816 C C . ALA A 1 377 ? -66.944 25.183 64.063 1.00 76.44 377 ALA A C 1
ATOM 2818 O O . ALA A 1 377 ? -66.795 24.469 63.068 1.00 76.44 377 ALA A O 1
ATOM 2819 N N . ALA A 1 378 ? -67.063 26.512 63.965 1.00 77.12 378 ALA A N 1
ATOM 2820 C CA . ALA A 1 378 ? -66.961 27.237 62.701 1.00 77.12 378 ALA A CA 1
ATOM 2821 C C . ALA A 1 378 ? -65.551 27.140 62.088 1.00 77.12 378 ALA A C 1
ATOM 2823 O O . ALA A 1 378 ? -65.423 26.843 60.900 1.00 77.12 378 ALA A O 1
ATOM 2824 N N . GLU A 1 379 ? -64.494 27.306 62.889 1.00 83.00 379 GLU A N 1
ATOM 2825 C CA . GLU A 1 379 ? -63.102 27.190 62.434 1.00 83.00 379 GLU A CA 1
ATOM 2826 C C . GLU A 1 379 ? -62.764 25.755 61.983 1.00 83.00 379 GLU A C 1
ATOM 2828 O O . GLU A 1 379 ? -62.106 25.550 60.959 1.00 83.00 379 GLU A O 1
ATOM 2833 N N . GLN A 1 380 ? -63.254 24.736 62.699 1.00 75.50 380 GLN A N 1
ATOM 2834 C CA . GLN A 1 380 ? -63.130 23.335 62.287 1.00 75.50 380 GLN A CA 1
ATOM 2835 C C . GLN A 1 380 ? -63.900 23.057 60.982 1.00 75.50 380 GLN A C 1
ATOM 2837 O O . GLN A 1 380 ? -63.370 22.378 60.098 1.00 75.50 380 GLN A O 1
ATOM 2842 N N . ALA A 1 381 ? -65.107 23.608 60.815 1.00 80.06 381 ALA A N 1
ATOM 2843 C CA . ALA A 1 381 ? -65.887 23.476 59.583 1.00 80.06 381 ALA A CA 1
ATOM 2844 C C . ALA A 1 381 ? -65.220 24.176 58.383 1.00 80.06 381 ALA A C 1
ATOM 2846 O O . ALA A 1 381 ? -65.233 23.638 57.274 1.00 80.06 381 ALA A O 1
ATOM 2847 N N . GLU A 1 382 ? -64.592 25.339 58.583 1.00 82.88 382 GLU A N 1
ATOM 2848 C CA . GLU A 1 382 ? -63.832 26.014 57.528 1.00 82.88 382 GLU A CA 1
ATOM 2849 C C . GLU A 1 382 ? -62.588 25.206 57.131 1.00 82.88 382 GLU A C 1
ATOM 2851 O O . GLU A 1 382 ? -62.383 24.936 55.946 1.00 82.88 382 GLU A O 1
ATOM 2856 N N . LYS A 1 383 ? -61.809 24.716 58.106 1.00 81.94 383 LYS A N 1
ATOM 2857 C CA . LYS A 1 383 ? -60.652 23.836 57.854 1.00 81.94 383 LYS A CA 1
ATOM 2858 C C . LYS A 1 383 ? -61.045 22.574 57.078 1.00 81.94 383 LYS A C 1
ATOM 2860 O O . LYS A 1 383 ? -60.307 22.163 56.183 1.00 81.94 383 LYS A O 1
ATOM 2865 N N . GLN A 1 384 ? -62.208 21.983 57.367 1.00 80.88 384 GLN A N 1
ATOM 2866 C CA . GLN A 1 384 ? -62.736 20.843 56.606 1.00 80.88 384 GLN A CA 1
ATOM 2867 C C . GLN A 1 384 ? -63.082 21.219 55.157 1.00 80.88 384 GLN A C 1
ATOM 2869 O O . GLN A 1 384 ? -62.696 20.487 54.245 1.00 80.88 384 GLN A O 1
ATOM 2874 N N . ARG A 1 385 ? -63.723 22.373 54.915 1.00 86.19 385 ARG A N 1
ATOM 2875 C CA . ARG A 1 385 ? -64.004 22.868 53.551 1.00 86.19 385 ARG A CA 1
ATOM 2876 C C . ARG A 1 385 ? -62.722 23.121 52.760 1.00 86.19 385 ARG A C 1
ATOM 2878 O O . ARG A 1 385 ? -62.576 22.582 51.667 1.00 86.19 385 ARG A O 1
ATOM 2885 N N . GLN A 1 386 ? -61.761 23.844 53.340 1.00 83.38 386 GLN A N 1
ATOM 2886 C CA . GLN A 1 386 ? -60.462 24.100 52.706 1.00 83.38 386 GLN A CA 1
ATOM 2887 C C . GLN A 1 386 ? -59.696 22.796 52.402 1.00 83.38 386 GLN A C 1
ATOM 2889 O O . GLN A 1 386 ? -58.997 22.706 51.391 1.00 83.38 386 GLN A O 1
ATOM 2894 N N . ALA A 1 387 ? -59.817 21.771 53.255 1.00 79.06 387 ALA A N 1
ATOM 2895 C CA . ALA A 1 387 ? -59.229 20.455 53.010 1.00 79.06 387 ALA A CA 1
ATOM 2896 C C . ALA A 1 387 ? -59.939 19.693 51.875 1.00 79.06 387 ALA A C 1
ATOM 2898 O O . ALA A 1 387 ? -59.270 19.074 51.047 1.00 79.06 387 ALA A O 1
ATOM 2899 N N . GLU A 1 388 ? -61.272 19.754 51.795 1.00 86.06 388 GLU A N 1
ATOM 2900 C CA . GLU A 1 388 ? -62.045 19.125 50.718 1.00 86.06 388 GLU A CA 1
ATOM 2901 C C . GLU A 1 388 ? -61.787 19.796 49.358 1.00 86.06 388 GLU A C 1
ATOM 2903 O O . GLU A 1 388 ? -61.612 19.107 48.352 1.00 86.06 388 GLU A O 1
ATOM 2908 N N . GLU A 1 389 ? -61.691 21.128 49.319 1.00 89.56 389 GLU A N 1
ATOM 2909 C CA . GLU A 1 389 ? -61.336 21.891 48.116 1.00 89.56 389 GLU A CA 1
ATOM 2910 C C . GLU A 1 389 ? -59.923 21.562 47.626 1.00 89.56 389 GLU A C 1
ATOM 2912 O O . GLU A 1 389 ? -59.747 21.235 46.451 1.00 89.56 389 GLU A O 1
ATOM 2917 N N . LYS A 1 390 ? -58.927 21.534 48.524 1.00 86.31 390 LYS A N 1
ATOM 2918 C CA . LYS A 1 390 ? -57.562 21.096 48.182 1.00 86.31 390 LYS A CA 1
ATOM 2919 C C . LYS A 1 390 ? -57.530 19.648 47.690 1.00 86.31 390 LYS A C 1
ATOM 2921 O O . LYS A 1 390 ? -56.787 19.342 46.760 1.00 86.31 390 LYS A O 1
ATOM 2926 N N . ARG A 1 391 ? -58.361 18.753 48.244 1.00 82.00 391 ARG A N 1
ATOM 2927 C CA . ARG A 1 391 ? -58.460 17.368 47.752 1.00 82.00 391 ARG A CA 1
ATOM 2928 C C . ARG A 1 391 ? -59.041 17.304 46.337 1.00 82.00 391 ARG A C 1
ATOM 2930 O O . ARG A 1 391 ? -58.495 16.587 45.507 1.00 82.00 391 ARG A O 1
ATOM 2937 N N . LYS A 1 392 ? -60.082 18.090 46.037 1.00 89.31 392 LYS A N 1
ATOM 2938 C CA . LYS A 1 392 ? -60.668 18.200 44.686 1.00 89.31 392 LYS A CA 1
ATOM 2939 C C . LYS A 1 392 ? -59.687 18.798 43.673 1.00 89.31 392 LYS A C 1
ATOM 2941 O O . LYS A 1 392 ? -59.633 18.325 42.542 1.00 89.31 392 LYS A O 1
ATOM 2946 N N . GLN A 1 393 ? -58.892 19.792 44.074 1.00 85.69 393 GLN A N 1
ATOM 2947 C CA . GLN A 1 393 ? -57.821 20.353 43.241 1.00 85.69 393 GLN A CA 1
ATOM 2948 C C . GLN A 1 393 ? -56.757 19.293 42.912 1.00 85.69 393 GLN A C 1
ATOM 2950 O O . GLN A 1 393 ? -56.443 19.100 41.742 1.00 85.69 393 GLN A O 1
ATOM 2955 N N . LEU A 1 394 ? -56.280 18.543 43.912 1.00 77.81 394 LEU A N 1
ATOM 2956 C CA . LEU A 1 394 ? -55.305 17.463 43.712 1.00 77.81 394 LEU A CA 1
ATOM 2957 C C . LEU A 1 394 ? -55.864 16.298 42.874 1.00 77.81 394 LEU A C 1
ATOM 2959 O O . LEU A 1 394 ? -55.155 15.769 42.023 1.00 77.81 394 LEU A O 1
ATOM 2963 N N . GLU A 1 395 ? -57.129 15.909 43.067 1.00 84.06 395 GLU A N 1
ATOM 2964 C CA . GLU A 1 395 ? -57.801 14.899 42.232 1.00 84.06 395 GLU A CA 1
ATOM 2965 C C . GLU A 1 395 ? -57.919 15.366 40.764 1.00 84.06 395 GLU A C 1
ATOM 2967 O O . GLU A 1 395 ? -57.694 14.574 39.846 1.00 84.06 395 GLU A O 1
ATOM 2972 N N . ALA A 1 396 ? -58.199 16.653 40.523 1.00 87.00 396 ALA A N 1
ATOM 2973 C CA . ALA A 1 396 ? -58.249 17.233 39.180 1.00 87.00 396 ALA A CA 1
ATOM 2974 C C . ALA A 1 396 ? -56.860 17.327 38.517 1.00 87.00 396 ALA A C 1
ATOM 2976 O O . ALA A 1 396 ? -56.708 16.932 37.360 1.00 87.00 396 ALA A O 1
ATOM 2977 N N . GLU A 1 397 ? -55.841 17.783 39.251 1.00 82.62 397 GLU A N 1
ATOM 2978 C CA . GLU A 1 397 ? -54.455 17.869 38.773 1.00 82.62 397 GLU A CA 1
ATOM 2979 C C . GLU A 1 397 ? -53.897 16.478 38.428 1.00 82.62 397 GLU A C 1
ATOM 2981 O O . GLU A 1 397 ? -53.323 16.283 37.355 1.00 82.62 397 GLU A O 1
ATOM 2986 N N . GLN A 1 398 ? -54.149 15.472 39.274 1.00 73.7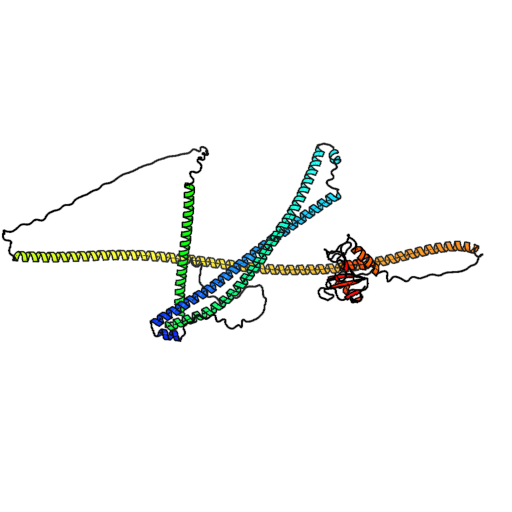5 398 GLN A N 1
ATOM 2987 C CA . GLN A 1 398 ? -53.783 14.080 38.993 1.00 73.75 398 GLN A CA 1
ATOM 2988 C C . GLN A 1 398 ? -54.513 13.525 37.761 1.00 73.75 398 GLN A C 1
ATOM 2990 O O . GLN A 1 398 ? -53.903 12.812 36.962 1.00 73.75 398 GLN A O 1
ATOM 2995 N N . ALA A 1 399 ? -55.789 13.870 37.557 1.00 83.56 399 ALA A N 1
ATOM 2996 C CA . ALA A 1 399 ? -56.541 13.460 36.372 1.00 83.56 399 ALA A CA 1
ATOM 2997 C C . ALA A 1 399 ? -56.028 14.122 35.076 1.00 83.56 399 ALA A C 1
ATOM 2999 O O . ALA A 1 399 ? -56.060 13.498 34.012 1.00 83.56 399 ALA A O 1
ATOM 3000 N N . GLU A 1 400 ? -55.534 15.362 35.137 1.00 84.19 400 GLU A N 1
ATOM 3001 C CA . GLU A 1 400 ? -54.897 16.026 33.994 1.00 84.19 400 GLU A CA 1
ATOM 3002 C C . GLU A 1 400 ? -53.496 15.460 33.712 1.00 84.19 400 GLU A C 1
ATOM 3004 O O . GLU A 1 400 ? -53.173 15.145 32.562 1.00 84.19 400 GLU A O 1
ATOM 3009 N N . ALA A 1 401 ? -52.690 15.244 34.755 1.00 71.50 401 ALA A N 1
ATOM 3010 C CA . ALA A 1 401 ? -51.379 14.610 34.651 1.00 71.50 401 ALA A CA 1
ATOM 3011 C C . ALA A 1 401 ? -51.473 13.189 34.065 1.00 71.50 401 ALA A C 1
ATOM 3013 O O . ALA A 1 401 ? -50.667 12.823 33.209 1.00 71.50 401 ALA A O 1
ATOM 3014 N N . ALA A 1 402 ? -52.491 12.411 34.452 1.00 77.88 402 ALA A N 1
ATOM 3015 C CA . ALA A 1 402 ? -52.752 11.083 33.897 1.00 77.88 402 ALA A CA 1
ATOM 3016 C C . ALA A 1 402 ? -53.054 11.122 32.386 1.00 77.88 402 ALA A C 1
ATOM 3018 O O . ALA A 1 402 ? -52.491 10.326 31.634 1.00 77.88 402 ALA A O 1
ATOM 3019 N N . LYS A 1 403 ? -53.876 12.077 31.921 1.00 87.62 403 LYS A N 1
ATOM 3020 C CA . LYS A 1 403 ? -54.158 12.271 30.484 1.00 87.62 403 LYS A CA 1
ATOM 3021 C C . LYS A 1 403 ? -52.892 12.635 29.708 1.00 87.62 403 LYS A C 1
ATOM 3023 O O . LYS A 1 403 ? -52.571 11.976 28.722 1.00 87.62 403 LYS A O 1
ATOM 3028 N N . LYS A 1 404 ? -52.129 13.617 30.201 1.00 80.12 404 LYS A N 1
ATOM 3029 C CA . LYS A 1 404 ? -50.850 14.040 29.603 1.00 80.12 404 LYS A CA 1
ATOM 3030 C C . LYS A 1 404 ? -49.835 12.890 29.542 1.00 80.12 404 LYS A C 1
ATOM 3032 O O . LYS A 1 404 ? -49.128 12.750 28.546 1.00 80.12 404 LYS A O 1
ATOM 3037 N N . ALA A 1 405 ? -49.793 12.027 30.560 1.00 66.69 405 ALA A N 1
ATOM 3038 C CA . ALA A 1 405 ? -48.954 10.828 30.565 1.00 66.69 405 ALA A CA 1
ATOM 3039 C C . ALA A 1 405 ? -49.412 9.769 29.541 1.00 66.69 405 ALA A C 1
ATOM 3041 O O . ALA A 1 405 ? -48.571 9.147 28.890 1.00 66.69 405 ALA A O 1
ATOM 3042 N N . GLU A 1 406 ? -50.722 9.573 29.352 1.00 83.00 406 GLU A N 1
ATOM 3043 C CA . GLU A 1 406 ? -51.258 8.656 28.337 1.00 83.00 406 GLU A CA 1
ATOM 3044 C C . GLU A 1 406 ? -50.979 9.152 26.906 1.00 83.00 406 GLU A C 1
ATOM 3046 O O . GLU A 1 406 ? -50.583 8.369 26.039 1.00 83.00 406 GLU A O 1
ATOM 3051 N N . GLU A 1 407 ? -51.124 10.455 26.656 1.00 84.38 407 GLU A N 1
ATOM 3052 C CA . GLU A 1 407 ? -50.796 11.092 25.373 1.00 84.38 407 GLU A CA 1
ATOM 3053 C C . GLU A 1 407 ? -49.295 11.019 25.067 1.00 84.38 407 GLU A C 1
ATOM 3055 O O . GLU A 1 407 ? -48.907 10.572 23.984 1.00 84.38 407 GLU A O 1
ATOM 3060 N N . ALA A 1 408 ? -48.440 11.357 26.040 1.00 64.25 408 ALA A N 1
ATOM 3061 C CA . ALA A 1 408 ? -46.990 11.226 25.913 1.00 64.25 408 ALA A CA 1
ATOM 3062 C C . ALA A 1 408 ? -46.568 9.773 25.634 1.00 64.25 408 ALA A C 1
ATOM 3064 O O . ALA A 1 408 ? -45.713 9.529 24.780 1.00 64.25 408 ALA A O 1
ATOM 3065 N N . ARG A 1 409 ? -47.209 8.794 26.289 1.00 79.44 409 ARG A N 1
ATOM 3066 C CA . ARG A 1 409 ? -46.979 7.367 26.031 1.00 79.44 409 ARG A CA 1
ATOM 3067 C C . ARG A 1 409 ? -47.384 6.967 24.608 1.00 79.44 409 ARG A C 1
ATOM 3069 O O . ARG A 1 409 ? -46.597 6.304 23.938 1.00 79.44 409 ARG A O 1
ATOM 3076 N N . LYS A 1 410 ? -48.556 7.383 24.116 1.00 87.62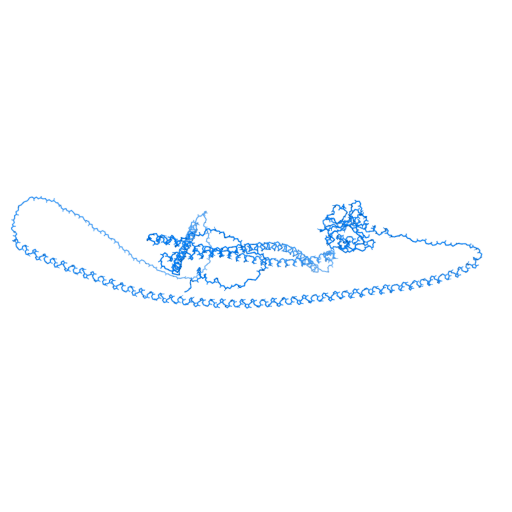 410 LYS A N 1
ATOM 3077 C CA . LYS A 1 410 ? -49.002 7.102 22.734 1.00 87.62 410 LYS A CA 1
ATOM 3078 C C . LYS A 1 410 ? -48.039 7.690 21.698 1.00 87.62 410 LYS A C 1
ATOM 3080 O O . LYS A 1 410 ? -47.635 6.991 20.770 1.00 87.62 410 LYS A O 1
ATOM 3085 N N . ALA A 1 411 ? -47.601 8.935 21.897 1.00 76.00 411 ALA A N 1
ATOM 3086 C CA . ALA A 1 411 ? -46.588 9.568 21.053 1.00 76.00 411 ALA A CA 1
ATOM 3087 C C . ALA A 1 411 ? -45.242 8.815 21.099 1.00 76.00 411 ALA A C 1
ATOM 3089 O O . ALA A 1 411 ? -44.593 8.633 20.066 1.00 76.00 411 ALA A O 1
ATOM 3090 N N . GLN A 1 412 ? -44.838 8.318 22.274 1.00 60.00 412 GLN A N 1
ATOM 3091 C CA . GLN A 1 412 ? -43.630 7.509 22.433 1.00 60.00 412 GLN A CA 1
ATOM 3092 C C . GLN A 1 412 ? -43.741 6.146 21.728 1.00 60.00 412 GLN A C 1
ATOM 3094 O O . GLN A 1 412 ? -42.775 5.721 21.096 1.00 60.00 412 GLN A O 1
ATOM 3099 N N . GLU A 1 413 ? -44.892 5.472 21.793 1.00 82.56 413 GLU A N 1
ATOM 3100 C CA . GLU A 1 413 ? -45.156 4.205 21.093 1.00 82.56 413 GLU A CA 1
ATOM 3101 C C . GLU A 1 413 ? -45.148 4.394 19.561 1.00 82.56 413 GLU A C 1
ATOM 3103 O O . GLU A 1 413 ? -44.535 3.603 18.839 1.00 82.56 413 GLU A O 1
ATOM 3108 N N . GLU A 1 414 ? -45.703 5.494 19.041 1.00 84.12 414 GLU A N 1
ATOM 3109 C CA . GLU A 1 414 ? -45.632 5.816 17.608 1.00 84.12 414 GLU A CA 1
ATOM 3110 C C . GLU A 1 414 ? -44.199 6.165 17.152 1.00 84.12 414 GLU A C 1
ATOM 3112 O O . GLU A 1 414 ? -43.727 5.671 16.122 1.00 84.12 414 GLU A O 1
ATOM 3117 N N . ALA A 1 415 ? -43.461 6.953 17.944 1.00 65.12 415 ALA A N 1
ATOM 3118 C CA . ALA A 1 415 ? -42.048 7.274 17.709 1.00 65.12 415 ALA A CA 1
ATOM 3119 C C . ALA A 1 415 ? -41.103 6.073 17.941 1.00 65.12 415 ALA A C 1
ATOM 3121 O O . ALA A 1 415 ? -39.939 6.070 17.506 1.00 65.12 415 ALA A O 1
ATOM 3122 N N . GLN A 1 416 ? -41.575 5.021 18.614 1.00 66.12 416 GLN A N 1
ATOM 3123 C CA . GLN A 1 416 ? -40.966 3.699 18.560 1.00 66.12 416 GLN A CA 1
ATOM 3124 C C . GLN A 1 416 ? -41.241 3.071 17.195 1.00 66.12 416 GLN A C 1
ATOM 3126 O O . GLN A 1 416 ? -40.282 2.956 16.429 1.00 66.12 416 GLN A O 1
ATOM 3131 N N . ARG A 1 417 ? -42.505 2.801 16.841 1.00 87.06 417 ARG A N 1
ATOM 3132 C CA . ARG A 1 417 ? -42.890 2.095 15.604 1.00 87.06 417 ARG A CA 1
ATOM 3133 C C . ARG A 1 417 ? -42.262 2.684 14.333 1.00 87.06 417 ARG A C 1
ATOM 3135 O O . ARG A 1 417 ? -41.555 1.969 13.628 1.00 87.06 417 ARG A O 1
ATOM 3142 N N . LYS A 1 418 ? -42.395 3.999 14.103 1.00 81.25 418 LYS A N 1
ATOM 3143 C CA . LYS A 1 418 ? -41.815 4.712 12.939 1.00 81.25 418 LYS A CA 1
ATOM 3144 C C . LYS A 1 418 ? -40.302 4.516 12.786 1.00 81.25 418 LYS A C 1
ATOM 3146 O O . LYS A 1 418 ? -39.765 4.533 11.682 1.00 81.25 418 LYS A O 1
ATOM 3151 N N . ALA A 1 419 ? -39.594 4.328 13.896 1.00 61.91 419 ALA A N 1
ATOM 3152 C CA . ALA A 1 419 ? -38.149 4.131 13.904 1.00 61.91 419 ALA A CA 1
ATOM 3153 C C . ALA A 1 419 ? -37.725 2.650 13.960 1.00 61.91 419 ALA A C 1
ATOM 3155 O O . ALA A 1 419 ? -36.544 2.364 13.772 1.00 61.91 419 ALA A O 1
ATOM 3156 N N . GLU A 1 420 ? -38.649 1.714 14.192 1.00 75.88 420 GLU A N 1
ATOM 3157 C CA . GLU A 1 420 ? -38.444 0.299 13.855 1.00 75.88 420 GLU A CA 1
ATOM 3158 C C . GLU A 1 420 ? -38.612 0.103 12.343 1.00 75.88 420 GLU A C 1
ATOM 3160 O O . GLU A 1 420 ? -37.739 -0.471 11.695 1.00 75.88 420 GLU A O 1
ATOM 3165 N N . GLU A 1 421 ? -39.670 0.691 11.771 1.00 83.44 421 GLU A N 1
ATOM 3166 C CA . GLU A 1 421 ? -39.933 0.766 10.327 1.00 83.44 421 GLU A CA 1
ATOM 3167 C C . GLU A 1 421 ? -38.716 1.340 9.569 1.00 83.44 421 GLU A C 1
ATOM 3169 O O . GLU A 1 421 ? -38.218 0.712 8.632 1.00 83.44 421 GLU A O 1
ATOM 3174 N N . ALA A 1 422 ? -38.159 2.470 10.029 1.00 69.50 422 ALA A N 1
ATOM 3175 C CA . ALA A 1 422 ? -36.961 3.074 9.436 1.00 69.50 422 ALA A CA 1
ATOM 3176 C C . ALA A 1 422 ? -35.716 2.165 9.497 1.00 69.50 422 ALA A C 1
ATOM 3178 O O . ALA A 1 422 ? -34.980 2.066 8.515 1.00 69.50 422 ALA A O 1
ATOM 3179 N N . LYS A 1 423 ? -35.484 1.459 10.615 1.00 67.88 423 LYS A N 1
ATOM 3180 C CA . LYS A 1 423 ? -34.361 0.510 10.728 1.00 67.88 423 LYS A CA 1
ATOM 3181 C C . LYS A 1 423 ? -34.540 -0.718 9.852 1.00 67.88 423 LYS A C 1
ATOM 3183 O O . LYS A 1 423 ? -33.557 -1.212 9.310 1.00 67.88 423 LYS A O 1
ATOM 3188 N N . LYS A 1 424 ? -35.773 -1.202 9.687 1.00 81.25 424 LYS A N 1
ATOM 3189 C CA . LYS A 1 424 ? -36.062 -2.297 8.761 1.00 81.25 424 LYS A CA 1
ATOM 3190 C C . LYS A 1 424 ? -35.768 -1.874 7.318 1.00 81.25 424 LYS A C 1
ATOM 3192 O O . LYS A 1 424 ? -35.083 -2.601 6.608 1.00 81.25 424 LYS A O 1
ATOM 3197 N N . ALA A 1 425 ? -36.202 -0.679 6.914 1.00 78.81 425 ALA A N 1
ATOM 3198 C CA . ALA A 1 425 ? -35.892 -0.126 5.595 1.00 78.81 425 ALA A CA 1
ATOM 3199 C C . ALA A 1 425 ? -34.376 0.071 5.375 1.00 78.81 425 ALA A C 1
ATOM 3201 O O . ALA A 1 425 ? -33.875 -0.166 4.278 1.00 78.81 425 ALA A O 1
ATOM 3202 N N . GLU A 1 426 ? -33.629 0.455 6.414 1.00 69.19 426 GLU A N 1
ATOM 3203 C CA . GLU A 1 426 ? -32.164 0.527 6.374 1.00 69.19 426 GLU A CA 1
ATOM 3204 C C . GLU A 1 426 ? -31.495 -0.853 6.270 1.00 69.19 426 GLU A C 1
ATOM 3206 O O . GLU A 1 426 ? -30.579 -1.015 5.466 1.00 69.19 426 GLU A O 1
ATOM 3211 N N . HIS A 1 427 ? -31.977 -1.861 7.001 1.00 69.44 427 HIS A N 1
ATOM 3212 C CA . HIS A 1 427 ? -31.495 -3.241 6.886 1.00 69.44 427 HIS A CA 1
ATOM 3213 C C . HIS A 1 427 ? -31.716 -3.788 5.469 1.00 69.44 427 HIS A C 1
ATOM 3215 O O . HIS A 1 427 ? -30.767 -4.222 4.821 1.00 69.44 427 HIS A O 1
ATOM 3221 N N . GLU A 1 428 ? -32.936 -3.656 4.937 1.00 86.06 428 GLU A N 1
ATOM 3222 C CA . GLU A 1 428 ? -33.266 -4.073 3.569 1.00 86.06 428 GLU A CA 1
ATOM 3223 C C . GLU A 1 428 ? -32.444 -3.313 2.508 1.00 86.06 428 GLU A C 1
ATOM 3225 O O . GLU A 1 428 ? -32.147 -3.869 1.451 1.00 86.06 428 GLU A O 1
ATOM 3230 N N . ARG A 1 429 ? -32.053 -2.054 2.766 1.00 84.94 429 ARG A N 1
ATOM 3231 C CA . ARG A 1 429 ? -31.145 -1.281 1.898 1.00 84.94 429 ARG A CA 1
ATOM 3232 C C . ARG A 1 429 ? -29.729 -1.862 1.916 1.00 84.94 429 ARG A C 1
ATOM 3234 O O . ARG A 1 429 ? -29.144 -2.057 0.854 1.00 84.94 429 ARG A O 1
ATOM 3241 N N . LEU A 1 430 ? -29.199 -2.156 3.104 1.00 73.25 430 LEU A N 1
ATOM 3242 C CA . LEU A 1 430 ? -27.854 -2.710 3.291 1.00 73.25 430 LEU A CA 1
ATOM 3243 C C . LEU A 1 430 ? -27.732 -4.142 2.746 1.00 73.25 430 LEU A C 1
ATOM 3245 O O . LEU A 1 430 ? -26.710 -4.474 2.151 1.00 73.25 430 LEU A O 1
ATOM 3249 N N . GLU A 1 431 ? -28.771 -4.971 2.872 1.00 83.06 431 GLU A N 1
ATOM 3250 C CA . GLU A 1 431 ? -28.811 -6.314 2.272 1.00 83.06 431 GLU A CA 1
ATOM 3251 C C . GLU A 1 431 ? -28.809 -6.265 0.738 1.00 83.06 431 GLU A C 1
ATOM 3253 O O . GLU A 1 431 ? -28.085 -7.032 0.099 1.00 83.06 431 GLU A O 1
ATOM 3258 N N . ARG A 1 432 ? -29.560 -5.334 0.132 1.00 85.62 432 ARG A N 1
ATOM 3259 C CA . ARG A 1 432 ? -29.537 -5.115 -1.327 1.00 85.62 432 ARG A CA 1
ATOM 3260 C C . ARG A 1 432 ? -28.159 -4.645 -1.790 1.00 85.62 432 ARG A C 1
ATOM 3262 O O . ARG A 1 432 ? -27.617 -5.213 -2.732 1.00 85.62 432 ARG A O 1
ATOM 3269 N N . GLU A 1 433 ? -27.558 -3.683 -1.091 1.00 78.19 433 GLU A N 1
ATOM 3270 C CA . GLU A 1 433 ? -26.212 -3.196 -1.412 1.00 78.19 433 GLU A CA 1
ATOM 3271 C C . GLU A 1 433 ? -25.147 -4.301 -1.258 1.00 78.19 433 GLU A C 1
ATOM 3273 O O . GLU A 1 433 ? -24.248 -4.424 -2.091 1.00 78.19 433 GLU A O 1
ATOM 3278 N N . ALA A 1 434 ? -25.259 -5.159 -0.238 1.00 72.19 434 ALA A N 1
ATOM 3279 C CA . ALA A 1 434 ? -24.388 -6.319 -0.067 1.00 72.19 434 ALA A CA 1
ATOM 3280 C C . ALA A 1 434 ? -24.539 -7.333 -1.218 1.00 72.19 434 ALA A C 1
ATOM 3282 O O . ALA A 1 434 ? -23.532 -7.785 -1.766 1.00 72.19 434 ALA A O 1
ATOM 3283 N N . ALA A 1 435 ? -25.772 -7.638 -1.635 1.00 81.31 435 ALA A N 1
ATOM 3284 C CA . ALA A 1 435 ? -26.045 -8.532 -2.761 1.00 81.31 435 ALA A CA 1
ATOM 3285 C C . ALA A 1 435 ? -25.546 -7.961 -4.104 1.00 81.31 435 ALA A C 1
ATOM 3287 O O . ALA A 1 435 ? -24.984 -8.694 -4.922 1.00 81.31 435 ALA A O 1
ATOM 3288 N N . GLU A 1 436 ? -25.682 -6.650 -4.328 1.00 82.81 436 GLU A N 1
ATOM 3289 C CA . GLU A 1 436 ? -25.129 -5.963 -5.501 1.00 82.81 436 GLU A CA 1
ATOM 3290 C C . GLU A 1 436 ? -23.594 -5.990 -5.509 1.00 82.81 436 GLU A C 1
ATOM 3292 O O . GLU A 1 436 ? -22.989 -6.303 -6.540 1.00 82.81 436 GLU A O 1
ATOM 3297 N N . ARG A 1 437 ? -22.951 -5.750 -4.357 1.00 73.12 437 ARG A N 1
ATOM 3298 C CA . ARG A 1 437 ? -21.492 -5.875 -4.187 1.00 73.12 437 ARG A CA 1
ATOM 3299 C C . ARG A 1 437 ? -21.010 -7.311 -4.438 1.00 73.12 437 ARG A C 1
ATOM 3301 O O . ARG A 1 437 ? -20.001 -7.495 -5.116 1.00 73.12 437 ARG A O 1
ATOM 3308 N N . GLU A 1 438 ? -21.732 -8.331 -3.969 1.00 81.12 438 GLU A N 1
ATOM 3309 C CA . GLU A 1 438 ? -21.404 -9.742 -4.233 1.00 81.12 438 GLU A CA 1
ATOM 3310 C C . GLU A 1 438 ? -21.566 -10.098 -5.724 1.00 81.12 438 GLU A C 1
ATOM 3312 O O . GLU A 1 438 ? -20.701 -10.751 -6.317 1.00 81.12 438 GLU A O 1
ATOM 3317 N N . ALA A 1 439 ? -22.636 -9.625 -6.371 1.00 82.19 439 ALA A N 1
ATOM 3318 C CA . ALA A 1 439 ? -22.856 -9.808 -7.804 1.00 82.19 439 ALA A CA 1
ATOM 3319 C C . ALA A 1 439 ? -21.790 -9.092 -8.657 1.00 82.19 439 ALA A C 1
ATOM 3321 O O . ALA A 1 439 ? -21.349 -9.630 -9.677 1.00 82.19 439 ALA A O 1
ATOM 3322 N N . ALA A 1 440 ? -21.339 -7.907 -8.237 1.00 70.31 440 ALA A N 1
ATOM 3323 C CA . ALA A 1 440 ? -20.229 -7.192 -8.860 1.00 70.31 440 ALA A CA 1
ATOM 3324 C C . ALA A 1 440 ? -18.894 -7.938 -8.679 1.00 70.31 440 ALA A C 1
ATOM 3326 O O . ALA A 1 440 ? -18.146 -8.088 -9.646 1.00 70.31 440 ALA A O 1
ATOM 3327 N N . ALA A 1 441 ? -18.622 -8.473 -7.483 1.00 74.00 441 ALA A N 1
ATOM 3328 C CA . ALA A 1 441 ? -17.423 -9.264 -7.204 1.00 74.00 441 ALA A CA 1
ATOM 3329 C C . ALA A 1 441 ? -17.350 -10.537 -8.068 1.00 74.00 441 ALA A C 1
ATOM 3331 O O . ALA A 1 441 ? -16.309 -10.808 -8.668 1.00 74.00 441 ALA A O 1
ATOM 3332 N N . LYS A 1 442 ? -18.465 -11.269 -8.218 1.00 86.75 442 LYS A N 1
ATOM 3333 C CA . LYS A 1 442 ? -18.555 -12.447 -9.104 1.00 86.75 442 LYS A CA 1
ATOM 3334 C C . LYS A 1 442 ? -18.254 -12.087 -10.563 1.00 86.75 442 LYS A C 1
ATOM 3336 O O . LYS A 1 442 ? -17.386 -12.707 -11.175 1.00 86.75 442 LYS A O 1
ATOM 3341 N N . LYS A 1 443 ? -18.875 -11.023 -11.091 1.00 81.56 443 LYS A N 1
ATOM 3342 C CA . LYS A 1 443 ? -18.600 -10.514 -12.451 1.00 81.56 443 LYS A CA 1
ATOM 3343 C C . LYS A 1 443 ? -17.137 -10.089 -12.636 1.00 81.56 443 LYS A C 1
ATOM 3345 O O . LYS A 1 443 ? -16.557 -10.339 -13.690 1.00 81.56 443 LYS A O 1
ATOM 3350 N N . ALA A 1 444 ? -16.522 -9.475 -11.623 1.00 70.62 444 ALA A N 1
ATOM 3351 C CA . ALA A 1 444 ? -15.108 -9.100 -11.657 1.00 70.62 444 ALA A CA 1
ATOM 3352 C C . ALA A 1 444 ? -14.176 -10.329 -11.650 1.00 70.62 444 ALA A C 1
ATOM 3354 O O . ALA A 1 444 ? -13.172 -10.347 -12.365 1.00 70.62 444 ALA A O 1
ATOM 3355 N N . GLU A 1 445 ? -14.514 -11.383 -10.900 1.00 78.75 445 GLU A N 1
ATOM 3356 C CA . GLU A 1 445 ? -13.764 -12.642 -10.899 1.00 78.75 445 GLU A CA 1
ATOM 3357 C C . GLU A 1 445 ? -13.874 -13.375 -12.249 1.00 78.75 445 GLU A C 1
ATOM 3359 O O . GLU A 1 445 ? -12.871 -13.863 -12.776 1.00 78.75 445 GLU A O 1
ATOM 3364 N N . GLU A 1 446 ? -15.065 -13.409 -12.851 1.00 84.81 446 GLU A N 1
ATOM 3365 C CA . GLU A 1 446 ? -15.298 -13.952 -14.197 1.00 84.81 446 GLU A CA 1
ATOM 3366 C C . GLU A 1 446 ? -14.525 -13.170 -15.268 1.00 84.81 446 GLU A C 1
ATOM 3368 O O . GLU A 1 446 ? -13.809 -13.772 -16.074 1.00 84.81 446 GLU A O 1
ATOM 3373 N N . ALA A 1 447 ? -14.580 -11.835 -15.235 1.00 75.31 447 ALA A N 1
ATOM 3374 C CA . ALA A 1 447 ? -13.810 -10.975 -16.132 1.00 75.31 447 ALA A CA 1
ATOM 3375 C C . ALA A 1 447 ? -12.293 -11.196 -15.980 1.00 75.31 447 ALA A C 1
ATOM 3377 O O . ALA A 1 447 ? -11.576 -11.286 -16.979 1.00 75.31 447 ALA A O 1
ATOM 3378 N N . ARG A 1 448 ? -11.799 -11.367 -14.745 1.00 80.62 448 ARG A N 1
ATOM 3379 C CA . ARG A 1 448 ? -10.394 -11.703 -14.467 1.00 80.62 448 ARG A CA 1
ATOM 3380 C C . ARG A 1 448 ? -10.010 -13.074 -15.033 1.00 80.62 448 ARG A C 1
ATOM 3382 O O . ARG A 1 448 ? -8.967 -13.180 -15.675 1.00 80.62 448 ARG A O 1
ATOM 3389 N N . LYS A 1 449 ? -10.846 -14.104 -14.854 1.00 87.50 449 LYS A N 1
ATOM 3390 C CA . LYS A 1 449 ? -10.630 -15.448 -15.430 1.00 87.50 449 LYS A CA 1
ATOM 3391 C C . LYS A 1 449 ? -10.603 -15.406 -16.962 1.00 87.50 449 LYS A C 1
ATOM 3393 O O . LYS A 1 449 ? -9.726 -16.018 -17.571 1.00 87.50 449 LYS A O 1
ATOM 3398 N N . ALA A 1 450 ? -11.508 -14.651 -17.587 1.00 83.12 450 ALA A N 1
ATOM 3399 C CA . ALA A 1 450 ? -11.540 -14.459 -19.036 1.00 83.12 450 ALA A CA 1
ATOM 3400 C C . ALA A 1 450 ? -10.288 -13.722 -19.553 1.00 83.12 450 ALA A C 1
ATOM 3402 O O . ALA A 1 450 ? -9.685 -14.147 -20.541 1.00 83.12 450 ALA A O 1
ATOM 3403 N N . ALA A 1 451 ? -9.844 -12.670 -18.857 1.00 74.19 451 ALA A N 1
ATOM 3404 C CA . ALA A 1 451 ? -8.610 -11.952 -19.178 1.00 74.19 451 ALA A CA 1
ATOM 3405 C C . ALA A 1 451 ? -7.363 -12.846 -19.037 1.00 74.19 451 ALA A C 1
ATOM 3407 O O . ALA A 1 451 ? -6.498 -12.836 -19.912 1.00 74.19 451 ALA A O 1
ATOM 3408 N N . GLU A 1 452 ? -7.289 -13.675 -17.991 1.00 84.00 452 GLU A N 1
ATOM 3409 C CA . GLU A 1 452 ? -6.195 -14.633 -17.792 1.00 84.00 452 GLU A CA 1
ATOM 3410 C C . GLU A 1 452 ? -6.166 -15.709 -18.893 1.00 84.00 452 GLU A C 1
ATOM 3412 O O . GLU A 1 452 ? -5.099 -16.034 -19.419 1.00 84.00 452 GLU A O 1
ATOM 3417 N N . GLN A 1 453 ? -7.327 -16.239 -19.297 1.00 86.00 453 GLN A N 1
ATOM 3418 C CA . GLN A 1 453 ? -7.417 -17.169 -20.428 1.00 86.00 453 GLN A CA 1
ATOM 3419 C C . GLN A 1 453 ? -6.995 -16.511 -21.746 1.00 86.00 453 GLN A C 1
ATOM 3421 O O . GLN A 1 453 ? -6.233 -17.115 -22.504 1.00 86.00 453 GLN A O 1
ATOM 3426 N N . LYS A 1 454 ? -7.426 -15.269 -22.008 1.00 87.00 454 LYS A N 1
ATOM 3427 C CA . LYS A 1 454 ? -7.012 -14.503 -23.191 1.00 87.00 454 LYS A CA 1
ATOM 3428 C C . LYS A 1 454 ? -5.494 -14.292 -23.214 1.00 87.00 454 LYS A C 1
ATOM 3430 O O . LYS A 1 454 ? -4.860 -14.636 -24.207 1.00 87.00 454 LYS A O 1
ATOM 3435 N N . ALA A 1 455 ? -4.900 -13.846 -22.106 1.00 79.44 455 ALA A N 1
ATOM 3436 C CA . ALA A 1 455 ? -3.454 -13.661 -21.986 1.00 79.44 455 ALA A CA 1
ATOM 3437 C C . ALA A 1 455 ? -2.670 -14.970 -22.212 1.00 79.44 455 ALA A C 1
ATOM 3439 O O . ALA A 1 455 ? -1.647 -14.968 -22.897 1.00 79.44 455 ALA A O 1
ATOM 3440 N N . LYS A 1 456 ? -3.168 -16.113 -21.712 1.00 86.75 456 LYS A N 1
ATOM 3441 C CA . LYS A 1 456 ? -2.576 -17.438 -21.984 1.00 86.75 456 LYS A CA 1
ATOM 3442 C C . LYS A 1 456 ? -2.667 -17.828 -23.464 1.00 86.75 456 LYS A C 1
ATOM 3444 O O . LYS A 1 456 ? -1.700 -18.363 -24.004 1.00 86.75 456 LYS A O 1
ATOM 3449 N N . GLN A 1 457 ? -3.785 -17.544 -24.136 1.00 84.75 457 GLN A N 1
ATOM 3450 C CA . GLN A 1 457 ? -3.926 -17.785 -25.578 1.00 84.75 457 GLN A CA 1
ATOM 3451 C C . GLN A 1 457 ? -3.003 -16.879 -26.408 1.00 84.75 457 GLN A C 1
ATOM 3453 O O . GLN A 1 457 ? -2.395 -17.347 -27.369 1.00 84.75 457 GLN A O 1
ATOM 3458 N N . GLU A 1 458 ? -2.864 -15.606 -26.040 1.00 84.69 458 GLU A N 1
ATOM 3459 C CA . GLU A 1 458 ? -1.980 -14.648 -26.716 1.00 84.69 458 GLU A CA 1
ATOM 3460 C C . GLU A 1 458 ? -0.499 -15.009 -26.519 1.00 84.69 458 GLU A C 1
ATOM 3462 O O . GLU A 1 458 ? 0.257 -15.024 -27.491 1.00 84.69 458 GLU A O 1
ATOM 3467 N N . ALA A 1 459 ? -0.099 -15.427 -25.313 1.00 81.06 459 ALA A N 1
ATOM 3468 C CA . ALA A 1 459 ? 1.241 -15.951 -25.046 1.00 81.06 459 ALA A CA 1
ATOM 3469 C C . ALA A 1 459 ? 1.545 -17.227 -25.858 1.00 81.06 459 ALA A C 1
ATOM 3471 O O . ALA A 1 459 ? 2.610 -17.329 -26.468 1.00 81.06 459 ALA A O 1
ATOM 3472 N N . ALA A 1 460 ? 0.600 -18.172 -25.933 1.00 88.31 460 ALA A N 1
ATOM 3473 C CA . ALA A 1 460 ? 0.754 -19.394 -26.726 1.00 88.31 460 ALA A CA 1
ATOM 3474 C C . ALA A 1 460 ? 0.864 -19.109 -28.238 1.00 88.31 460 ALA A C 1
ATOM 3476 O O . ALA A 1 460 ? 1.663 -19.743 -28.930 1.00 88.31 460 ALA A O 1
ATOM 3477 N N . ARG A 1 461 ? 0.111 -18.123 -28.755 1.00 88.00 461 ARG A N 1
ATOM 3478 C CA . ARG A 1 461 ? 0.242 -17.643 -30.143 1.00 88.00 461 ARG A CA 1
ATOM 3479 C C . ARG A 1 461 ? 1.613 -17.010 -30.384 1.00 88.00 461 ARG A C 1
ATOM 3481 O O . ARG A 1 461 ? 2.295 -17.415 -31.318 1.00 88.00 461 ARG A O 1
ATOM 3488 N N . ALA A 1 462 ? 2.061 -16.113 -29.505 1.00 83.44 462 ALA A N 1
ATOM 3489 C CA . ALA A 1 462 ? 3.376 -15.480 -29.612 1.00 83.44 462 ALA A CA 1
ATOM 3490 C C . ALA A 1 462 ? 4.534 -16.499 -29.571 1.00 83.44 462 ALA A C 1
ATOM 3492 O O . ALA A 1 462 ? 5.516 -16.355 -30.302 1.00 83.44 462 ALA A O 1
ATOM 3493 N N . GLU A 1 463 ? 4.423 -17.564 -28.769 1.00 86.50 463 GLU A N 1
ATOM 3494 C CA . GLU A 1 463 ? 5.407 -18.653 -28.759 1.00 86.50 463 GLU A CA 1
ATOM 3495 C C . GLU A 1 463 ? 5.377 -19.478 -30.061 1.00 86.50 463 GLU A C 1
ATOM 3497 O O . GLU A 1 463 ? 6.432 -19.837 -30.593 1.00 86.50 463 GLU A O 1
ATOM 3502 N N . ALA A 1 464 ? 4.189 -19.751 -30.611 1.00 86.81 464 ALA A N 1
ATOM 3503 C CA . ALA A 1 464 ? 4.033 -20.440 -31.892 1.00 86.81 464 ALA A CA 1
ATOM 3504 C C . ALA A 1 464 ? 4.593 -19.615 -33.066 1.00 86.81 464 ALA A C 1
ATOM 3506 O O . ALA A 1 464 ? 5.366 -20.143 -33.870 1.00 86.81 464 ALA A O 1
ATOM 3507 N N . ASP A 1 465 ? 4.286 -18.317 -33.125 1.00 88.38 465 ASP A N 1
ATOM 3508 C CA . ASP A 1 465 ? 4.813 -17.386 -34.128 1.00 88.38 465 ASP A CA 1
ATOM 3509 C C . ASP A 1 465 ? 6.333 -17.242 -34.019 1.00 88.38 465 ASP A C 1
ATOM 3511 O O . ASP A 1 465 ? 7.036 -17.275 -35.034 1.00 88.38 465 ASP A O 1
ATOM 3515 N N . ARG A 1 466 ? 6.875 -17.185 -32.794 1.00 89.62 466 ARG A N 1
ATOM 3516 C CA . ARG A 1 466 ? 8.324 -17.213 -32.563 1.00 89.62 466 ARG A CA 1
ATOM 3517 C C . ARG A 1 466 ? 8.955 -18.498 -33.108 1.00 89.62 466 ARG A C 1
ATOM 3519 O O . ARG A 1 466 ? 9.937 -18.415 -33.845 1.00 89.62 466 ARG A O 1
ATOM 3526 N N . LYS A 1 467 ? 8.399 -19.676 -32.803 1.00 91.44 467 LYS A N 1
ATOM 3527 C CA . LYS A 1 467 ? 8.897 -20.967 -33.324 1.00 91.44 467 LYS A CA 1
ATOM 3528 C C . LYS A 1 467 ? 8.807 -21.035 -34.854 1.00 91.44 467 LYS A C 1
ATOM 3530 O O . LYS A 1 467 ? 9.730 -21.529 -35.506 1.00 91.44 467 LYS A O 1
ATOM 3535 N N . ALA A 1 468 ? 7.745 -20.490 -35.449 1.00 87.94 468 ALA A N 1
ATOM 3536 C CA . ALA A 1 468 ? 7.597 -20.384 -36.899 1.00 87.94 468 ALA A CA 1
ATOM 3537 C C . ALA A 1 468 ? 8.634 -19.430 -37.526 1.00 87.94 468 ALA A C 1
ATOM 3539 O O . ALA A 1 468 ? 9.203 -19.745 -38.574 1.00 87.94 468 ALA A O 1
ATOM 3540 N N . ALA A 1 469 ? 8.931 -18.298 -36.882 1.00 84.75 469 ALA A N 1
ATOM 3541 C CA . ALA A 1 469 ? 9.966 -17.359 -37.311 1.00 84.75 469 ALA A CA 1
ATOM 3542 C C . ALA A 1 469 ? 11.381 -17.954 -37.190 1.00 84.75 469 ALA A C 1
ATOM 3544 O O . ALA A 1 469 ? 12.169 -17.847 -38.130 1.00 84.75 469 ALA A O 1
ATOM 3545 N N . GLU A 1 470 ? 11.692 -18.644 -36.088 1.00 89.56 470 GLU A N 1
ATOM 3546 C CA . GLU A 1 470 ? 12.962 -19.358 -35.896 1.00 89.56 470 GLU A CA 1
ATOM 3547 C C . GLU A 1 470 ? 13.157 -20.454 -36.961 1.00 89.56 470 GLU A C 1
ATOM 3549 O O . GLU A 1 470 ? 14.234 -20.542 -37.561 1.00 89.56 470 GLU A O 1
ATOM 3554 N N . LYS A 1 471 ? 12.103 -21.220 -37.288 1.00 91.38 471 LYS A N 1
ATOM 3555 C CA . LYS A 1 471 ? 12.115 -22.199 -38.389 1.00 91.38 471 LYS A CA 1
ATOM 3556 C C . LYS A 1 471 ? 12.363 -21.537 -39.751 1.00 91.38 471 LYS A C 1
ATOM 3558 O O . LYS A 1 471 ? 13.293 -21.938 -40.451 1.00 91.38 471 LYS A O 1
ATOM 3563 N N . ARG A 1 472 ? 11.607 -20.489 -40.105 1.00 90.50 472 ARG A N 1
ATOM 3564 C CA . ARG A 1 472 ? 11.789 -19.735 -41.365 1.00 90.50 472 ARG A CA 1
ATOM 3565 C C . ARG A 1 472 ? 13.206 -19.162 -41.483 1.00 90.50 472 ARG A C 1
ATOM 3567 O O . ARG A 1 472 ? 13.817 -19.236 -42.548 1.00 90.50 472 ARG A O 1
ATOM 3574 N N . ALA A 1 473 ? 13.771 -18.646 -40.390 1.00 87.50 473 ALA A N 1
ATOM 3575 C CA . ALA A 1 473 ? 15.144 -18.146 -40.356 1.00 87.50 473 ALA A CA 1
ATOM 3576 C C . ALA A 1 473 ? 16.188 -19.266 -40.536 1.00 87.50 473 ALA A C 1
ATOM 3578 O O . ALA A 1 473 ? 17.211 -19.055 -41.193 1.00 87.50 473 ALA A O 1
ATOM 3579 N N . ALA A 1 474 ? 15.949 -20.466 -39.997 1.00 89.25 474 ALA A N 1
ATOM 3580 C CA . ALA A 1 474 ? 16.802 -21.633 -40.229 1.00 89.25 474 ALA A CA 1
ATOM 3581 C C . ALA A 1 474 ? 16.750 -22.104 -41.696 1.00 89.25 474 ALA A C 1
ATOM 3583 O O . ALA A 1 474 ? 17.797 -22.350 -42.299 1.00 89.25 474 ALA A O 1
ATOM 3584 N N . GLU A 1 475 ? 15.558 -22.148 -42.297 1.00 89.81 475 GLU A N 1
ATOM 3585 C CA . GLU A 1 475 ? 15.344 -22.490 -43.710 1.00 89.81 475 GLU A CA 1
ATOM 3586 C C . GLU A 1 475 ? 16.028 -21.481 -44.648 1.00 89.81 475 GLU A C 1
ATOM 3588 O O . GLU A 1 475 ? 16.785 -21.877 -45.538 1.00 89.81 475 GLU A O 1
ATOM 3593 N N . GLN A 1 476 ? 15.875 -20.176 -44.394 1.00 87.12 476 GLN A N 1
ATOM 3594 C CA . GLN A 1 476 ? 16.580 -19.118 -45.131 1.00 87.12 476 GLN A CA 1
ATOM 3595 C C . GLN A 1 476 ? 18.107 -19.234 -45.003 1.00 87.12 476 GLN A C 1
ATOM 3597 O O . GLN A 1 476 ? 18.819 -19.113 -46.001 1.00 87.12 476 GLN A O 1
ATOM 3602 N N . ARG A 1 477 ? 18.636 -19.529 -43.806 1.00 88.56 477 ARG A N 1
ATOM 3603 C CA . ARG A 1 477 ? 20.078 -19.768 -43.595 1.00 88.56 477 ARG A CA 1
ATOM 3604 C C . ARG A 1 477 ? 20.576 -21.003 -44.355 1.00 88.56 477 ARG A C 1
ATOM 3606 O O . ARG A 1 477 ? 21.685 -20.975 -44.889 1.00 88.56 477 ARG A O 1
ATOM 3613 N N . ALA A 1 478 ? 19.780 -22.069 -44.436 1.00 88.19 478 ALA A N 1
ATOM 3614 C CA . ALA A 1 478 ? 20.114 -23.263 -45.213 1.00 88.19 478 ALA A CA 1
ATOM 3615 C C . ALA A 1 478 ? 20.100 -22.989 -46.730 1.00 88.19 478 ALA A C 1
ATOM 3617 O O . ALA A 1 478 ? 21.020 -23.405 -47.438 1.00 88.19 478 ALA A O 1
ATOM 3618 N N . ALA A 1 479 ? 19.111 -22.238 -47.223 1.00 85.88 479 ALA A N 1
ATOM 3619 C CA . ALA A 1 479 ? 19.043 -21.799 -48.617 1.00 85.88 479 ALA A CA 1
ATOM 3620 C C . ALA A 1 479 ? 20.225 -20.884 -48.991 1.00 85.88 479 ALA A C 1
ATOM 3622 O O . ALA A 1 479 ? 20.864 -21.094 -50.023 1.00 85.88 479 ALA A O 1
ATOM 3623 N N . ALA A 1 480 ? 20.579 -19.930 -48.123 1.00 87.56 480 ALA A N 1
ATOM 3624 C CA . ALA A 1 480 ? 21.719 -19.035 -48.319 1.00 87.56 480 ALA A CA 1
ATOM 3625 C C . ALA A 1 480 ? 23.053 -19.798 -48.420 1.00 87.56 480 ALA A C 1
ATOM 3627 O O . ALA A 1 480 ? 23.832 -19.530 -49.334 1.00 87.56 480 ALA A O 1
ATOM 3628 N N . LYS A 1 481 ? 23.289 -20.798 -47.553 1.00 90.69 481 LYS A N 1
ATOM 3629 C CA . LYS A 1 481 ? 24.474 -21.674 -47.639 1.00 90.69 481 LYS A CA 1
ATOM 3630 C C . LYS A 1 481 ? 24.541 -22.423 -48.973 1.00 90.69 481 LYS A C 1
ATOM 3632 O O . LYS A 1 481 ? 25.558 -22.340 -49.657 1.00 90.69 481 LYS A O 1
ATOM 3637 N N . LYS A 1 482 ? 23.445 -23.070 -49.392 1.00 87.62 482 LYS A N 1
ATOM 3638 C CA . LYS A 1 482 ? 23.371 -23.771 -50.690 1.00 87.62 482 LYS A CA 1
ATOM 3639 C C . LYS A 1 482 ? 23.638 -22.827 -51.872 1.00 87.62 482 LYS A C 1
ATOM 3641 O O . LYS A 1 482 ? 24.352 -23.192 -52.804 1.00 87.62 482 LYS A O 1
ATOM 3646 N N . ALA A 1 483 ? 23.120 -21.597 -51.826 1.00 85.12 483 ALA A N 1
ATOM 3647 C CA . ALA A 1 483 ? 23.377 -20.582 -52.847 1.00 85.12 483 ALA A CA 1
ATOM 3648 C C . ALA A 1 483 ? 24.845 -20.106 -52.859 1.00 85.12 483 ALA A C 1
ATOM 3650 O O . ALA A 1 483 ? 25.417 -19.888 -53.930 1.00 85.12 483 ALA A O 1
ATOM 3651 N N . GLU A 1 484 ? 25.484 -19.971 -51.695 1.00 88.06 484 GLU A N 1
ATOM 3652 C CA . GLU A 1 484 ? 26.906 -19.630 -51.581 1.00 88.06 484 GLU A CA 1
ATOM 3653 C C . GLU A 1 484 ? 27.809 -20.762 -52.105 1.00 88.06 484 GLU A C 1
ATOM 3655 O O . GLU A 1 484 ? 28.767 -20.511 -52.839 1.00 88.06 484 GLU A O 1
ATOM 3660 N N . GLU A 1 485 ? 27.483 -22.016 -51.789 1.00 88.12 485 GLU A N 1
ATOM 3661 C CA . GLU A 1 485 ? 28.169 -23.212 -52.289 1.00 88.12 485 GLU A CA 1
ATOM 3662 C C . GLU A 1 485 ? 28.043 -23.341 -53.813 1.00 88.12 485 GLU A C 1
ATOM 3664 O O . GLU A 1 485 ? 29.053 -23.530 -54.495 1.00 88.12 485 GLU A O 1
ATOM 3669 N N . ALA A 1 486 ? 26.844 -23.130 -54.367 1.00 83.44 486 ALA A N 1
ATOM 3670 C CA . ALA A 1 486 ? 26.616 -23.088 -55.811 1.00 83.44 486 ALA A CA 1
ATOM 3671 C C . ALA A 1 486 ? 27.425 -21.966 -56.492 1.00 83.44 486 ALA A C 1
ATOM 3673 O O . ALA A 1 486 ? 28.093 -22.209 -57.500 1.00 83.44 486 ALA A O 1
ATOM 3674 N N . ARG A 1 487 ? 27.459 -20.756 -55.910 1.00 86.62 487 ARG A N 1
ATOM 3675 C CA . ARG A 1 487 ? 28.301 -19.643 -56.396 1.00 86.62 487 ARG A CA 1
ATOM 3676 C C . ARG A 1 487 ? 29.793 -19.994 -56.356 1.00 86.62 487 ARG A C 1
ATOM 3678 O O . ARG A 1 487 ? 30.501 -19.734 -57.328 1.00 86.62 487 ARG A O 1
ATOM 3685 N N . LYS A 1 488 ? 30.277 -20.633 -55.285 1.00 86.69 488 LYS A N 1
ATOM 3686 C CA . LYS A 1 488 ? 31.670 -21.112 -55.165 1.00 86.69 488 LYS A CA 1
ATOM 3687 C C . LYS A 1 488 ? 31.998 -22.201 -56.194 1.00 86.69 488 LYS A C 1
ATOM 3689 O O . LYS A 1 488 ? 33.096 -22.191 -56.751 1.00 86.69 488 LYS A O 1
ATOM 3694 N N . ALA A 1 489 ? 31.071 -23.117 -56.476 1.00 86.19 489 ALA A N 1
ATOM 3695 C CA . ALA A 1 489 ? 31.233 -24.147 -57.501 1.00 86.19 489 ALA A CA 1
ATOM 3696 C C . ALA A 1 489 ? 31.302 -23.536 -58.913 1.00 86.19 489 ALA A C 1
ATOM 3698 O O . ALA A 1 489 ? 32.257 -23.800 -59.647 1.00 86.19 489 ALA A O 1
ATOM 3699 N N . ALA A 1 490 ? 30.366 -22.645 -59.256 1.00 81.00 490 ALA A N 1
ATOM 3700 C CA . ALA A 1 490 ? 30.357 -21.922 -60.527 1.00 81.00 490 ALA A CA 1
ATOM 3701 C C . ALA A 1 490 ? 31.628 -21.072 -60.718 1.00 81.00 490 ALA A C 1
ATOM 3703 O O . ALA A 1 490 ? 32.248 -21.111 -61.781 1.00 81.00 490 ALA A O 1
ATOM 3704 N N . ALA A 1 491 ? 32.088 -20.373 -59.673 1.00 85.12 491 ALA A N 1
ATOM 3705 C CA . ALA A 1 491 ? 33.335 -19.608 -59.707 1.00 85.12 491 ALA A CA 1
ATOM 3706 C C . ALA A 1 491 ? 34.568 -20.500 -59.954 1.00 85.12 491 ALA A C 1
ATOM 3708 O O . ALA A 1 491 ? 35.420 -20.150 -60.773 1.00 85.12 491 ALA A O 1
ATOM 3709 N N . LYS A 1 492 ? 34.649 -21.680 -59.316 1.00 84.12 492 LYS A N 1
ATOM 3710 C CA . LYS A 1 492 ? 35.709 -22.672 -59.584 1.00 84.12 492 LYS A CA 1
ATOM 3711 C C . LYS A 1 492 ? 35.668 -23.178 -61.029 1.00 84.12 492 LYS A C 1
ATOM 3713 O O . LYS A 1 492 ? 36.717 -23.257 -61.664 1.00 84.12 492 LYS A O 1
ATOM 3718 N N . GLN A 1 493 ? 34.486 -23.481 -61.569 1.00 81.56 493 GLN A N 1
ATOM 3719 C CA . GLN A 1 493 ? 34.330 -23.919 -62.962 1.00 81.56 493 GLN A CA 1
ATOM 3720 C C . GLN A 1 493 ? 34.721 -22.814 -63.958 1.00 81.56 493 GLN A C 1
ATOM 3722 O O . GLN A 1 493 ? 35.482 -23.070 -64.892 1.00 81.56 493 GLN A O 1
ATOM 3727 N N . ALA A 1 494 ? 34.287 -21.571 -63.731 1.00 81.19 494 ALA A N 1
ATOM 3728 C CA . ALA A 1 494 ? 34.652 -20.420 -64.556 1.00 81.19 494 ALA A CA 1
ATOM 3729 C C . ALA A 1 494 ? 36.164 -20.128 -64.513 1.00 81.19 494 ALA A C 1
ATOM 3731 O O . ALA A 1 494 ? 36.774 -19.870 -65.553 1.00 81.19 494 ALA A O 1
ATOM 3732 N N . ALA A 1 495 ? 36.790 -20.228 -63.335 1.00 81.31 495 ALA A N 1
ATOM 3733 C CA . ALA A 1 495 ? 38.239 -20.115 -63.182 1.00 81.31 495 ALA A CA 1
ATOM 3734 C C . ALA A 1 495 ? 38.982 -21.250 -63.907 1.00 81.31 495 ALA A C 1
ATOM 3736 O O . ALA A 1 495 ? 39.951 -20.986 -64.615 1.00 81.31 495 ALA A O 1
ATOM 3737 N N . ALA A 1 496 ? 38.503 -22.496 -63.811 1.00 83.12 496 ALA A N 1
ATOM 3738 C CA . ALA A 1 496 ? 39.075 -23.636 -64.526 1.00 83.12 496 ALA A CA 1
ATOM 3739 C C . ALA A 1 496 ? 38.933 -23.507 -66.055 1.00 83.12 496 ALA A C 1
ATOM 3741 O O . ALA A 1 496 ? 39.871 -23.837 -66.782 1.00 83.12 496 ALA A O 1
ATOM 3742 N N . LYS A 1 497 ? 37.805 -22.976 -66.554 1.00 83.00 497 LYS A N 1
ATOM 3743 C CA . LYS A 1 497 ? 37.612 -22.668 -67.981 1.00 83.00 497 LYS A CA 1
ATOM 3744 C C . LYS A 1 497 ? 38.599 -21.593 -68.446 1.00 83.00 497 LYS A C 1
ATOM 3746 O O . LYS A 1 497 ? 39.370 -21.852 -69.367 1.00 83.00 497 LYS A O 1
ATOM 3751 N N . LYS A 1 498 ? 38.678 -20.452 -67.746 1.00 83.75 498 LYS A N 1
ATOM 3752 C CA . LYS A 1 498 ? 39.658 -19.386 -68.038 1.00 83.75 498 LYS A CA 1
ATOM 3753 C C . LYS A 1 498 ? 41.106 -19.886 -67.959 1.00 83.75 498 LYS A C 1
ATOM 3755 O O . LYS A 1 498 ? 41.922 -19.507 -68.793 1.00 83.75 498 LYS A O 1
ATOM 3760 N N . ALA A 1 499 ? 41.432 -20.769 -67.014 1.00 80.94 499 ALA A N 1
ATOM 3761 C CA . ALA A 1 499 ? 42.758 -21.378 -66.907 1.00 80.94 499 ALA A CA 1
ATOM 3762 C C . ALA A 1 499 ? 43.072 -22.306 -68.094 1.00 80.94 499 ALA A C 1
ATOM 3764 O O . ALA A 1 499 ? 44.175 -22.233 -68.633 1.00 80.94 499 ALA A O 1
ATOM 3765 N N . LYS A 1 500 ? 42.111 -23.123 -68.554 1.00 81.06 500 LYS A N 1
ATOM 3766 C CA . LYS A 1 500 ? 42.252 -23.937 -69.776 1.00 81.06 500 LYS A CA 1
ATOM 3767 C C . LYS A 1 500 ? 42.402 -23.069 -71.029 1.00 81.06 500 LYS A C 1
ATOM 3769 O O . LYS A 1 500 ? 43.282 -23.339 -71.838 1.00 81.06 500 LYS A O 1
ATOM 3774 N N . GLU A 1 501 ? 41.621 -21.999 -71.168 1.00 79.62 501 GLU A N 1
ATOM 3775 C CA . GLU A 1 501 ? 41.735 -21.039 -72.278 1.00 79.62 501 GLU A CA 1
ATOM 3776 C C . GLU A 1 501 ? 43.087 -20.309 -72.278 1.00 79.62 501 GLU A C 1
ATOM 3778 O O . GLU A 1 501 ? 43.729 -20.187 -73.321 1.00 79.62 501 GLU A O 1
ATOM 3783 N N . GLN A 1 502 ? 43.568 -19.861 -71.114 1.00 78.81 502 GLN A N 1
ATOM 3784 C CA . GLN A 1 502 ? 44.894 -19.254 -70.980 1.00 78.81 502 GLN A CA 1
ATOM 3785 C C . GLN A 1 502 ? 46.020 -20.263 -71.230 1.00 78.81 502 GLN A C 1
ATOM 3787 O O . GLN A 1 502 ? 47.020 -19.901 -71.845 1.00 78.81 502 GLN A O 1
ATOM 3792 N N . ALA A 1 503 ? 45.869 -21.519 -70.800 1.00 79.25 503 ALA A N 1
ATOM 3793 C CA . ALA A 1 503 ? 46.817 -22.587 -71.102 1.00 79.25 503 ALA A CA 1
ATOM 3794 C C . ALA A 1 503 ? 46.841 -22.906 -72.604 1.00 79.25 503 ALA A C 1
ATOM 3796 O O . ALA A 1 503 ? 47.922 -23.028 -73.166 1.00 79.25 503 ALA A O 1
ATOM 3797 N N . ALA A 1 504 ? 45.686 -22.949 -73.275 1.00 80.06 504 ALA A N 1
ATOM 3798 C CA . ALA A 1 504 ? 45.589 -23.129 -74.722 1.00 80.06 504 ALA A CA 1
ATOM 3799 C C . ALA A 1 504 ? 46.211 -21.949 -75.489 1.00 80.06 504 ALA A C 1
ATOM 3801 O O . ALA A 1 504 ? 47.013 -22.169 -76.393 1.00 80.06 504 ALA A O 1
ATOM 3802 N N . LYS A 1 505 ? 45.934 -20.698 -75.088 1.00 81.19 505 LYS A N 1
ATOM 3803 C CA . LYS A 1 505 ? 46.572 -19.502 -75.668 1.00 81.19 505 LYS A CA 1
ATOM 3804 C C . LYS A 1 505 ? 48.088 -19.501 -75.449 1.00 81.19 505 LYS A C 1
ATOM 3806 O O . LYS A 1 505 ? 48.828 -19.264 -76.399 1.00 81.19 505 LYS A O 1
ATOM 3811 N N . LYS A 1 506 ? 48.567 -19.848 -74.247 1.00 79.56 506 LYS A N 1
ATOM 3812 C CA . LYS A 1 506 ? 50.006 -19.999 -73.962 1.00 79.56 506 LYS A CA 1
ATOM 3813 C C . LYS A 1 506 ? 50.634 -21.160 -74.732 1.00 79.56 506 LYS A C 1
ATOM 3815 O O . LYS A 1 506 ? 51.748 -21.001 -75.208 1.00 79.56 506 LYS A O 1
ATOM 3820 N N . ALA A 1 507 ? 49.938 -22.279 -74.922 1.00 78.94 507 ALA A N 1
ATOM 3821 C CA . ALA A 1 507 ? 50.411 -23.405 -75.726 1.00 78.94 507 ALA A CA 1
ATOM 3822 C C . ALA A 1 507 ? 50.454 -23.068 -77.226 1.00 78.94 507 ALA A C 1
ATOM 3824 O O . ALA A 1 507 ? 51.394 -23.463 -77.906 1.00 78.94 507 ALA A O 1
ATOM 3825 N N . ALA A 1 508 ? 49.498 -22.290 -77.743 1.00 75.69 508 ALA A N 1
ATOM 3826 C CA . ALA A 1 508 ? 49.523 -21.773 -79.111 1.00 75.69 508 ALA A CA 1
ATOM 3827 C C . ALA A 1 508 ? 50.665 -20.762 -79.311 1.00 75.69 508 ALA A C 1
ATOM 3829 O O . ALA A 1 508 ? 51.438 -20.887 -80.258 1.00 75.69 508 ALA A O 1
ATOM 3830 N N . GLN A 1 509 ? 50.847 -19.823 -78.374 1.00 76.44 509 GLN A N 1
ATOM 3831 C CA . GLN A 1 509 ? 51.992 -18.906 -78.353 1.00 76.44 509 GLN A CA 1
ATOM 3832 C C . GLN A 1 509 ? 53.324 -19.656 -78.229 1.00 76.44 509 GLN A C 1
ATOM 3834 O O . GLN A 1 509 ? 54.276 -19.310 -78.919 1.00 76.44 509 GLN A O 1
ATOM 3839 N N . GLN A 1 510 ? 53.397 -20.709 -77.410 1.00 75.31 510 GLN A N 1
ATOM 3840 C CA . GLN A 1 510 ? 54.576 -21.566 -77.293 1.00 75.31 510 GLN A CA 1
ATOM 3841 C C . GLN A 1 510 ? 54.811 -22.400 -78.550 1.00 75.31 510 GLN A C 1
ATOM 3843 O O . GLN A 1 510 ? 55.964 -22.545 -78.920 1.00 75.31 510 GLN A O 1
ATOM 3848 N N . ARG A 1 511 ? 53.778 -22.883 -79.251 1.00 77.31 511 ARG A N 1
ATOM 3849 C CA . ARG A 1 511 ? 53.925 -23.550 -80.557 1.00 77.31 511 ARG A CA 1
ATOM 3850 C C . ARG A 1 511 ? 54.420 -22.580 -81.629 1.00 77.31 511 ARG A C 1
ATOM 3852 O O . ARG A 1 511 ? 55.381 -22.903 -82.313 1.00 77.31 511 ARG A O 1
ATOM 3859 N N . ALA A 1 512 ? 53.871 -21.368 -81.708 1.00 72.56 512 ALA A N 1
ATOM 3860 C CA . ALA A 1 512 ? 54.360 -20.326 -82.615 1.00 72.56 512 ALA A CA 1
ATOM 3861 C C . ALA A 1 512 ? 55.798 -19.883 -82.271 1.00 72.56 512 ALA A C 1
ATOM 3863 O O . ALA A 1 512 ? 56.635 -19.703 -83.157 1.00 72.56 512 ALA A O 1
ATOM 3864 N N . ALA A 1 513 ? 56.125 -19.762 -80.980 1.00 66.81 513 ALA A N 1
ATOM 3865 C CA . ALA A 1 513 ? 57.480 -19.485 -80.511 1.00 66.81 513 ALA A CA 1
ATOM 3866 C C . ALA A 1 513 ? 58.430 -20.671 -80.738 1.00 66.81 513 ALA A C 1
ATOM 3868 O O . ALA A 1 513 ? 59.594 -20.443 -81.036 1.00 66.81 513 ALA A O 1
ATOM 3869 N N . GLN A 1 514 ? 57.954 -21.917 -80.662 1.00 65.75 514 GLN A N 1
ATOM 3870 C CA . GLN A 1 514 ? 58.710 -23.128 -80.992 1.00 65.75 514 GLN A CA 1
ATOM 3871 C C . GLN A 1 514 ? 58.896 -23.290 -82.498 1.00 65.75 514 GLN A C 1
ATOM 3873 O O . GLN A 1 514 ? 59.950 -23.753 -82.894 1.00 65.75 514 GLN A O 1
ATOM 3878 N N . GLN A 1 515 ? 57.961 -22.853 -83.344 1.00 66.88 515 GLN A N 1
ATOM 3879 C CA . GLN A 1 515 ? 58.151 -22.780 -84.796 1.00 66.88 515 GLN A CA 1
ATOM 3880 C C . GLN A 1 515 ? 59.189 -21.704 -85.148 1.00 66.88 515 GLN A C 1
ATOM 3882 O O . GLN A 1 515 ? 60.158 -21.993 -85.847 1.00 66.88 515 GLN A O 1
ATOM 3887 N N . LYS A 1 516 ? 59.088 -20.499 -84.564 1.00 64.81 516 LYS A N 1
ATOM 3888 C CA . LYS A 1 516 ? 60.126 -19.458 -84.695 1.00 64.81 516 LYS A CA 1
ATOM 3889 C C . LYS A 1 516 ? 61.480 -19.901 -84.121 1.00 64.81 516 LYS A C 1
ATOM 3891 O O . LYS A 1 516 ? 62.515 -19.607 -84.711 1.00 64.81 516 LYS A O 1
ATOM 3896 N N . ALA A 1 517 ? 61.498 -20.642 -83.013 1.00 58.53 517 ALA A N 1
ATOM 3897 C CA . ALA A 1 517 ? 62.711 -21.195 -82.410 1.00 58.53 517 ALA A CA 1
ATOM 3898 C C . ALA A 1 517 ? 63.209 -22.480 -83.091 1.00 58.53 517 ALA A C 1
ATOM 3900 O O . ALA A 1 517 ? 64.371 -22.815 -82.910 1.00 58.53 517 ALA A O 1
ATOM 3901 N N . ALA A 1 518 ? 62.387 -23.172 -83.884 1.00 59.88 518 ALA A N 1
ATOM 3902 C CA . ALA A 1 518 ? 62.786 -24.275 -84.756 1.00 59.88 518 ALA A CA 1
ATOM 3903 C C . ALA A 1 518 ? 63.444 -23.726 -86.022 1.00 59.88 518 ALA A C 1
ATOM 3905 O O . ALA A 1 518 ? 64.531 -24.173 -86.359 1.00 59.88 518 ALA A O 1
ATOM 3906 N N . ALA A 1 519 ? 62.893 -22.666 -86.626 1.00 57.88 519 ALA A N 1
ATOM 3907 C CA . ALA A 1 519 ? 63.598 -21.885 -87.643 1.00 57.88 519 ALA A CA 1
ATOM 3908 C C . ALA A 1 519 ? 64.938 -21.348 -87.095 1.00 57.88 519 ALA A C 1
ATOM 3910 O O . ALA A 1 519 ? 65.987 -21.526 -87.713 1.00 57.88 519 ALA A O 1
ATOM 3911 N N . LYS A 1 520 ? 64.948 -20.803 -85.866 1.00 53.97 520 LYS A N 1
ATOM 3912 C CA . LYS A 1 520 ? 66.198 -20.406 -85.193 1.00 53.97 520 LYS A CA 1
ATOM 3913 C C . LYS A 1 520 ? 67.091 -21.575 -84.749 1.00 53.97 520 LYS A C 1
ATOM 3915 O O . LYS A 1 520 ? 68.277 -21.341 -84.577 1.00 53.97 520 LYS A O 1
ATOM 3920 N N . LYS A 1 521 ? 66.589 -22.808 -84.594 1.00 48.72 521 LYS A N 1
ATOM 3921 C CA . LYS A 1 521 ? 67.395 -24.012 -84.292 1.00 48.72 521 LYS A CA 1
ATOM 3922 C C . LYS A 1 521 ? 67.903 -24.734 -85.534 1.00 48.72 521 LYS A C 1
ATOM 3924 O O . LYS A 1 521 ? 68.949 -25.349 -85.432 1.00 48.72 521 LYS A O 1
ATOM 3929 N N . ALA A 1 522 ? 67.258 -24.601 -86.688 1.00 51.38 522 ALA A N 1
ATOM 3930 C CA . ALA A 1 522 ? 67.881 -24.935 -87.965 1.00 51.38 522 ALA A CA 1
ATOM 3931 C C . ALA A 1 522 ? 69.117 -24.040 -88.186 1.00 51.38 522 ALA A C 1
ATOM 3933 O O . ALA A 1 522 ? 70.183 -24.528 -88.547 1.00 51.38 522 ALA A O 1
ATOM 3934 N N . ALA A 1 523 ? 69.018 -22.750 -87.835 1.00 48.34 523 ALA A N 1
ATOM 3935 C CA . ALA A 1 523 ? 70.165 -21.838 -87.804 1.00 48.34 523 ALA A CA 1
ATOM 3936 C C . ALA A 1 523 ? 71.156 -22.100 -86.640 1.00 48.34 523 ALA A C 1
ATOM 3938 O O . ALA A 1 523 ? 72.348 -21.844 -86.788 1.00 48.34 523 ALA A O 1
ATOM 3939 N N . ALA A 1 524 ? 70.688 -22.623 -85.499 1.00 41.97 524 ALA A N 1
ATOM 3940 C CA . ALA A 1 524 ? 71.474 -22.863 -84.277 1.00 41.97 524 ALA A CA 1
ATOM 3941 C C . ALA A 1 524 ? 71.607 -24.356 -83.897 1.00 41.97 524 ALA A C 1
ATOM 3943 O O . ALA A 1 524 ? 71.585 -24.722 -82.720 1.00 41.97 524 ALA A O 1
ATOM 3944 N N . GLN A 1 525 ? 71.728 -25.229 -84.903 1.00 42.22 525 GLN A N 1
ATOM 3945 C CA . GLN A 1 525 ? 72.304 -26.572 -84.756 1.00 42.22 525 GLN A CA 1
ATOM 3946 C C . GLN A 1 525 ? 73.795 -26.602 -85.140 1.00 42.22 525 GLN A C 1
ATOM 3948 O O . GLN A 1 525 ? 74.493 -27.560 -84.813 1.00 42.22 525 GLN A O 1
ATOM 3953 N N . LYS A 1 526 ? 74.329 -25.489 -85.668 1.00 38.38 526 LYS A N 1
ATOM 3954 C CA . LYS A 1 526 ? 75.664 -25.021 -85.265 1.00 38.38 526 LYS A CA 1
ATOM 3955 C C . LYS A 1 526 ? 75.563 -24.428 -83.847 1.00 38.38 526 LYS A C 1
ATOM 3957 O O . LYS A 1 526 ? 74.602 -23.727 -83.558 1.00 38.38 526 LYS A O 1
ATOM 3962 N N . ALA A 1 527 ? 76.576 -24.679 -83.012 1.00 33.16 527 ALA A N 1
ATOM 3963 C CA . ALA A 1 527 ? 76.682 -24.306 -81.588 1.00 33.16 527 ALA A CA 1
ATOM 3964 C C . ALA A 1 527 ? 75.839 -25.133 -80.578 1.00 33.16 527 ALA A C 1
ATOM 3966 O O . ALA A 1 527 ? 74.717 -24.807 -80.197 1.00 33.16 527 ALA A O 1
ATOM 3967 N N . GLN A 1 528 ? 76.496 -26.188 -80.086 1.00 30.27 528 GLN A N 1
ATOM 3968 C CA . GLN A 1 528 ? 76.316 -26.889 -78.800 1.00 30.27 528 GLN A CA 1
ATOM 3969 C C . GLN A 1 528 ? 75.829 -25.957 -77.654 1.00 30.27 528 GLN A C 1
ATOM 3971 O O . GLN A 1 528 ? 76.326 -24.848 -77.515 1.00 30.27 528 GLN A O 1
ATOM 3976 N N . ALA A 1 529 ? 74.818 -26.269 -76.832 1.00 28.08 529 ALA A N 1
ATOM 3977 C CA . ALA A 1 529 ? 74.617 -27.406 -75.912 1.00 28.08 529 ALA A CA 1
ATOM 3978 C C . ALA A 1 529 ? 75.348 -27.313 -74.545 1.00 28.08 529 ALA A C 1
ATOM 3980 O O . ALA A 1 529 ? 76.516 -27.682 -74.445 1.00 28.08 529 ALA A O 1
ATOM 3981 N N . LYS A 1 530 ? 74.614 -26.942 -73.469 1.00 29.39 530 LYS A N 1
ATOM 3982 C CA . LYS A 1 530 ? 74.743 -27.455 -72.072 1.00 29.39 530 LYS A CA 1
ATOM 3983 C C . LYS A 1 530 ? 73.672 -26.872 -71.112 1.00 29.39 530 LYS A C 1
ATOM 3985 O O . LYS A 1 530 ? 73.276 -25.733 -71.294 1.00 29.39 530 LYS A O 1
ATOM 3990 N N . LYS A 1 531 ? 73.265 -27.684 -70.110 1.00 29.70 531 LYS A N 1
ATOM 3991 C CA . LYS A 1 531 ? 72.644 -27.413 -68.769 1.00 29.70 531 LYS A CA 1
ATOM 3992 C C . LYS A 1 531 ? 71.576 -26.286 -68.637 1.00 29.70 531 LYS A C 1
ATOM 3994 O O . LYS A 1 531 ? 71.855 -25.151 -68.974 1.00 29.70 531 LYS A O 1
ATOM 3999 N N . ALA A 1 532 ? 70.337 -26.430 -68.138 1.00 28.11 532 ALA A N 1
ATOM 4000 C CA . ALA A 1 532 ? 69.613 -27.362 -67.238 1.00 28.11 532 ALA A CA 1
ATOM 4001 C C . ALA A 1 532 ? 69.583 -27.043 -65.707 1.00 28.11 532 ALA A C 1
ATOM 4003 O O . ALA A 1 532 ? 70.423 -27.539 -64.969 1.00 28.11 532 ALA A O 1
ATOM 4004 N N . ALA A 1 533 ? 68.500 -26.356 -65.270 1.00 27.95 533 ALA A N 1
ATOM 4005 C CA . ALA A 1 533 ? 67.705 -26.538 -64.018 1.00 27.95 533 ALA A CA 1
ATOM 4006 C C . ALA A 1 533 ? 68.365 -26.269 -62.613 1.00 27.95 533 ALA A C 1
ATOM 4008 O O . ALA A 1 533 ? 69.538 -25.940 -62.561 1.00 27.95 533 ALA A O 1
ATOM 4009 N N . THR A 1 534 ? 67.692 -26.286 -61.430 1.00 30.20 534 THR A N 1
ATOM 4010 C CA . THR A 1 534 ? 66.300 -26.682 -61.046 1.00 30.20 534 THR A CA 1
ATOM 4011 C C . THR A 1 534 ? 65.736 -25.993 -59.757 1.00 30.20 534 THR A C 1
ATOM 4013 O O . THR A 1 534 ? 66.409 -25.987 -58.741 1.00 30.20 534 THR A O 1
ATOM 4016 N N . LYS A 1 535 ? 64.461 -25.534 -59.791 1.00 30.61 535 LYS A N 1
ATOM 4017 C CA . LYS A 1 535 ? 63.349 -25.495 -58.768 1.00 30.61 535 LYS A CA 1
ATOM 4018 C C . LYS A 1 535 ? 63.544 -25.459 -57.213 1.00 30.61 535 LYS A C 1
ATOM 4020 O O . LYS A 1 535 ? 64.391 -26.137 -56.656 1.00 30.61 535 LYS A O 1
ATOM 4025 N N . LYS A 1 536 ? 62.450 -24.980 -56.557 1.00 30.67 536 LYS A N 1
ATOM 4026 C CA . LYS A 1 536 ? 61.978 -25.166 -55.138 1.00 30.67 536 LYS A CA 1
ATOM 4027 C C . LYS A 1 536 ? 62.687 -24.278 -54.081 1.00 30.67 536 LYS A C 1
ATOM 4029 O O . LYS A 1 536 ? 63.719 -23.712 -54.389 1.00 30.67 536 LYS A O 1
ATOM 4034 N N . LYS A 1 537 ? 62.151 -24.032 -52.863 1.00 28.81 537 LYS A N 1
ATOM 4035 C CA . LYS A 1 537 ? 61.047 -24.651 -52.066 1.00 28.81 537 LYS A CA 1
ATOM 4036 C C . LYS A 1 537 ? 60.321 -23.600 -51.172 1.00 28.81 537 LYS A C 1
ATOM 4038 O O . LYS A 1 537 ? 60.870 -22.536 -50.931 1.00 28.81 537 LYS A O 1
ATOM 4043 N N . GLN A 1 538 ? 59.135 -23.913 -50.626 1.00 29.33 538 GLN A N 1
ATOM 4044 C CA . GLN A 1 538 ? 58.457 -23.154 -49.543 1.00 29.33 538 GLN A CA 1
ATOM 4045 C C . GLN A 1 538 ? 58.514 -23.925 -48.207 1.00 29.33 538 GLN A C 1
ATOM 4047 O O . GLN A 1 538 ? 58.373 -25.147 -48.257 1.00 29.33 538 GLN A O 1
ATOM 4052 N N . ALA A 1 539 ? 58.621 -23.235 -47.054 1.00 30.72 539 ALA A N 1
ATOM 4053 C CA . ALA A 1 539 ? 58.073 -23.649 -45.738 1.00 30.72 539 ALA A CA 1
ATOM 4054 C C . ALA A 1 539 ? 58.381 -22.637 -44.597 1.00 30.72 539 ALA A C 1
ATOM 4056 O O . ALA A 1 539 ? 59.438 -22.729 -43.986 1.00 30.72 539 ALA A O 1
ATOM 4057 N N . ALA A 1 540 ? 57.458 -21.719 -44.270 1.00 33.19 540 ALA A N 1
ATOM 4058 C CA . ALA A 1 540 ? 57.408 -20.987 -42.985 1.00 33.19 540 ALA A CA 1
ATOM 4059 C C . ALA A 1 540 ? 56.095 -20.182 -42.871 1.00 33.19 540 ALA A C 1
ATOM 4061 O O . ALA A 1 540 ? 55.847 -19.334 -43.729 1.00 33.19 540 ALA A O 1
ATOM 4062 N N . ARG A 1 541 ? 55.245 -20.418 -41.849 1.00 38.66 541 ARG A N 1
ATOM 4063 C CA . ARG A 1 541 ? 54.096 -19.516 -41.557 1.00 38.66 541 ARG A CA 1
ATOM 4064 C C . ARG A 1 541 ? 53.413 -19.598 -40.176 1.00 38.66 541 ARG A C 1
ATOM 4066 O O . ARG A 1 541 ? 52.437 -18.885 -39.977 1.00 38.66 541 ARG A O 1
ATOM 4073 N N . ALA A 1 542 ? 53.898 -20.399 -39.222 1.00 41.88 542 ALA A N 1
ATOM 4074 C CA . ALA A 1 542 ? 53.221 -20.574 -37.925 1.00 41.88 542 ALA A CA 1
ATOM 4075 C C . ALA A 1 542 ? 53.393 -19.387 -36.946 1.00 41.88 542 ALA A C 1
ATOM 4077 O O . ALA A 1 542 ? 52.445 -19.017 -36.262 1.00 41.88 542 ALA A O 1
ATOM 4078 N N . GLY A 1 543 ? 54.571 -18.751 -36.901 1.00 46.78 543 GLY A N 1
ATOM 4079 C CA . GLY A 1 543 ? 54.855 -17.667 -35.940 1.00 46.78 543 GLY A CA 1
ATOM 4080 C C . GLY A 1 543 ? 54.184 -16.319 -36.245 1.00 46.78 543 GLY A C 1
ATOM 4081 O O . GLY A 1 543 ? 54.039 -15.491 -35.354 1.00 46.78 543 GLY A O 1
ATOM 4082 N N . ALA A 1 544 ? 53.741 -16.092 -37.486 1.00 55.84 544 ALA A N 1
ATOM 4083 C CA . ALA A 1 544 ? 53.222 -14.791 -37.924 1.00 55.84 544 ALA A CA 1
ATOM 4084 C C . ALA A 1 544 ? 51.815 -14.457 -37.386 1.00 55.84 544 ALA A C 1
ATOM 4086 O O . ALA A 1 544 ? 51.406 -13.301 -37.436 1.00 55.84 544 ALA A O 1
ATOM 4087 N N . GLY A 1 545 ? 51.071 -15.454 -36.889 1.00 65.44 545 GLY A N 1
ATOM 4088 C CA . GLY A 1 545 ? 49.695 -15.276 -36.422 1.00 65.44 545 GLY A CA 1
ATOM 4089 C C . GLY A 1 545 ? 49.605 -14.398 -35.176 1.00 65.44 545 GLY A C 1
ATOM 4090 O O . GLY A 1 545 ? 49.079 -13.289 -35.241 1.00 65.44 545 GLY A O 1
ATOM 4091 N N . LYS A 1 546 ? 50.118 -14.876 -34.034 1.00 69.50 546 LYS A N 1
ATOM 4092 C CA . LYS A 1 546 ? 49.888 -14.263 -32.708 1.00 69.50 546 LYS A CA 1
ATOM 4093 C C . LYS A 1 546 ? 50.347 -12.802 -32.604 1.00 69.50 546 LYS A C 1
ATOM 4095 O O . LYS A 1 546 ? 49.681 -11.998 -31.956 1.00 69.50 546 LYS A O 1
ATOM 4100 N N . GLN A 1 547 ? 51.414 -12.435 -33.317 1.00 83.19 547 GLN A N 1
ATOM 4101 C CA . GLN A 1 547 ? 51.910 -11.058 -33.355 1.00 83.19 547 GLN A CA 1
ATOM 4102 C C . GLN A 1 547 ? 50.881 -10.067 -33.935 1.00 83.19 547 GLN A C 1
ATOM 4104 O O . GLN A 1 547 ? 50.831 -8.921 -33.500 1.00 83.19 547 GLN A O 1
ATOM 4109 N N . ALA A 1 548 ? 50.026 -10.492 -34.874 1.00 86.81 548 ALA A N 1
ATOM 4110 C CA . ALA A 1 548 ? 49.013 -9.620 -35.475 1.00 86.81 548 ALA A CA 1
ATOM 4111 C C . ALA A 1 548 ? 47.937 -9.176 -34.465 1.00 86.81 548 ALA A C 1
ATOM 4113 O O . ALA A 1 548 ? 47.575 -8.000 -34.441 1.00 86.81 548 ALA A O 1
ATOM 4114 N N . ALA A 1 549 ? 47.473 -10.083 -33.594 1.00 89.25 549 ALA A N 1
ATOM 4115 C CA . ALA A 1 549 ? 46.533 -9.752 -32.524 1.00 89.25 549 ALA A CA 1
ATOM 4116 C C . ALA A 1 549 ? 47.143 -8.784 -31.505 1.00 89.25 549 ALA A C 1
ATOM 4118 O O . ALA A 1 549 ? 46.485 -7.821 -31.116 1.00 89.25 549 ALA A O 1
ATOM 4119 N N . LEU A 1 550 ? 48.403 -9.003 -31.110 1.00 92.19 550 LEU A N 1
ATOM 4120 C CA . LEU A 1 550 ? 49.090 -8.121 -30.166 1.00 92.19 550 LEU A CA 1
ATOM 4121 C C . LEU A 1 550 ? 49.337 -6.725 -30.743 1.00 92.19 550 LEU A C 1
ATOM 4123 O O . LEU A 1 550 ? 49.001 -5.735 -30.097 1.00 92.19 550 LEU A O 1
ATOM 4127 N N . ASN A 1 551 ? 49.869 -6.642 -31.967 1.00 92.00 551 ASN A N 1
ATOM 4128 C CA . ASN A 1 551 ? 50.118 -5.367 -32.640 1.00 92.00 551 ASN A CA 1
ATOM 4129 C C . ASN A 1 551 ? 48.820 -4.555 -32.776 1.00 92.00 551 ASN A C 1
ATOM 4131 O O . ASN A 1 551 ? 48.823 -3.348 -32.543 1.00 92.00 551 ASN A O 1
ATOM 4135 N N . TRP A 1 552 ? 47.699 -5.213 -33.095 1.00 94.50 552 TRP A N 1
ATOM 4136 C CA . TRP A 1 552 ? 46.388 -4.564 -33.133 1.00 94.50 552 TRP A CA 1
ATOM 4137 C C . TRP A 1 552 ? 45.925 -4.113 -31.744 1.00 94.50 552 TRP A C 1
ATOM 4139 O O . TRP A 1 552 ? 45.566 -2.951 -31.575 1.00 94.50 552 TRP A O 1
ATOM 4149 N N . ALA A 1 553 ? 45.970 -4.991 -30.738 1.00 94.75 553 ALA A N 1
ATOM 4150 C CA . ALA A 1 553 ? 45.490 -4.685 -29.391 1.00 94.75 553 ALA A CA 1
ATOM 4151 C C . ALA A 1 553 ? 46.251 -3.511 -28.750 1.00 94.75 553 ALA A C 1
ATOM 4153 O O . ALA A 1 553 ? 45.629 -2.627 -28.161 1.00 94.75 553 ALA A O 1
ATOM 4154 N N . LEU A 1 554 ? 47.576 -3.464 -28.922 1.00 93.69 554 LEU A N 1
ATOM 4155 C CA . LEU A 1 554 ? 48.423 -2.365 -28.452 1.00 93.69 554 LEU A CA 1
ATOM 4156 C C . LEU A 1 554 ? 48.152 -1.060 -29.220 1.00 93.69 554 LEU A C 1
ATOM 4158 O O . LEU A 1 554 ? 48.015 -0.008 -28.600 1.00 93.69 554 LEU A O 1
ATOM 4162 N N . ASN A 1 555 ? 47.991 -1.120 -30.548 1.00 93.25 555 ASN A N 1
ATOM 4163 C CA . ASN A 1 555 ? 47.654 0.051 -31.363 1.00 93.25 555 ASN A CA 1
ATOM 4164 C C . ASN A 1 555 ? 46.296 0.667 -30.973 1.00 93.25 555 ASN A C 1
ATOM 4166 O O . ASN A 1 555 ? 46.171 1.887 -30.888 1.00 93.25 555 ASN A O 1
ATOM 4170 N N . ILE A 1 556 ? 45.284 -0.163 -30.699 1.00 93.69 556 ILE A N 1
ATOM 4171 C CA . ILE A 1 556 ? 43.970 0.297 -30.222 1.00 93.69 556 ILE A CA 1
ATOM 4172 C C . ILE A 1 556 ? 44.072 0.889 -28.809 1.00 93.69 556 ILE A C 1
ATOM 4174 O O . ILE A 1 556 ? 43.502 1.946 -28.558 1.00 93.69 556 ILE A O 1
ATOM 4178 N N . ALA A 1 557 ? 44.833 0.260 -27.906 1.00 89.62 557 ALA A N 1
ATOM 4179 C CA . ALA A 1 557 ? 45.036 0.747 -26.540 1.00 89.62 557 ALA A CA 1
ATOM 4180 C C . ALA A 1 557 ? 45.784 2.094 -26.458 1.00 89.62 557 ALA A C 1
ATOM 4182 O O . ALA A 1 557 ? 45.588 2.834 -25.499 1.00 89.62 557 ALA A O 1
ATOM 4183 N N . GLY A 1 558 ? 46.615 2.428 -27.453 1.00 81.00 558 GLY A N 1
ATOM 4184 C CA . GLY A 1 558 ? 47.284 3.731 -27.564 1.00 81.00 558 GLY A CA 1
ATOM 4185 C C . GLY A 1 558 ? 46.493 4.813 -28.317 1.00 81.00 558 GLY A C 1
ATOM 4186 O O . GLY A 1 558 ? 46.971 5.938 -28.432 1.00 81.00 558 GLY A O 1
ATOM 4187 N N . SER A 1 559 ? 45.311 4.501 -28.859 1.00 87.88 559 SER A N 1
ATOM 4188 C CA . SER A 1 559 ? 44.600 5.375 -29.803 1.00 87.88 559 SER A CA 1
ATOM 4189 C C . SER A 1 559 ? 43.391 6.082 -29.178 1.00 87.88 559 SER A C 1
ATOM 4191 O O . SER A 1 559 ? 42.380 5.449 -28.880 1.00 87.88 559 SER A O 1
ATOM 4193 N N . GLN A 1 560 ? 43.419 7.419 -29.117 1.00 76.62 560 GLN A N 1
ATOM 4194 C CA . GLN A 1 560 ? 42.339 8.268 -28.563 1.00 76.62 560 GLN A CA 1
ATOM 4195 C C . GLN A 1 560 ? 40.979 8.182 -29.302 1.00 76.62 560 GLN A C 1
ATOM 4197 O O . GLN A 1 560 ? 40.002 8.798 -28.887 1.00 76.62 560 GLN A O 1
ATOM 4202 N N . GLY A 1 561 ? 40.888 7.424 -30.399 1.00 81.75 561 GLY A N 1
ATOM 4203 C CA . GLY A 1 561 ? 39.660 7.226 -31.176 1.00 81.75 561 GLY A CA 1
ATOM 4204 C C . GLY A 1 561 ? 38.763 6.060 -30.732 1.00 81.75 561 GLY A C 1
ATOM 4205 O O . GLY A 1 561 ? 37.720 5.865 -31.372 1.00 81.75 561 GLY A O 1
ATOM 4206 N N . TYR A 1 562 ? 39.162 5.299 -29.703 1.00 89.94 562 TYR A N 1
ATOM 4207 C CA . TYR A 1 562 ? 38.535 4.044 -29.262 1.00 89.94 562 TYR A CA 1
ATOM 4208 C C . TYR A 1 562 ? 38.218 4.052 -27.760 1.00 89.94 562 TYR A C 1
ATOM 4210 O O . TYR A 1 562 ? 38.911 4.698 -26.978 1.00 89.94 562 TYR A O 1
ATOM 4218 N N . GLY A 1 563 ? 37.188 3.314 -27.334 1.00 87.31 563 GLY A N 1
ATOM 4219 C CA . GLY A 1 563 ? 36.745 3.328 -25.934 1.00 87.31 563 GLY A CA 1
ATOM 4220 C C . GLY A 1 563 ? 36.014 2.069 -25.474 1.00 87.31 563 GLY A C 1
ATOM 4221 O O . GLY A 1 563 ? 35.689 1.187 -26.272 1.00 87.31 563 GLY A O 1
ATOM 4222 N N . TYR A 1 564 ? 35.742 1.997 -24.169 1.00 91.25 564 TYR A N 1
ATOM 4223 C CA . TYR A 1 564 ? 34.954 0.914 -23.584 1.00 91.25 564 TYR A CA 1
ATOM 4224 C C . TYR A 1 564 ? 33.456 1.224 -23.641 1.00 91.25 564 TYR A C 1
ATOM 4226 O O . TYR A 1 564 ? 33.032 2.260 -23.131 1.00 91.25 564 TYR A O 1
ATOM 4234 N N . VAL A 1 565 ? 32.653 0.290 -24.151 1.00 88.12 565 VAL A N 1
ATOM 4235 C CA . VAL A 1 565 ? 31.190 0.268 -23.972 1.00 88.12 565 VAL A CA 1
ATOM 4236 C C . VAL A 1 565 ? 30.757 -1.182 -23.757 1.00 88.12 565 VAL A C 1
ATOM 4238 O O . VAL A 1 565 ? 31.080 -2.052 -24.565 1.00 88.12 565 VAL A O 1
ATOM 4241 N N . PHE A 1 566 ? 30.018 -1.448 -22.677 1.00 84.94 566 PHE A N 1
ATOM 4242 C CA . PHE A 1 566 ? 29.514 -2.788 -22.365 1.00 84.94 566 PHE A CA 1
ATOM 4243 C C . PHE A 1 566 ? 28.611 -3.307 -23.498 1.00 84.94 566 PHE A C 1
ATOM 4245 O O . PHE A 1 566 ? 27.741 -2.585 -23.977 1.00 84.94 566 PHE A O 1
ATOM 4252 N N . GLY A 1 567 ? 28.828 -4.542 -23.959 1.00 81.00 567 GLY A N 1
ATOM 4253 C CA . GLY A 1 567 ? 28.054 -5.141 -25.052 1.00 81.00 567 GLY A CA 1
ATOM 4254 C C . GLY A 1 567 ? 28.455 -4.713 -26.475 1.00 81.00 567 GLY A C 1
ATOM 4255 O O . GLY A 1 567 ? 28.088 -5.407 -27.429 1.00 81.00 567 GLY A O 1
ATOM 4256 N N . ALA A 1 568 ? 29.255 -3.655 -26.657 1.00 86.25 568 ALA A N 1
ATOM 4257 C CA . ALA A 1 568 ? 29.718 -3.224 -27.982 1.00 86.25 568 ALA A CA 1
ATOM 4258 C C . ALA A 1 568 ? 30.632 -4.270 -28.657 1.00 86.25 568 ALA A C 1
ATOM 4260 O O . ALA A 1 568 ? 31.184 -5.139 -27.988 1.00 86.25 568 ALA A O 1
ATOM 4261 N N . ASN A 1 569 ? 30.786 -4.220 -29.989 1.00 88.12 569 ASN A N 1
ATOM 4262 C CA . ASN A 1 569 ? 31.613 -5.184 -30.740 1.00 88.12 569 ASN A CA 1
ATOM 4263 C C . ASN A 1 569 ? 32.453 -4.552 -31.871 1.00 88.12 569 ASN A C 1
ATOM 4265 O O . ASN A 1 569 ? 32.660 -5.149 -32.928 1.00 88.12 569 ASN A O 1
ATOM 4269 N N . GLY A 1 570 ? 32.936 -3.331 -31.652 1.00 83.56 570 GLY A N 1
ATOM 4270 C CA . GLY A 1 570 ? 33.661 -2.537 -32.639 1.00 83.56 570 GLY A CA 1
ATOM 4271 C C . GLY A 1 570 ? 32.751 -1.747 -33.591 1.00 83.56 570 GLY A C 1
ATOM 4272 O O . GLY A 1 570 ? 31.537 -1.705 -33.402 1.00 83.56 570 GLY A O 1
ATOM 4273 N N . PRO A 1 571 ? 33.329 -1.078 -34.608 1.00 85.12 571 PRO A N 1
ATOM 4274 C CA . PRO A 1 571 ? 34.768 -0.982 -34.869 1.00 85.12 571 PRO A CA 1
ATOM 4275 C C . PRO A 1 571 ? 35.502 -0.005 -33.934 1.00 85.12 571 PRO A C 1
ATOM 4277 O O . PRO A 1 571 ? 36.721 -0.085 -33.848 1.00 85.12 571 PRO A O 1
ATOM 4280 N N . ARG A 1 572 ? 34.788 0.896 -33.237 1.00 87.31 572 ARG A N 1
ATOM 4281 C CA . ARG A 1 572 ? 35.385 1.932 -32.364 1.00 87.31 572 ARG A CA 1
ATOM 4282 C C . ARG A 1 572 ? 35.218 1.690 -30.860 1.00 87.31 572 ARG A C 1
ATOM 4284 O O . ARG A 1 572 ? 36.082 2.092 -30.088 1.00 87.31 572 ARG A O 1
ATOM 4291 N N . TYR A 1 573 ? 34.146 1.019 -30.446 1.00 90.06 573 TYR A N 1
ATOM 4292 C CA . TYR A 1 573 ? 33.859 0.739 -29.037 1.00 90.06 573 TYR A CA 1
ATOM 4293 C C . TYR A 1 573 ? 33.807 -0.761 -28.777 1.00 90.06 573 TYR A C 1
ATOM 4295 O O . TYR A 1 573 ? 33.222 -1.502 -29.568 1.00 90.06 573 TYR A O 1
ATOM 4303 N N . PHE A 1 574 ? 34.399 -1.204 -27.673 1.00 95.00 574 PHE A N 1
ATOM 4304 C CA . PHE A 1 574 ? 34.505 -2.618 -27.315 1.00 95.00 574 PHE A CA 1
ATOM 4305 C C . PHE A 1 574 ? 34.193 -2.830 -25.831 1.00 95.00 574 PHE A C 1
ATOM 4307 O O . PHE A 1 574 ? 34.480 -1.972 -25.002 1.00 95.00 574 PHE A O 1
ATOM 4314 N N . ASP A 1 575 ? 33.675 -4.001 -25.485 1.00 93.06 575 ASP A N 1
ATOM 4315 C CA . ASP A 1 575 ? 33.850 -4.577 -24.151 1.00 93.06 575 ASP A CA 1
ATOM 4316 C C . ASP A 1 575 ? 35.079 -5.506 -24.115 1.00 93.06 575 ASP A C 1
ATOM 4318 O O . ASP A 1 575 ? 35.793 -5.676 -25.106 1.00 93.06 575 ASP A O 1
ATOM 4322 N N . CYS A 1 576 ? 35.348 -6.122 -22.965 1.00 94.81 576 CYS A N 1
ATOM 4323 C CA . CYS A 1 576 ? 36.516 -6.977 -22.756 1.00 94.81 576 CYS A CA 1
ATOM 4324 C C . CYS A 1 576 ? 36.621 -8.149 -23.753 1.00 94.81 576 CYS A C 1
ATOM 4326 O O . CYS A 1 576 ? 37.685 -8.393 -24.323 1.00 94.81 576 CYS A O 1
ATOM 4328 N N . SER A 1 577 ? 35.515 -8.849 -24.012 1.00 95.56 577 SER A N 1
ATOM 4329 C CA . SER A 1 577 ? 35.502 -10.075 -24.823 1.00 95.56 577 SER A CA 1
ATOM 4330 C C . SER A 1 577 ? 35.390 -9.794 -26.321 1.00 95.56 577 SER A C 1
ATOM 4332 O O . SER A 1 577 ? 36.029 -10.475 -27.126 1.00 95.56 577 SER A O 1
ATOM 4334 N N . SER A 1 578 ? 34.678 -8.741 -26.720 1.00 95.50 578 SER A N 1
ATOM 4335 C CA . SER A 1 578 ? 34.725 -8.235 -28.095 1.00 95.50 578 SER A CA 1
ATOM 4336 C C . SER A 1 578 ? 36.094 -7.661 -28.467 1.00 95.50 578 SER A C 1
ATOM 4338 O O . SER A 1 578 ? 36.546 -7.890 -29.588 1.00 95.50 578 SER A O 1
ATOM 4340 N N . PHE A 1 579 ? 36.793 -6.973 -27.557 1.00 96.81 579 PHE A N 1
ATOM 4341 C CA . PHE A 1 579 ? 38.163 -6.502 -27.789 1.00 96.81 579 PHE A 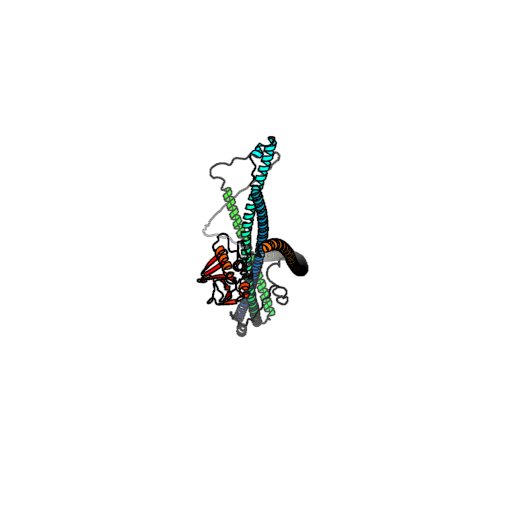CA 1
ATOM 4342 C C . PHE A 1 579 ? 39.097 -7.674 -28.131 1.00 96.81 579 PHE A C 1
ATOM 4344 O O . PHE A 1 579 ? 39.761 -7.654 -29.169 1.00 96.81 579 PHE A O 1
ATOM 4351 N N . VAL A 1 580 ? 39.048 -8.752 -27.337 1.00 96.88 580 VAL A N 1
ATOM 4352 C CA . VAL A 1 580 ? 39.750 -10.016 -27.623 1.00 96.88 580 VAL A CA 1
ATOM 4353 C C . VAL A 1 580 ? 39.338 -10.602 -28.978 1.00 96.88 580 VAL A C 1
ATOM 4355 O O . VAL A 1 580 ? 40.201 -10.909 -29.798 1.00 96.88 580 VAL A O 1
ATOM 4358 N N . GLN A 1 581 ? 38.036 -10.704 -29.268 1.00 95.44 581 GLN A N 1
ATOM 4359 C CA . GLN A 1 581 ? 37.534 -11.237 -30.543 1.00 95.44 581 GLN A CA 1
ATOM 4360 C C . GLN A 1 581 ? 38.022 -10.426 -31.758 1.00 95.44 581 GLN A C 1
ATOM 4362 O O . GLN A 1 581 ? 38.307 -10.995 -32.813 1.00 95.44 581 GLN A O 1
ATOM 4367 N N . ASN A 1 582 ? 38.143 -9.104 -31.629 1.00 95.12 582 ASN A N 1
ATOM 4368 C CA . ASN A 1 582 ? 38.609 -8.227 -32.702 1.00 95.12 582 ASN A CA 1
ATOM 4369 C C . ASN A 1 582 ? 40.140 -8.241 -32.865 1.00 95.12 582 ASN A C 1
ATOM 4371 O O . ASN A 1 582 ? 40.611 -8.112 -33.998 1.00 95.12 582 ASN A O 1
ATOM 4375 N N . ALA A 1 583 ? 40.894 -8.482 -31.786 1.00 95.06 583 ALA A N 1
ATOM 4376 C CA . ALA A 1 583 ? 42.337 -8.712 -31.826 1.00 95.06 583 ALA A CA 1
ATOM 4377 C C . ALA A 1 583 ? 42.680 -10.061 -32.478 1.00 95.06 583 ALA A C 1
ATOM 4379 O O . ALA A 1 583 ? 43.387 -10.110 -33.484 1.00 95.06 583 ALA A O 1
ATOM 4380 N N . PHE A 1 584 ? 42.128 -11.165 -31.968 1.00 93.88 584 PHE A N 1
ATOM 4381 C CA . PHE A 1 584 ? 42.446 -12.518 -32.444 1.00 93.88 584 PHE A CA 1
ATOM 4382 C C . PHE A 1 584 ? 42.028 -12.750 -33.901 1.00 93.88 584 PHE A C 1
ATOM 4384 O O . PHE A 1 584 ? 42.718 -13.464 -34.635 1.00 93.88 584 PHE A O 1
ATOM 4391 N N . ARG A 1 585 ? 40.993 -12.045 -34.380 1.00 92.81 585 ARG A N 1
ATOM 4392 C CA . ARG A 1 585 ? 40.607 -12.048 -35.797 1.00 92.81 585 ARG A CA 1
ATOM 4393 C C . ARG A 1 585 ? 41.724 -11.555 -36.729 1.00 92.81 585 ARG A C 1
ATOM 4395 O O . ARG A 1 585 ? 41.801 -12.044 -37.853 1.00 92.81 585 ARG A O 1
ATOM 4402 N N . GLN A 1 586 ? 42.619 -10.668 -36.279 1.00 91.00 586 GLN A N 1
ATOM 4403 C CA . GLN A 1 586 ? 43.783 -10.234 -37.076 1.00 91.00 586 GLN A CA 1
ATOM 4404 C C . GLN A 1 586 ? 44.813 -11.361 -37.261 1.00 91.00 586 GLN A C 1
ATOM 4406 O O . GLN A 1 586 ? 45.490 -11.427 -38.283 1.00 91.00 586 GLN A O 1
ATOM 4411 N N . SER A 1 587 ? 44.889 -12.289 -36.303 1.00 86.56 587 SER A N 1
ATOM 4412 C CA . SER A 1 587 ? 45.672 -13.530 -36.396 1.00 86.56 587 SER A CA 1
ATOM 4413 C C . SER A 1 587 ? 44.980 -14.633 -37.208 1.00 86.56 587 SER A C 1
ATOM 4415 O O . SER A 1 587 ? 45.544 -15.715 -37.357 1.00 86.56 587 SER A O 1
ATOM 4417 N N . GLY A 1 588 ? 43.758 -14.399 -37.702 1.00 87.19 588 GLY A N 1
ATOM 4418 C CA . GLY A 1 588 ? 42.906 -15.424 -38.311 1.00 87.19 588 GLY A CA 1
ATOM 4419 C C . GLY A 1 588 ? 42.242 -16.376 -37.307 1.00 87.19 588 GLY A C 1
ATOM 4420 O O . GLY A 1 588 ? 41.635 -17.359 -37.723 1.00 87.19 588 GLY A O 1
ATOM 4421 N N . ILE A 1 589 ? 42.335 -16.097 -36.002 1.00 88.75 589 ILE A N 1
ATOM 4422 C CA . ILE A 1 589 ? 41.739 -16.908 -34.934 1.00 88.75 589 ILE A CA 1
ATOM 4423 C C . ILE A 1 589 ? 40.347 -16.353 -34.611 1.00 88.75 589 ILE A C 1
ATOM 4425 O O . ILE A 1 589 ? 40.170 -15.151 -34.418 1.00 88.75 589 ILE A O 1
ATOM 4429 N N . SER A 1 590 ? 39.341 -17.225 -34.544 1.00 89.12 590 SER A N 1
ATOM 4430 C CA . SER A 1 590 ? 37.981 -16.852 -34.146 1.00 89.12 590 SER A CA 1
ATOM 4431 C C . SER A 1 590 ? 37.731 -17.264 -32.699 1.00 89.12 590 SER A C 1
ATOM 4433 O O . SER A 1 590 ? 37.834 -18.444 -32.373 1.00 89.12 590 SER A O 1
ATOM 4435 N N . THR A 1 591 ? 37.398 -16.298 -31.843 1.00 91.69 591 THR A N 1
ATOM 4436 C CA . THR A 1 591 ? 36.988 -16.544 -30.455 1.00 91.69 591 THR A CA 1
ATOM 4437 C C . THR A 1 591 ? 35.501 -16.233 -30.270 1.00 91.69 591 THR A C 1
ATOM 4439 O O . THR A 1 591 ? 34.890 -15.473 -31.028 1.00 91.69 591 THR A O 1
ATOM 4442 N N . GLN A 1 592 ? 34.898 -16.836 -29.251 1.00 92.44 592 GLN A N 1
ATOM 4443 C CA . GLN A 1 592 ? 33.494 -16.688 -28.878 1.00 92.44 592 GLN A CA 1
ATOM 4444 C C . GLN A 1 592 ? 33.192 -15.245 -28.417 1.00 92.44 592 GLN A C 1
ATOM 4446 O O . GLN A 1 592 ? 34.097 -14.496 -28.062 1.00 92.44 592 GLN A O 1
ATOM 4451 N N . ARG A 1 593 ? 31.920 -14.817 -28.422 1.00 90.31 593 ARG A N 1
ATOM 4452 C CA . ARG A 1 593 ? 31.553 -13.421 -28.088 1.00 90.31 593 ARG A CA 1
ATOM 4453 C C . ARG A 1 593 ? 31.613 -13.094 -26.587 1.00 90.31 593 ARG A C 1
ATOM 4455 O O . ARG A 1 593 ? 31.708 -11.920 -26.256 1.00 90.31 593 ARG A O 1
ATOM 4462 N N . VAL A 1 594 ? 31.549 -14.087 -25.698 1.00 91.25 594 VAL A N 1
ATOM 4463 C CA . VAL A 1 594 ? 31.446 -13.908 -24.234 1.00 91.25 594 VAL A CA 1
ATOM 4464 C C . VAL A 1 594 ? 32.699 -14.455 -23.550 1.00 91.25 594 VAL A C 1
ATOM 4466 O O . VAL A 1 594 ? 33.173 -15.519 -23.936 1.00 91.25 594 VAL A O 1
ATOM 4469 N N . ALA A 1 595 ? 33.218 -13.764 -22.529 1.00 91.38 595 ALA A N 1
ATOM 4470 C CA . ALA A 1 595 ? 34.482 -14.106 -21.864 1.00 91.38 595 ALA A CA 1
ATOM 4471 C C . ALA A 1 595 ? 34.532 -15.554 -21.328 1.00 91.38 595 ALA A C 1
ATOM 4473 O O . ALA A 1 595 ? 35.480 -16.279 -21.620 1.00 91.38 595 ALA A O 1
ATOM 4474 N N . SER A 1 596 ? 33.490 -16.025 -20.634 1.00 92.00 596 SER A N 1
ATOM 4475 C CA . SER A 1 596 ? 33.400 -17.420 -20.168 1.00 92.00 596 SER A CA 1
ATOM 4476 C C . SER A 1 596 ? 33.475 -18.438 -21.317 1.00 92.00 596 SER A C 1
ATOM 4478 O O . SER A 1 596 ? 34.167 -19.448 -21.206 1.00 92.00 596 SER A O 1
ATOM 4480 N N . ALA A 1 597 ? 32.848 -18.135 -22.458 1.00 92.19 597 ALA A N 1
ATOM 4481 C CA . ALA A 1 597 ? 32.899 -18.956 -23.668 1.00 92.19 597 ALA A CA 1
ATOM 4482 C C . ALA A 1 597 ? 34.245 -18.869 -24.420 1.00 92.19 597 ALA A C 1
ATOM 4484 O O . ALA A 1 597 ? 34.565 -19.776 -25.184 1.00 92.19 597 ALA A O 1
ATOM 4485 N N . GLN A 1 598 ? 35.038 -17.810 -24.211 1.00 95.94 598 GLN A N 1
ATOM 4486 C CA . GLN A 1 598 ? 36.427 -17.717 -24.688 1.00 95.94 598 GLN A CA 1
ATOM 4487 C C . GLN A 1 598 ? 37.390 -18.528 -23.809 1.00 95.94 598 GLN A C 1
ATOM 4489 O O . GLN A 1 598 ? 38.394 -19.029 -24.302 1.00 95.94 598 GLN A O 1
ATOM 4494 N N . PHE A 1 599 ? 37.092 -18.697 -22.517 1.00 96.75 599 PHE A N 1
ATOM 4495 C CA . PHE A 1 599 ? 37.868 -19.583 -21.647 1.00 96.75 599 PHE A CA 1
ATOM 4496 C C . PHE A 1 599 ? 37.585 -21.068 -21.939 1.00 96.75 599 PHE A C 1
ATOM 4498 O O . PHE A 1 599 ? 38.512 -21.862 -22.116 1.00 96.75 599 PHE A O 1
ATOM 4505 N N . THR A 1 600 ? 36.306 -21.454 -22.018 1.00 92.81 600 THR A N 1
ATOM 4506 C CA . THR A 1 600 ? 35.906 -22.854 -22.262 1.00 92.81 600 THR A CA 1
ATOM 4507 C C . THR A 1 600 ? 36.069 -23.288 -23.718 1.00 92.81 600 THR A C 1
ATOM 4509 O O . THR A 1 600 ? 36.245 -24.472 -23.985 1.00 92.81 600 THR A O 1
ATOM 4512 N N . GLY A 1 601 ? 36.031 -22.344 -24.661 1.00 90.56 601 GLY A N 1
ATOM 4513 C CA . GLY A 1 601 ? 36.187 -22.587 -26.095 1.00 90.56 601 GLY A CA 1
ATOM 4514 C C . GLY A 1 601 ? 37.626 -22.549 -26.620 1.00 90.56 601 GLY A C 1
ATOM 4515 O O . GLY A 1 601 ? 37.808 -22.570 -27.839 1.00 90.56 601 GLY A O 1
ATOM 4516 N N . ALA A 1 602 ? 38.626 -22.450 -25.740 1.00 93.88 602 ALA A N 1
ATOM 4517 C CA . ALA A 1 602 ? 40.043 -22.455 -26.097 1.00 93.88 602 ALA A CA 1
ATOM 4518 C C . ALA A 1 602 ? 40.620 -23.885 -26.160 1.00 93.88 602 ALA A C 1
ATOM 4520 O O . ALA A 1 602 ? 40.226 -24.734 -25.358 1.00 93.88 602 ALA A O 1
ATOM 4521 N N . PRO A 1 603 ? 41.588 -24.161 -27.056 1.00 91.75 603 PRO A N 1
ATOM 4522 C CA . PRO A 1 603 ? 42.181 -25.492 -27.203 1.00 91.75 603 PRO A CA 1
ATOM 4523 C C . PRO A 1 603 ? 43.108 -25.900 -26.046 1.00 91.75 603 PRO A C 1
ATOM 4525 O O . PRO A 1 603 ? 43.414 -27.083 -25.916 1.00 91.75 603 PRO A O 1
ATOM 4528 N N . GLN A 1 604 ? 43.578 -24.955 -25.222 1.00 95.44 604 GLN A N 1
ATOM 4529 C CA . GLN A 1 604 ? 44.436 -25.242 -24.073 1.00 95.44 604 GLN A CA 1
ATOM 4530 C C . GLN A 1 604 ? 44.196 -24.249 -22.925 1.00 95.44 604 GLN A C 1
ATOM 4532 O O . GLN A 1 604 ? 44.255 -23.037 -23.119 1.00 95.44 604 GLN A O 1
ATOM 4537 N N . GLN A 1 605 ? 44.016 -24.753 -21.704 1.00 95.06 605 GLN A N 1
ATOM 4538 C CA . GLN A 1 605 ? 44.104 -23.967 -20.470 1.00 95.06 605 GLN A CA 1
ATOM 4539 C C . GLN A 1 605 ? 45.528 -24.059 -19.898 1.00 95.06 605 GLN A C 1
ATOM 4541 O O . GLN A 1 605 ? 46.179 -25.102 -19.987 1.00 95.06 605 GLN A O 1
ATOM 4546 N N . VAL A 1 606 ? 46.032 -22.969 -19.315 1.00 94.69 606 VAL A N 1
ATOM 4547 C CA . VAL A 1 606 ? 47.398 -22.878 -18.772 1.00 94.69 606 VAL A CA 1
ATOM 4548 C C . VAL A 1 606 ? 47.399 -22.215 -17.395 1.00 94.69 606 VAL A C 1
ATOM 4550 O O . VAL A 1 606 ? 46.632 -21.293 -17.141 1.00 94.69 606 VAL A O 1
ATOM 4553 N N . SER A 1 607 ? 48.265 -22.666 -16.485 1.00 94.75 607 SER A N 1
ATOM 4554 C CA . SER A 1 607 ? 48.453 -21.990 -15.192 1.00 94.75 607 SER A CA 1
ATOM 4555 C C . SER A 1 607 ? 49.011 -20.579 -15.393 1.00 94.75 607 SER A C 1
ATOM 4557 O O . SER A 1 607 ? 49.867 -20.382 -16.256 1.00 94.75 607 SER A O 1
ATOM 4559 N N . 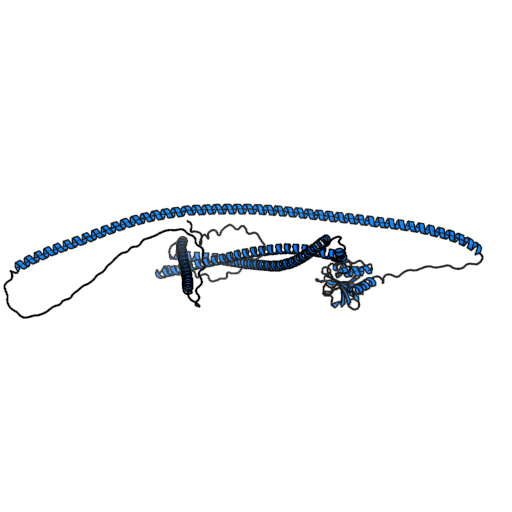LEU A 1 608 ? 48.613 -19.624 -14.543 1.00 91.88 608 LEU A N 1
ATOM 4560 C CA . LEU A 1 608 ? 49.167 -18.260 -14.535 1.00 91.88 608 LEU A CA 1
ATOM 4561 C C . LEU A 1 608 ? 50.707 -18.225 -14.415 1.00 91.88 608 LEU A C 1
ATOM 4563 O O . LEU A 1 608 ? 51.339 -17.300 -14.916 1.00 91.88 608 LEU A O 1
ATOM 4567 N N . LYS A 1 609 ? 51.329 -19.253 -13.814 1.00 91.62 609 LYS A N 1
ATOM 4568 C CA . LYS A 1 609 ? 52.798 -19.396 -13.734 1.00 91.62 609 LYS A CA 1
ATOM 4569 C C . LYS A 1 609 ? 53.470 -19.664 -15.092 1.00 91.62 609 LYS A C 1
ATOM 4571 O O . LYS A 1 609 ? 54.663 -19.425 -15.229 1.00 91.62 609 LYS A O 1
ATOM 4576 N N . ASN A 1 610 ? 52.709 -20.131 -16.085 1.00 94.00 610 ASN A N 1
ATOM 4577 C CA . ASN A 1 610 ? 53.187 -20.562 -17.404 1.00 94.00 610 ASN A CA 1
ATOM 4578 C C . ASN A 1 610 ? 52.687 -19.642 -18.541 1.00 94.00 610 ASN A C 1
ATOM 4580 O O . ASN A 1 610 ? 52.605 -20.077 -19.698 1.00 94.00 610 ASN A O 1
ATOM 4584 N N . LEU A 1 611 ? 52.319 -18.397 -18.208 1.00 94.50 611 LEU A N 1
ATOM 4585 C CA . LEU A 1 611 ? 51.827 -17.391 -19.151 1.00 94.50 611 LEU A CA 1
ATOM 4586 C C . LEU A 1 611 ? 52.853 -17.069 -20.244 1.00 94.50 611 LEU A C 1
ATOM 4588 O O . LEU A 1 611 ? 54.010 -16.748 -19.975 1.00 94.50 611 LEU A O 1
ATOM 4592 N N . GLN A 1 612 ? 52.388 -17.093 -21.487 1.00 94.62 612 GLN A N 1
ATOM 4593 C CA . GLN A 1 612 ? 53.113 -16.668 -22.677 1.00 94.62 612 GLN A CA 1
ATOM 4594 C C . GLN A 1 612 ? 52.409 -15.477 -23.325 1.00 94.62 612 GLN A C 1
ATOM 4596 O O . GLN A 1 612 ? 51.203 -15.275 -23.183 1.00 94.62 612 GLN A O 1
ATOM 4601 N N . VAL A 1 613 ? 53.184 -14.673 -24.048 1.00 94.44 613 VAL A N 1
ATOM 4602 C CA . VAL A 1 613 ? 52.690 -13.500 -24.776 1.00 94.44 613 VAL A CA 1
ATOM 4603 C C . VAL A 1 613 ? 51.587 -13.924 -25.758 1.00 94.44 613 VAL A C 1
ATOM 4605 O O . VAL A 1 613 ? 51.814 -14.757 -26.636 1.00 94.44 613 VAL A O 1
ATOM 4608 N N . GLY A 1 614 ? 50.390 -13.356 -25.597 1.00 93.00 614 GLY A N 1
ATOM 4609 C CA . GLY A 1 614 ? 49.185 -13.724 -26.343 1.00 93.00 614 GLY A CA 1
ATOM 4610 C C . GLY A 1 614 ? 48.238 -14.708 -25.643 1.00 93.00 614 GLY A C 1
ATOM 4611 O O . GLY A 1 614 ? 47.233 -15.069 -26.247 1.00 93.00 614 GLY A O 1
ATOM 4612 N N . ASP A 1 615 ? 48.501 -15.135 -24.406 1.00 96.69 615 ASP A N 1
ATOM 4613 C CA . ASP A 1 615 ? 47.511 -15.867 -23.600 1.00 96.69 615 ASP A CA 1
ATOM 4614 C C . ASP A 1 615 ? 46.402 -14.939 -23.071 1.00 96.69 615 ASP A C 1
ATOM 4616 O O . ASP A 1 615 ? 46.614 -13.742 -22.868 1.00 96.69 615 ASP A O 1
ATOM 4620 N N . LEU A 1 616 ? 45.218 -15.494 -22.806 1.00 97.12 616 LEU A N 1
ATOM 4621 C CA . LEU A 1 616 ? 44.073 -14.779 -22.239 1.00 97.12 616 LEU A CA 1
ATOM 4622 C C . LEU A 1 616 ? 43.963 -14.997 -20.728 1.00 97.12 616 LEU A C 1
ATOM 4624 O O . LEU A 1 616 ? 43.825 -16.128 -20.271 1.00 97.12 616 LEU A O 1
ATOM 4628 N N . VAL A 1 617 ? 43.965 -13.909 -19.962 1.00 97.31 617 VAL A N 1
ATOM 4629 C CA . VAL A 1 617 ? 43.768 -13.883 -18.504 1.00 97.31 617 VAL A CA 1
ATOM 4630 C C . VAL A 1 617 ? 42.330 -13.459 -18.207 1.00 97.31 617 VAL A C 1
ATOM 4632 O O . VAL A 1 617 ? 41.826 -12.535 -18.841 1.00 97.31 617 VAL A O 1
ATOM 4635 N N . PHE A 1 618 ? 41.668 -14.101 -17.243 1.00 97.56 618 PHE A N 1
ATOM 4636 C CA . PHE A 1 618 ? 40.247 -13.887 -16.938 1.00 97.56 618 PHE A CA 1
ATOM 4637 C C . PHE A 1 618 ? 40.031 -13.468 -15.481 1.00 97.56 618 PHE A C 1
ATOM 4639 O O . PHE A 1 618 ? 40.820 -13.846 -14.618 1.00 97.56 618 PHE A O 1
ATOM 4646 N N . SER A 1 619 ? 38.933 -12.760 -15.197 1.00 95.94 619 SER A N 1
ATOM 4647 C CA . SER A 1 619 ? 38.428 -12.570 -13.825 1.00 95.94 619 SER A CA 1
ATOM 4648 C C . SER A 1 619 ? 37.133 -13.342 -13.616 1.00 95.94 619 SER A C 1
ATOM 4650 O O . SER A 1 619 ? 36.269 -13.310 -14.495 1.00 95.94 619 SER A O 1
ATOM 4652 N N . SER A 1 620 ? 36.965 -13.968 -12.448 1.00 94.81 620 SER A N 1
ATOM 4653 C CA . SER A 1 620 ? 35.731 -14.659 -12.046 1.00 94.81 620 SER A CA 1
ATOM 4654 C C . SER A 1 620 ? 35.255 -14.203 -10.668 1.00 94.81 620 SER A C 1
ATOM 4656 O O . SER A 1 620 ? 36.060 -14.050 -9.755 1.00 94.81 620 SER A O 1
ATOM 4658 N N . ASN A 1 621 ? 33.947 -13.992 -10.503 1.00 90.88 621 ASN A N 1
ATOM 4659 C CA . ASN A 1 621 ? 33.357 -13.554 -9.232 1.00 90.88 621 ASN A CA 1
ATOM 4660 C C . ASN A 1 621 ? 33.080 -14.701 -8.241 1.00 90.88 621 ASN A C 1
ATOM 4662 O O . ASN A 1 621 ? 32.792 -14.432 -7.080 1.00 90.88 621 ASN A O 1
ATOM 4666 N N . ASN A 1 622 ? 33.157 -15.960 -8.687 1.00 89.12 622 ASN A N 1
ATOM 4667 C CA . ASN A 1 622 ? 32.799 -17.145 -7.899 1.00 89.12 622 ASN A CA 1
ATOM 4668 C C . ASN A 1 622 ? 33.887 -18.236 -7.897 1.00 89.12 622 ASN A C 1
ATOM 4670 O O . ASN A 1 622 ? 33.632 -19.358 -7.467 1.00 89.12 622 ASN A O 1
ATOM 4674 N N . GLY A 1 623 ? 35.081 -17.944 -8.425 1.00 88.06 623 GLY A N 1
ATOM 4675 C CA . GLY A 1 623 ? 36.171 -18.920 -8.517 1.00 88.06 623 GLY A CA 1
ATOM 4676 C C . GLY A 1 623 ? 35.936 -20.060 -9.520 1.00 88.06 623 GLY A C 1
ATOM 4677 O O . GLY A 1 623 ? 36.708 -21.016 -9.529 1.00 88.06 623 GLY A O 1
ATOM 4678 N N . ALA A 1 624 ? 34.922 -19.966 -10.389 1.00 89.81 624 ALA A N 1
ATOM 4679 C CA . ALA A 1 624 ? 34.587 -20.960 -11.414 1.00 89.81 624 ALA A CA 1
ATOM 4680 C C . ALA A 1 624 ? 34.455 -20.331 -12.824 1.00 89.81 624 ALA A C 1
ATOM 4682 O O . ALA A 1 624 ? 34.268 -19.115 -12.944 1.00 89.81 624 ALA A O 1
ATOM 4683 N N . PRO A 1 625 ? 34.502 -21.129 -13.915 1.00 86.69 625 PRO A N 1
ATOM 4684 C CA . PRO A 1 625 ? 34.355 -20.616 -15.283 1.00 86.69 625 PRO A CA 1
ATOM 4685 C C . PRO A 1 625 ? 32.995 -19.962 -15.573 1.00 86.69 625 PRO A C 1
ATOM 4687 O O . PRO A 1 625 ? 32.891 -19.107 -16.450 1.00 86.69 625 PRO A O 1
ATOM 4690 N N . SER A 1 626 ? 31.952 -20.349 -14.830 1.00 86.75 626 SER A N 1
ATOM 4691 C CA . SER A 1 626 ? 30.601 -19.785 -14.933 1.00 86.75 626 SER A CA 1
ATOM 4692 C C . SER A 1 626 ? 30.516 -18.332 -14.461 1.00 86.75 626 SER A C 1
ATOM 4694 O O . SER A 1 626 ? 29.716 -17.574 -15.000 1.00 86.75 626 SER A O 1
ATOM 4696 N N . GLY A 1 627 ? 31.355 -17.930 -13.500 1.00 87.25 627 GLY A N 1
ATOM 4697 C CA . GLY A 1 627 ? 31.431 -16.560 -12.989 1.00 87.25 627 GLY A CA 1
ATOM 4698 C C . GLY A 1 627 ? 32.402 -15.650 -13.740 1.00 87.25 627 GLY A C 1
ATOM 4699 O O . GLY A 1 627 ? 32.659 -14.540 -13.275 1.00 87.25 627 GLY A O 1
ATOM 4700 N N . ILE A 1 628 ? 32.980 -16.096 -14.867 1.00 95.00 628 ILE A N 1
ATOM 4701 C CA . ILE A 1 628 ? 33.932 -15.289 -15.643 1.00 95.00 628 ILE A CA 1
ATOM 4702 C C . ILE A 1 628 ? 33.227 -14.066 -16.248 1.00 95.00 628 ILE A C 1
ATOM 4704 O O . ILE A 1 628 ? 32.409 -14.193 -17.162 1.00 95.00 628 ILE A O 1
ATOM 4708 N N . TYR A 1 629 ? 33.599 -12.879 -15.764 1.00 92.25 629 TYR A N 1
ATOM 4709 C CA . TYR A 1 629 ? 33.005 -11.591 -16.147 1.00 92.25 629 TYR A CA 1
ATOM 4710 C C . TYR A 1 629 ? 33.968 -10.664 -16.906 1.00 92.25 629 TYR A C 1
ATOM 4712 O O . TYR A 1 629 ? 33.527 -9.700 -17.530 1.00 92.25 629 TYR A O 1
ATOM 4720 N N . HIS A 1 630 ? 35.277 -10.940 -16.880 1.00 96.19 630 HIS A N 1
ATOM 4721 C CA . HIS A 1 630 ? 36.295 -10.115 -17.543 1.00 96.19 630 HIS A CA 1
ATOM 4722 C C . HIS A 1 630 ? 37.368 -10.958 -18.233 1.00 96.19 630 HIS A C 1
ATOM 4724 O O . HIS A 1 630 ? 37.604 -12.105 -17.851 1.00 96.19 630 HIS A O 1
ATOM 4730 N N . VAL A 1 631 ? 38.025 -10.373 -19.238 1.00 97.56 631 VAL A N 1
ATOM 4731 C CA . VAL A 1 631 ? 39.135 -10.978 -19.985 1.00 97.56 631 VAL A CA 1
ATOM 4732 C C . VAL A 1 631 ? 40.143 -9.918 -20.447 1.00 97.56 631 VAL A C 1
ATOM 4734 O O . VAL A 1 631 ? 39.779 -8.782 -20.760 1.00 97.56 631 VAL A O 1
ATOM 4737 N N . ALA A 1 632 ? 41.418 -10.297 -20.489 1.00 96.81 632 ALA A N 1
ATOM 4738 C CA . ALA A 1 632 ? 42.550 -9.483 -20.913 1.00 96.81 632 ALA A CA 1
ATOM 4739 C C . ALA A 1 632 ? 43.567 -10.324 -21.705 1.00 96.81 632 ALA A C 1
ATOM 4741 O O . ALA A 1 632 ? 43.660 -11.531 -21.496 1.00 96.81 632 ALA A O 1
ATOM 4742 N N . ILE A 1 633 ? 44.354 -9.701 -22.587 1.00 97.31 633 ILE A N 1
ATOM 4743 C CA . ILE A 1 633 ? 45.426 -10.375 -23.342 1.00 97.31 633 ILE A CA 1
ATOM 4744 C C . ILE A 1 633 ? 46.758 -10.114 -22.632 1.00 97.31 633 ILE A C 1
ATOM 4746 O O . ILE A 1 633 ? 47.112 -8.958 -22.414 1.00 97.31 633 ILE A O 1
ATOM 4750 N N . TYR A 1 634 ? 47.516 -11.152 -22.284 1.00 97.00 634 TYR A N 1
ATOM 4751 C CA . TYR A 1 634 ? 48.843 -11.018 -21.680 1.00 97.00 634 TYR A CA 1
ATOM 4752 C C . TYR A 1 634 ? 49.881 -10.572 -22.717 1.00 97.00 634 TYR A C 1
ATOM 4754 O O . TYR A 1 634 ? 50.022 -11.194 -23.772 1.00 97.00 634 TYR A O 1
ATOM 4762 N N . VAL A 1 635 ? 50.625 -9.504 -22.416 1.00 95.56 635 VAL A N 1
ATOM 4763 C CA . VAL A 1 635 ? 51.598 -8.889 -23.346 1.00 95.56 635 VAL A CA 1
ATOM 4764 C C . VAL A 1 635 ? 53.060 -9.101 -22.936 1.00 95.56 635 VAL A C 1
ATOM 4766 O O . VAL A 1 635 ? 53.962 -8.604 -23.603 1.00 95.56 635 VAL A O 1
ATOM 4769 N N . GLY A 1 636 ? 53.306 -9.892 -21.887 1.00 91.62 636 GLY A N 1
ATOM 4770 C CA . GLY A 1 636 ? 54.637 -10.108 -21.310 1.00 91.62 636 GLY A CA 1
ATOM 4771 C C . GLY A 1 636 ? 54.913 -9.199 -20.112 1.00 91.62 636 GLY A C 1
ATOM 4772 O O . GLY A 1 636 ? 54.091 -8.359 -19.760 1.00 91.62 636 GLY A O 1
ATOM 4773 N N . ASN A 1 637 ? 56.065 -9.391 -19.462 1.00 90.25 637 ASN A N 1
ATOM 4774 C CA . ASN A 1 637 ? 56.574 -8.553 -18.363 1.00 90.25 637 ASN A CA 1
ATOM 4775 C C . ASN A 1 637 ? 55.559 -8.263 -17.233 1.00 90.25 637 ASN A C 1
ATOM 4777 O O . ASN A 1 637 ? 55.555 -7.177 -16.658 1.00 90.25 637 ASN A O 1
ATOM 4781 N N . GLY A 1 638 ? 54.672 -9.216 -16.923 1.00 90.12 638 GLY A N 1
ATOM 4782 C CA . GLY A 1 638 ? 53.634 -9.029 -15.906 1.00 90.12 638 GLY A CA 1
ATOM 4783 C C . GLY A 1 638 ? 52.522 -8.048 -16.304 1.00 90.12 638 GLY A C 1
ATOM 4784 O O . GLY A 1 638 ? 51.801 -7.587 -15.424 1.00 90.12 638 GLY A O 1
ATOM 4785 N N . GLN A 1 639 ? 52.367 -7.716 -17.589 1.00 94.81 639 GLN A N 1
ATOM 4786 C CA . GLN A 1 639 ? 51.364 -6.779 -18.101 1.00 94.81 639 GLN A CA 1
ATOM 4787 C C . GLN A 1 639 ? 50.299 -7.448 -18.979 1.00 94.81 639 GLN A C 1
ATOM 4789 O O . GLN A 1 639 ? 50.521 -8.475 -19.626 1.00 94.81 639 GLN A O 1
ATOM 4794 N N . VAL A 1 640 ? 49.125 -6.819 -19.028 1.00 97.12 640 VAL A N 1
ATOM 4795 C CA . VAL A 1 640 ? 47.981 -7.206 -19.861 1.00 97.12 640 VAL A CA 1
ATOM 4796 C C . VAL A 1 640 ? 47.428 -5.998 -20.619 1.00 97.12 640 VAL A C 1
ATOM 4798 O O . VAL A 1 640 ? 47.497 -4.876 -20.125 1.00 97.12 640 VAL A O 1
ATOM 4801 N N . VAL A 1 641 ? 46.836 -6.224 -21.794 1.00 97.00 641 VAL A N 1
ATOM 4802 C CA . VAL A 1 641 ? 46.053 -5.229 -22.542 1.00 97.00 641 VAL A CA 1
ATOM 4803 C C . VAL A 1 641 ? 44.575 -5.628 -22.564 1.00 97.00 641 VAL A C 1
ATOM 4805 O O . VAL A 1 641 ? 44.233 -6.783 -22.837 1.00 97.00 641 VAL A O 1
ATOM 4808 N N . HIS A 1 642 ? 43.685 -4.688 -22.241 1.00 96.50 642 HIS A N 1
ATOM 4809 C CA . HIS A 1 642 ? 42.248 -4.951 -22.104 1.00 96.50 642 HIS A CA 1
ATOM 4810 C C . HIS A 1 642 ? 41.367 -3.710 -22.293 1.00 96.50 642 HIS A C 1
ATOM 4812 O O . HIS A 1 642 ? 41.799 -2.575 -22.101 1.00 96.50 642 HIS A O 1
ATOM 4818 N N . ALA A 1 643 ? 40.091 -3.940 -22.606 1.00 95.19 643 ALA A N 1
ATOM 4819 C CA . ALA A 1 643 ? 39.031 -2.945 -22.484 1.00 95.19 643 ALA A CA 1
ATOM 4820 C C . ALA A 1 643 ? 38.416 -3.061 -21.074 1.00 95.19 643 ALA A C 1
ATOM 4822 O O . ALA A 1 643 ? 37.799 -4.078 -20.763 1.00 95.19 643 ALA A O 1
ATOM 4823 N N . ARG A 1 644 ? 38.622 -2.052 -20.213 1.00 89.25 644 ARG A N 1
ATOM 4824 C CA . ARG A 1 644 ? 38.370 -2.118 -18.758 1.00 89.25 644 ARG A CA 1
ATOM 4825 C C . ARG A 1 644 ? 36.917 -1.854 -18.363 1.00 89.25 644 ARG A C 1
ATOM 4827 O O . ARG A 1 644 ? 36.225 -2.752 -17.899 1.00 89.25 644 ARG A O 1
ATOM 4834 N N . ASN A 1 645 ? 36.505 -0.593 -18.455 1.00 84.81 645 ASN A N 1
ATOM 4835 C CA . ASN A 1 645 ? 35.209 -0.054 -18.034 1.00 84.81 645 ASN A CA 1
ATOM 4836 C C . ASN A 1 645 ? 35.048 1.367 -18.630 1.00 84.81 645 ASN A C 1
ATOM 4838 O O . ASN A 1 645 ? 36.048 1.921 -19.100 1.00 84.81 645 ASN A O 1
ATOM 4842 N N . PRO A 1 646 ? 33.855 1.996 -18.602 1.00 82.81 646 PRO A N 1
ATOM 4843 C CA . PRO A 1 646 ? 33.625 3.276 -19.285 1.00 82.81 646 PRO A CA 1
ATOM 4844 C C . PRO A 1 646 ? 34.528 4.426 -18.810 1.00 82.81 646 PRO A C 1
ATOM 4846 O O . PRO A 1 646 ? 34.936 5.251 -19.620 1.00 82.81 646 PRO A O 1
ATOM 4849 N N . ARG A 1 647 ? 34.891 4.461 -17.518 1.00 82.31 647 ARG A N 1
ATOM 4850 C CA . ARG A 1 647 ? 35.752 5.505 -16.927 1.00 82.31 647 ARG A CA 1
ATOM 4851 C C . ARG A 1 647 ? 37.234 5.318 -17.268 1.00 82.31 647 ARG A C 1
ATOM 4853 O O . ARG A 1 647 ? 37.979 6.290 -17.300 1.00 82.31 647 ARG A O 1
ATOM 4860 N N . ALA A 1 648 ? 37.668 4.076 -17.476 1.00 83.88 648 ALA A N 1
ATOM 4861 C CA . ALA A 1 648 ? 39.077 3.707 -17.609 1.00 83.88 648 ALA A CA 1
ATOM 4862 C C . ALA A 1 648 ? 39.476 3.229 -19.021 1.00 83.88 648 ALA A C 1
ATOM 4864 O O . ALA A 1 648 ? 40.653 2.952 -19.254 1.00 83.88 648 ALA A O 1
ATOM 4865 N N . GLY A 1 649 ? 38.525 3.119 -19.953 1.00 88.88 649 GLY A N 1
ATOM 4866 C CA . GLY A 1 649 ? 38.774 2.880 -21.376 1.00 88.88 649 GLY A CA 1
ATOM 4867 C C . GLY A 1 649 ? 39.497 1.567 -21.702 1.00 88.88 649 GLY A C 1
ATOM 4868 O O . GLY A 1 649 ? 39.379 0.566 -20.990 1.00 88.88 649 GLY A O 1
ATOM 4869 N N . ILE A 1 650 ? 40.234 1.582 -22.812 1.00 94.38 650 ILE A N 1
ATOM 4870 C CA . ILE A 1 650 ? 41.119 0.499 -23.261 1.00 94.38 650 ILE A CA 1
ATOM 4871 C C . ILE A 1 650 ? 42.552 0.896 -22.904 1.00 94.38 650 ILE A C 1
ATOM 4873 O O . ILE A 1 650 ? 42.909 2.062 -23.036 1.00 94.38 650 ILE A O 1
ATOM 4877 N N . GLY A 1 651 ? 43.367 -0.041 -22.424 1.00 93.31 651 GLY A N 1
ATOM 4878 C CA . GLY A 1 651 ? 44.731 0.271 -22.001 1.00 93.31 651 GLY A CA 1
ATOM 4879 C C . GLY A 1 651 ? 45.565 -0.957 -21.660 1.00 93.31 651 GLY A C 1
ATOM 4880 O O . GLY A 1 651 ? 45.056 -2.080 -21.618 1.00 93.31 651 GLY A O 1
ATOM 4881 N N . VAL A 1 652 ? 46.850 -0.712 -21.399 1.00 96.25 652 VAL A N 1
ATOM 4882 C CA . VAL A 1 652 ? 47.788 -1.682 -20.820 1.00 96.25 652 VAL A CA 1
ATOM 4883 C C . VAL A 1 652 ? 47.886 -1.431 -19.312 1.00 96.25 652 VAL A C 1
ATOM 4885 O O . VAL A 1 652 ? 47.982 -0.280 -18.886 1.00 96.25 652 VAL A O 1
ATOM 4888 N N . THR A 1 653 ? 47.873 -2.486 -18.498 1.00 95.19 653 THR A N 1
ATOM 4889 C CA . THR A 1 653 ? 48.113 -2.409 -17.046 1.00 95.19 653 THR A CA 1
ATOM 4890 C C . THR A 1 653 ? 49.032 -3.537 -16.581 1.00 95.19 653 THR A C 1
ATOM 4892 O O . THR A 1 653 ? 49.139 -4.559 -17.264 1.00 95.19 653 THR A O 1
ATOM 4895 N N . PRO A 1 654 ? 49.636 -3.437 -15.383 1.00 94.88 654 PRO A N 1
ATOM 4896 C CA . PRO A 1 654 ? 50.088 -4.619 -14.659 1.00 94.88 654 PRO A CA 1
ATOM 4897 C C . PRO A 1 654 ? 48.942 -5.628 -14.502 1.00 94.88 654 PRO A C 1
ATOM 4899 O O . PRO A 1 654 ? 47.778 -5.244 -14.358 1.00 94.88 654 PRO A O 1
ATOM 4902 N N . ILE A 1 655 ? 49.263 -6.920 -14.491 1.00 92.38 655 ILE A N 1
ATOM 4903 C CA . ILE A 1 655 ? 48.293 -7.998 -14.266 1.00 92.38 655 ILE A CA 1
ATOM 4904 C C . ILE A 1 655 ? 47.647 -7.889 -12.876 1.00 92.38 655 ILE A C 1
ATOM 4906 O O . ILE A 1 655 ? 46.464 -8.166 -12.732 1.00 92.38 655 ILE A O 1
ATOM 4910 N N . SER A 1 656 ? 48.375 -7.369 -11.881 1.00 87.38 656 SER A N 1
ATOM 4911 C CA . SER A 1 656 ? 47.885 -7.096 -10.521 1.00 87.38 656 SER A CA 1
ATOM 4912 C C . SER A 1 656 ? 46.797 -6.017 -10.429 1.00 87.38 656 SER A C 1
ATOM 4914 O O . SER A 1 656 ? 46.160 -5.902 -9.389 1.00 87.38 656 SER A O 1
ATOM 4916 N N . TYR A 1 657 ? 46.550 -5.247 -11.496 1.00 84.38 657 TYR A N 1
ATOM 4917 C CA . TYR A 1 657 ? 45.431 -4.295 -11.581 1.00 84.38 657 TYR A CA 1
ATOM 4918 C C . TYR A 1 657 ? 44.139 -4.960 -12.106 1.00 84.38 657 TYR A C 1
ATOM 4920 O O . TYR A 1 657 ? 43.114 -4.297 -12.271 1.00 84.38 657 TYR A O 1
ATOM 4928 N N . VAL A 1 658 ? 44.170 -6.268 -12.389 1.00 87.38 658 VAL A N 1
ATOM 4929 C CA . VAL A 1 658 ? 42.990 -7.080 -12.703 1.00 87.38 658 VAL A CA 1
ATOM 4930 C C . VAL A 1 658 ? 42.497 -7.743 -11.418 1.00 87.38 658 VAL A C 1
ATOM 4932 O O . VAL A 1 658 ? 43.122 -8.666 -10.907 1.00 87.38 658 VAL A O 1
ATOM 4935 N N . ASN A 1 659 ? 41.354 -7.298 -10.899 1.00 86.81 659 ASN A N 1
ATOM 4936 C CA . ASN A 1 659 ? 40.756 -7.902 -9.706 1.00 86.81 659 ASN A CA 1
ATOM 4937 C C . ASN A 1 659 ? 40.215 -9.316 -10.002 1.00 86.81 659 ASN A C 1
ATOM 4939 O O . ASN A 1 659 ? 39.786 -9.603 -11.122 1.00 86.81 659 ASN A O 1
ATOM 4943 N N . ASN A 1 660 ? 40.180 -10.170 -8.972 1.00 91.94 660 ASN A N 1
ATOM 4944 C CA . ASN A 1 660 ? 39.552 -11.501 -8.974 1.00 91.94 660 ASN A CA 1
ATOM 4945 C C . ASN A 1 660 ? 40.033 -12.441 -10.100 1.00 91.94 660 ASN A C 1
ATOM 4947 O O . ASN A 1 660 ? 39.221 -13.079 -10.774 1.00 91.94 660 ASN A O 1
ATOM 4951 N N . ILE A 1 661 ? 41.349 -12.499 -10.336 1.00 94.75 661 ILE A N 1
ATOM 4952 C CA . ILE A 1 661 ? 41.944 -13.303 -11.414 1.00 94.75 661 ILE A CA 1
ATOM 4953 C C . ILE A 1 661 ? 41.633 -14.794 -11.229 1.00 94.75 661 ILE A C 1
ATOM 4955 O O . ILE A 1 661 ? 41.869 -15.372 -10.169 1.00 94.75 661 ILE A O 1
ATOM 4959 N N . TYR A 1 662 ? 41.146 -15.428 -12.292 1.00 95.19 662 TYR A N 1
ATOM 4960 C CA . TYR A 1 662 ? 40.924 -16.866 -12.358 1.00 95.19 662 TYR A CA 1
ATOM 4961 C C . TYR A 1 662 ? 42.277 -17.613 -12.464 1.00 95.19 662 TYR A C 1
ATOM 4963 O O . TYR A 1 662 ? 43.123 -17.205 -13.262 1.00 95.19 662 TYR A O 1
ATOM 4971 N N . PRO A 1 663 ? 42.526 -18.707 -11.711 1.00 92.94 663 PRO A N 1
ATOM 4972 C CA . PRO A 1 663 ? 43.856 -19.333 -11.597 1.00 92.94 663 PRO A CA 1
ATOM 4973 C C . PRO A 1 663 ? 44.384 -20.004 -12.880 1.00 92.94 663 PRO A C 1
ATOM 4975 O O . PRO A 1 663 ? 45.531 -20.466 -12.908 1.00 92.94 663 PRO A O 1
ATOM 4978 N N . LEU A 1 664 ? 43.571 -20.053 -13.939 1.00 95.38 664 LEU A N 1
ATOM 4979 C CA . LEU A 1 664 ? 43.940 -20.527 -15.268 1.00 95.38 664 LEU A CA 1
ATOM 4980 C C . LEU A 1 664 ? 43.718 -19.426 -16.314 1.00 95.38 664 LEU A C 1
ATOM 4982 O O . LEU A 1 664 ? 42.678 -18.771 -16.350 1.00 95.38 664 LEU A O 1
ATOM 4986 N N . ALA A 1 665 ? 44.683 -19.285 -17.211 1.00 96.62 665 ALA A N 1
ATOM 4987 C CA . ALA A 1 665 ? 44.564 -18.553 -18.461 1.00 96.62 665 ALA A CA 1
ATOM 4988 C C . ALA A 1 665 ? 44.191 -19.509 -19.610 1.00 96.62 665 ALA A C 1
ATOM 4990 O O . ALA A 1 665 ? 44.266 -20.732 -19.465 1.00 96.62 665 ALA A O 1
ATOM 4991 N N . ALA A 1 666 ? 43.803 -18.962 -20.761 1.00 96.12 666 ALA A N 1
ATOM 4992 C CA . ALA A 1 666 ? 43.490 -19.728 -21.966 1.00 96.12 666 ALA A CA 1
ATOM 4993 C C . ALA A 1 666 ? 44.446 -19.386 -23.114 1.00 96.12 666 ALA A C 1
ATOM 4995 O O . ALA A 1 666 ? 44.742 -18.218 -23.365 1.00 96.12 666 ALA A O 1
ATOM 4996 N N . ARG A 1 667 ? 44.905 -20.411 -23.832 1.00 95.31 667 ARG A N 1
ATOM 4997 C CA . ARG A 1 667 ? 45.833 -20.319 -24.959 1.00 95.31 667 ARG A CA 1
ATOM 4998 C C . ARG A 1 667 ? 45.149 -20.824 -26.229 1.00 95.31 667 ARG A C 1
ATOM 5000 O O . ARG A 1 667 ? 44.612 -21.930 -26.253 1.00 95.31 667 ARG A O 1
ATOM 5007 N N . TYR A 1 668 ? 45.196 -19.992 -27.267 1.00 90.50 668 TYR A N 1
ATOM 5008 C CA . TYR A 1 668 ? 44.790 -20.284 -28.650 1.00 90.50 668 TYR A CA 1
ATOM 5009 C C . TYR A 1 668 ? 46.017 -20.410 -29.569 1.00 90.50 668 TYR A C 1
ATOM 5011 O O . TYR A 1 668 ? 47.132 -20.069 -29.106 1.00 90.50 668 TYR A O 1
#

Radius of gyration: 60.2 Å; chains: 1; bounding box: 154×92×188 Å